Protein AF-A0A2V9YC67-F1 (afdb_monomer)

Secondary structure (DSSP, 8-state):
-EE--TTHHHHHHHHHHTTSS--HHHHHHHHHHHHHHHHHHHH--S-SEEEEEEEE-TTT-TTSSSPEEEEEEEEPPPP-EEEEEES-SEEETT-EEEEEEEESS--SS-EEEEEEEESBTTBB--SEEEEPTT-SEEEEEEE-----S-S-PPPEEEEEEEEESEEEEEEEEEEPP--HHHHHHHHHHHHHHHHHHHTT---EEEEEEEEEEE-TT--EEEEEEEEEEEE---SSSS------------------TTHHHHHSSSPPP-HHHHHHTT-S-TT--GGGEEEEEEEEEEETTEEEEEEEEEE-TTSPTT-EEEEEEEETTT--EEEEEEEEPPSSTT-PPPPEEEEEEEEETTEEEEEEEEEEE---S---TT-PPPPEEEEEEEE-TTHHHHHHHHHHHHH-SGGG--GGGS--PPPPHHHHHHHHHHHHHHHHHHHHHHTTSBPPS-HHHHHHHHHHHHHHHHTT---SSPPEEEEE-SSS--EEEETTEEEEEHHHHHH--SHHHHHHHHHHHHHHHHTT----GGGG-GGGG-S-GGGHHHH------HHHHHHHHHHHHHHHHTSTTGGGHHHHHHHHHHHHHHTTT-HHHHS-SSS--SEETTEETTHHHHHHSPP--TT-TT----PPTTSSEEE-TTT--EEE---PPPPP-SGGGG-TT-------------HHHHHHHH--

Structure (mmCIF, N/CA/C/O backbone):
data_AF-A0A2V9YC67-F1
#
_entry.id   AF-A0A2V9YC67-F1
#
loop_
_atom_site.group_PDB
_atom_site.id
_atom_site.type_symbol
_atom_site.label_atom_id
_atom_site.label_alt_id
_atom_site.label_comp_id
_atom_site.label_asym_id
_atom_site.label_entity_id
_atom_site.label_seq_id
_atom_site.pdbx_PDB_ins_code
_atom_site.Cartn_x
_atom_site.Cartn_y
_atom_site.Cartn_z
_atom_site.occupancy
_atom_site.B_iso_or_equiv
_atom_site.auth_seq_id
_atom_site.auth_comp_id
_atom_site.auth_asym_id
_atom_site.auth_atom_id
_atom_site.pdbx_PDB_model_num
ATOM 1 N N . MET A 1 1 ? 6.277 -53.968 -22.073 1.00 39.47 1 MET A N 1
ATOM 2 C CA . MET A 1 1 ? 6.517 -55.389 -22.398 1.00 39.47 1 MET A CA 1
ATOM 3 C C . MET A 1 1 ? 5.165 -56.081 -22.520 1.00 39.47 1 MET A C 1
ATOM 5 O O . MET A 1 1 ? 4.432 -56.123 -21.539 1.00 39.47 1 MET A O 1
ATOM 9 N N . ARG A 1 2 ? 4.760 -56.516 -23.719 1.00 31.09 2 ARG A N 1
ATOM 10 C CA . ARG A 1 2 ? 3.544 -57.332 -23.896 1.00 31.09 2 ARG A CA 1
ATOM 11 C C . ARG A 1 2 ? 3.997 -58.768 -24.128 1.00 31.09 2 ARG A C 1
ATOM 13 O O . ARG A 1 2 ? 4.699 -59.025 -25.095 1.00 31.09 2 ARG A O 1
ATOM 20 N N . VAL A 1 3 ? 3.613 -59.684 -23.243 1.00 35.19 3 VAL A N 1
ATOM 21 C CA . VAL A 1 3 ? 3.849 -61.118 -23.443 1.00 35.19 3 VAL A CA 1
ATOM 22 C C . VAL A 1 3 ? 2.609 -61.691 -24.128 1.00 35.19 3 VAL A C 1
ATOM 24 O O . VAL A 1 3 ? 1.551 -61.815 -23.511 1.00 35.19 3 VAL A O 1
ATOM 27 N N . SER A 1 4 ? 2.710 -61.989 -25.422 1.00 30.75 4 SER A N 1
ATOM 28 C CA . SER A 1 4 ? 1.653 -62.677 -26.168 1.00 30.75 4 SER A CA 1
ATOM 29 C C . SER A 1 4 ? 1.760 -64.181 -25.912 1.00 30.75 4 SER A C 1
ATOM 31 O O . SER A 1 4 ? 2.496 -64.887 -26.595 1.00 30.75 4 SER A O 1
ATOM 33 N N . LEU A 1 5 ? 1.043 -64.681 -24.904 1.00 37.00 5 LEU A N 1
ATOM 34 C CA . LEU A 1 5 ? 0.922 -66.115 -24.638 1.00 37.00 5 LEU A CA 1
ATOM 35 C C . LEU A 1 5 ? -0.194 -66.697 -25.530 1.00 37.00 5 LEU A C 1
ATOM 37 O O . LEU A 1 5 ? -1.380 -66.468 -25.268 1.00 37.00 5 LEU A O 1
ATOM 41 N N . SER A 1 6 ? 0.155 -67.520 -26.525 1.00 32.88 6 SER A N 1
ATOM 42 C CA . SER A 1 6 ? -0.753 -68.441 -27.249 1.00 32.88 6 SER A CA 1
ATOM 43 C C . SER A 1 6 ? -1.279 -69.565 -26.336 1.00 32.88 6 SER A C 1
ATOM 45 O O . SER A 1 6 ? -1.307 -70.741 -26.682 1.00 32.88 6 SER A O 1
ATOM 47 N N . THR A 1 7 ? -1.651 -69.208 -25.111 1.00 40.44 7 THR A N 1
ATOM 48 C CA . THR A 1 7 ? -1.784 -70.106 -23.960 1.00 40.44 7 THR A CA 1
ATOM 49 C C . THR A 1 7 ? -3.099 -69.860 -23.225 1.00 40.44 7 THR A C 1
ATOM 51 O O . THR A 1 7 ? -3.360 -70.507 -22.219 1.00 40.44 7 THR A O 1
ATOM 54 N N . ARG A 1 8 ? -3.980 -68.981 -23.731 1.00 32.59 8 ARG A N 1
ATOM 55 C CA . ARG A 1 8 ? -5.348 -68.837 -23.195 1.00 32.59 8 ARG A CA 1
ATOM 56 C C . ARG A 1 8 ? -6.201 -70.098 -23.392 1.00 32.59 8 ARG A C 1
ATOM 58 O O . ARG A 1 8 ? -7.071 -70.354 -22.563 1.00 32.59 8 ARG A O 1
ATOM 65 N N . LEU A 1 9 ? -5.916 -70.919 -24.411 1.00 34.03 9 LEU A N 1
ATOM 66 C CA . LEU A 1 9 ? -6.615 -72.198 -24.608 1.00 34.03 9 LEU A CA 1
ATOM 67 C C . LEU A 1 9 ? -6.067 -73.350 -23.749 1.00 34.03 9 LEU A C 1
ATOM 69 O O . LEU A 1 9 ? -6.818 -74.266 -23.453 1.00 34.03 9 LEU A O 1
ATOM 73 N N . LEU A 1 10 ? -4.798 -73.302 -23.322 1.00 36.50 10 LEU A N 1
ATOM 74 C CA . LEU A 1 10 ? -4.168 -74.373 -22.531 1.00 36.50 10 LEU A CA 1
ATOM 75 C C . LEU A 1 10 ? -4.215 -74.103 -21.019 1.00 36.50 10 LEU A C 1
ATOM 77 O O . LEU A 1 10 ? -4.444 -75.029 -20.242 1.00 36.50 10 LEU A O 1
ATOM 81 N N . LEU A 1 11 ? -4.064 -72.843 -20.587 1.00 36.69 11 LEU A N 1
ATOM 82 C CA . LEU A 1 11 ? -4.119 -72.476 -19.166 1.00 36.69 11 LEU A CA 1
ATOM 83 C C . LEU A 1 11 ? -5.523 -72.600 -18.577 1.00 36.69 11 LEU A C 1
ATOM 85 O O . LEU A 1 11 ? -5.627 -72.985 -17.423 1.00 36.69 11 LEU A O 1
ATOM 89 N N . SER A 1 12 ? -6.591 -72.345 -19.341 1.00 35.72 12 SER A N 1
ATOM 90 C CA . SER A 1 12 ? -7.970 -72.523 -18.857 1.00 35.72 12 SER A CA 1
ATOM 91 C C . SER A 1 12 ? -8.320 -74.003 -18.657 1.00 35.72 12 SER A C 1
ATOM 93 O O . SER A 1 12 ? -8.893 -74.363 -17.631 1.00 35.72 12 SER A O 1
ATOM 95 N N . THR A 1 13 ? -7.885 -74.884 -19.563 1.00 37.47 13 THR A N 1
ATOM 96 C CA . THR A 1 13 ? -8.047 -76.341 -19.417 1.00 37.47 13 THR A CA 1
ATOM 97 C C . THR A 1 13 ? -7.173 -76.928 -18.309 1.00 37.47 13 THR A C 1
ATOM 99 O O . THR A 1 13 ? -7.620 -77.820 -17.588 1.00 37.47 13 THR A O 1
ATOM 102 N N . LEU A 1 14 ? -5.958 -76.404 -18.108 1.00 40.34 14 LEU A N 1
ATOM 103 C CA . LEU A 1 14 ? -5.079 -76.851 -17.025 1.00 40.34 14 LEU A CA 1
ATOM 104 C C . LEU A 1 14 ? -5.562 -76.344 -15.658 1.00 40.34 14 LEU A C 1
ATOM 106 O O . LEU A 1 14 ? -5.622 -77.159 -14.743 1.00 40.34 14 LEU A O 1
ATOM 110 N N . PHE A 1 15 ? -6.011 -75.085 -15.528 1.00 39.22 15 PHE A N 1
ATOM 111 C CA . PHE A 1 15 ? -6.568 -74.543 -14.274 1.00 39.22 15 PHE A CA 1
ATOM 112 C C . PHE A 1 15 ? -7.890 -75.205 -13.862 1.00 39.22 15 PHE A C 1
ATOM 114 O O . PHE A 1 15 ? -8.090 -75.443 -12.674 1.00 39.22 15 PHE A O 1
ATOM 121 N N . LEU A 1 16 ? -8.782 -75.555 -14.802 1.00 38.53 16 LEU A N 1
ATOM 122 C CA . LEU A 1 16 ? -10.010 -76.286 -14.448 1.00 38.53 16 LEU A CA 1
ATOM 123 C C . LEU A 1 16 ? -9.746 -77.754 -14.070 1.00 38.53 16 LEU A C 1
ATOM 125 O O . LEU A 1 16 ? -10.493 -78.309 -13.266 1.00 38.53 16 LEU A O 1
ATOM 129 N N . SER A 1 17 ? -8.667 -78.375 -14.566 1.00 41.22 17 SER A N 1
ATOM 130 C CA . SER A 1 17 ? -8.239 -79.709 -14.101 1.00 41.22 17 SER A CA 1
ATOM 131 C C . SER A 1 17 ? -7.440 -79.676 -12.785 1.00 41.22 17 SER A C 1
ATOM 133 O O . SER A 1 17 ? -7.289 -80.697 -12.119 1.00 41.22 17 SER A O 1
ATOM 135 N N . TRP A 1 18 ? -6.964 -78.494 -12.377 1.00 45.19 18 TRP A N 1
ATOM 136 C CA . TRP A 1 18 ? -6.034 -78.291 -11.260 1.00 45.19 18 TRP A CA 1
ATOM 137 C C . TRP A 1 18 ? -6.679 -78.427 -9.873 1.00 45.19 18 TRP A C 1
ATOM 139 O O . TRP A 1 18 ? -5.980 -78.659 -8.889 1.00 45.19 18 TRP A O 1
ATOM 149 N N . HIS A 1 19 ? -8.011 -78.357 -9.767 1.00 42.09 19 HIS A N 1
ATOM 150 C CA . HIS A 1 19 ? -8.690 -78.419 -8.467 1.00 42.09 19 HIS A CA 1
ATOM 151 C C . HIS A 1 19 ? -9.041 -79.834 -7.965 1.00 42.09 19 HIS A C 1
ATOM 153 O O . HIS A 1 19 ? -9.712 -79.971 -6.940 1.00 42.09 19 HIS A O 1
ATOM 159 N N . ARG A 1 20 ? -8.560 -80.902 -8.619 1.00 42.09 20 ARG A N 1
ATOM 160 C CA . ARG A 1 20 ? -8.697 -82.286 -8.125 1.00 42.09 20 ARG A CA 1
ATOM 161 C C . ARG A 1 20 ? -7.351 -83.019 -8.085 1.00 42.09 20 ARG A C 1
ATOM 163 O O . ARG A 1 20 ? -6.985 -83.706 -9.026 1.00 42.09 20 ARG A O 1
ATOM 170 N N . GLY A 1 21 ? -6.685 -82.951 -6.929 1.00 42.69 21 GLY A N 1
ATOM 171 C CA . GLY A 1 21 ? -5.733 -83.978 -6.473 1.00 42.69 21 GLY A CA 1
ATOM 172 C C . GLY A 1 21 ? -4.232 -83.664 -6.601 1.00 42.69 21 GLY A C 1
ATOM 173 O O . GLY A 1 21 ? -3.633 -83.958 -7.620 1.00 42.69 21 GLY A O 1
ATOM 174 N N . ARG A 1 22 ? -3.654 -83.142 -5.502 1.00 46.12 22 ARG A N 1
ATOM 175 C CA . ARG A 1 22 ? -2.249 -83.189 -4.992 1.00 46.12 22 ARG A CA 1
ATOM 176 C C . ARG A 1 22 ? -1.048 -83.280 -5.970 1.00 46.12 22 ARG A C 1
ATOM 178 O O . ARG A 1 22 ? -0.872 -84.304 -6.610 1.00 46.12 22 ARG A O 1
ATOM 185 N N . ASP A 1 23 ? -0.100 -82.331 -5.856 1.00 48.09 23 ASP A N 1
ATOM 186 C CA . ASP A 1 23 ? 1.271 -82.509 -5.290 1.00 48.09 23 ASP A CA 1
ATOM 187 C C . ASP A 1 23 ? 1.998 -81.134 -5.172 1.00 48.09 23 ASP A C 1
ATOM 189 O O . ASP A 1 23 ? 1.987 -80.323 -6.098 1.00 48.09 23 ASP A O 1
ATOM 193 N N . MET A 1 24 ? 2.624 -80.838 -4.024 1.00 44.59 24 MET A N 1
ATOM 194 C CA . MET A 1 24 ? 3.243 -79.535 -3.699 1.00 44.59 24 MET A CA 1
ATOM 195 C C . MET A 1 24 ? 4.554 -79.292 -4.470 1.00 44.59 24 MET A C 1
ATOM 197 O O . MET A 1 24 ? 4.921 -78.147 -4.744 1.00 44.59 24 MET A O 1
ATOM 201 N N . LYS A 1 25 ? 5.241 -80.367 -4.884 1.00 47.56 25 LYS A N 1
ATOM 202 C CA . LYS A 1 25 ? 6.475 -80.287 -5.686 1.00 47.56 25 LYS A CA 1
ATOM 203 C C . LYS A 1 25 ? 6.223 -79.758 -7.101 1.00 47.56 25 LYS A C 1
ATOM 205 O O . LYS A 1 25 ? 7.041 -78.998 -7.618 1.00 47.56 25 LYS A O 1
ATOM 210 N N . THR A 1 26 ? 5.087 -80.097 -7.702 1.00 48.19 26 THR A N 1
ATOM 211 C CA . THR A 1 26 ? 4.719 -79.684 -9.065 1.00 48.19 26 THR A CA 1
ATOM 212 C C . THR A 1 26 ? 4.341 -78.200 -9.113 1.00 48.19 26 THR A C 1
ATOM 214 O O . THR A 1 26 ? 4.766 -77.483 -10.017 1.00 48.19 26 THR A O 1
ATOM 217 N N . SER A 1 27 ? 3.649 -77.700 -8.080 1.00 47.09 27 SER A N 1
ATOM 218 C CA . SER A 1 27 ? 3.331 -76.271 -7.922 1.00 47.09 27 SER A CA 1
ATOM 219 C C . SER A 1 27 ? 4.580 -75.411 -7.715 1.00 47.09 27 SER A C 1
ATOM 221 O O . SER A 1 27 ? 4.689 -74.336 -8.300 1.00 47.09 27 SER A O 1
ATOM 223 N N . MET A 1 28 ? 5.559 -75.899 -6.943 1.00 45.34 28 MET A N 1
ATOM 224 C CA . MET A 1 28 ? 6.819 -75.182 -6.720 1.00 45.34 28 MET A CA 1
ATOM 225 C C . MET A 1 28 ? 7.687 -75.131 -7.987 1.00 45.34 28 MET A C 1
ATOM 227 O O . MET A 1 28 ? 8.319 -74.111 -8.242 1.00 45.34 28 MET A O 1
ATOM 231 N N . ARG A 1 29 ? 7.662 -76.173 -8.833 1.00 52.41 29 ARG A N 1
ATOM 232 C CA . ARG A 1 29 ? 8.339 -76.181 -10.146 1.00 52.41 29 ARG A CA 1
ATOM 233 C C . ARG A 1 29 ? 7.680 -75.247 -11.164 1.00 52.41 29 ARG A C 1
ATOM 235 O O . ARG A 1 29 ? 8.400 -74.571 -11.893 1.00 52.41 29 ARG A O 1
ATOM 242 N N . LEU A 1 30 ? 6.347 -75.149 -11.178 1.00 51.25 30 LEU A N 1
ATOM 243 C CA . LEU A 1 30 ? 5.625 -74.193 -12.029 1.00 51.25 30 LEU A CA 1
ATOM 244 C C . LEU A 1 30 ? 5.943 -72.741 -11.628 1.00 51.25 30 LEU A C 1
ATOM 246 O O . LEU A 1 30 ? 6.208 -71.904 -12.489 1.00 51.25 30 LEU A O 1
ATOM 250 N N . LEU A 1 31 ? 5.993 -72.469 -10.317 1.00 49.81 31 LEU A N 1
ATOM 251 C CA . LEU A 1 31 ? 6.388 -71.170 -9.768 1.00 49.81 31 LEU A CA 1
ATOM 252 C C . LEU A 1 31 ? 7.853 -70.843 -10.105 1.00 49.81 31 LEU A C 1
ATOM 254 O O . LEU A 1 31 ? 8.150 -69.731 -10.528 1.00 49.81 31 LEU A O 1
ATOM 258 N N . CYS A 1 32 ? 8.758 -71.822 -9.992 1.00 50.62 32 CYS A N 1
ATOM 259 C CA . CYS A 1 32 ? 10.169 -71.674 -10.360 1.00 50.62 32 CYS A CA 1
ATOM 260 C C . CYS A 1 32 ? 10.339 -71.405 -11.866 1.00 50.62 32 CYS A C 1
ATOM 262 O O . CYS A 1 32 ? 11.101 -70.523 -12.246 1.00 50.62 32 CYS A O 1
ATOM 264 N N . GLY A 1 33 ? 9.568 -72.086 -12.722 1.00 53.91 33 GLY A N 1
ATOM 265 C CA . GLY A 1 33 ? 9.521 -71.819 -14.162 1.00 53.91 33 GLY A CA 1
ATOM 266 C C . GLY A 1 33 ? 9.027 -70.407 -14.488 1.00 53.91 33 GLY A C 1
ATOM 267 O O . GLY A 1 33 ? 9.593 -69.747 -15.354 1.00 53.91 33 GLY A O 1
ATOM 268 N N . MET A 1 34 ? 8.034 -69.903 -13.746 1.00 53.16 34 MET A N 1
ATOM 269 C CA . MET A 1 34 ? 7.563 -68.518 -13.858 1.00 53.16 34 MET A CA 1
ATOM 270 C C . MET A 1 34 ? 8.631 -67.505 -13.412 1.00 53.16 34 MET A C 1
ATOM 272 O O . MET A 1 34 ? 8.832 -66.501 -14.090 1.00 53.16 34 MET A O 1
ATOM 276 N N . VAL A 1 35 ? 9.356 -67.783 -12.322 1.00 51.16 35 VAL A N 1
ATOM 277 C CA . VAL A 1 35 ? 10.461 -66.939 -11.826 1.00 51.16 35 VAL A CA 1
ATOM 278 C C . VAL A 1 35 ? 11.635 -66.910 -12.808 1.00 51.16 35 VAL A C 1
ATOM 280 O O . VAL A 1 35 ? 12.192 -65.843 -13.050 1.00 51.16 35 VAL A O 1
ATOM 283 N N . VAL A 1 36 ? 11.977 -68.039 -13.436 1.00 55.09 36 VAL A N 1
ATOM 284 C CA . VAL A 1 36 ? 12.998 -68.104 -14.497 1.00 55.09 36 VAL A CA 1
ATOM 285 C C . VAL A 1 36 ? 12.555 -67.322 -15.739 1.00 55.09 36 VAL A C 1
ATOM 287 O O . VAL A 1 36 ? 13.366 -66.610 -16.326 1.00 55.09 36 VAL A O 1
ATOM 290 N N . LEU A 1 37 ? 11.267 -67.371 -16.099 1.00 52.69 37 LEU A N 1
ATOM 291 C CA . LEU A 1 37 ? 10.705 -66.572 -17.195 1.00 52.69 37 LEU A CA 1
ATOM 292 C C . LEU A 1 37 ? 10.809 -65.061 -16.922 1.00 52.69 37 LEU A C 1
ATOM 294 O O . LEU A 1 37 ? 11.130 -64.289 -17.822 1.00 52.69 37 LEU A O 1
ATOM 298 N N . VAL A 1 38 ? 10.556 -64.648 -15.676 1.00 51.97 38 VAL A N 1
ATOM 299 C CA . VAL A 1 38 ? 10.673 -63.252 -15.226 1.00 51.97 38 VAL A CA 1
ATOM 300 C C . VAL A 1 38 ? 12.141 -62.810 -15.184 1.00 51.97 38 VAL A C 1
ATOM 302 O O . VAL A 1 38 ? 12.457 -61.730 -15.672 1.00 51.97 38 VAL A O 1
ATOM 305 N N . MET A 1 39 ? 13.054 -63.652 -14.688 1.00 51.00 39 MET A N 1
ATOM 306 C CA . MET A 1 39 ? 14.503 -63.388 -14.681 1.00 51.00 39 MET A CA 1
ATOM 307 C C . MET A 1 39 ? 15.092 -63.270 -16.098 1.00 51.00 39 MET A C 1
ATOM 309 O O . MET A 1 39 ? 15.911 -62.389 -16.344 1.00 51.00 39 MET A O 1
ATOM 313 N N . LEU A 1 40 ? 14.651 -64.099 -17.052 1.00 50.91 40 LEU A N 1
ATOM 314 C CA . LEU A 1 40 ? 15.093 -64.025 -18.454 1.00 50.91 40 LEU A CA 1
ATOM 315 C C . LEU A 1 40 ? 14.521 -62.803 -19.187 1.00 50.91 40 LEU A C 1
ATOM 317 O O . LEU A 1 40 ? 15.209 -62.195 -20.006 1.00 50.91 40 LEU A O 1
ATOM 321 N N . ALA A 1 41 ? 13.296 -62.394 -18.845 1.00 49.75 41 ALA A N 1
ATOM 322 C CA . ALA A 1 41 ? 12.712 -61.134 -19.295 1.00 49.75 41 ALA A CA 1
ATOM 323 C C . ALA A 1 41 ? 13.507 -59.914 -18.778 1.00 49.75 41 ALA A C 1
ATOM 325 O O . ALA A 1 41 ? 13.678 -58.945 -19.511 1.00 49.75 41 ALA A O 1
ATOM 326 N N . LEU A 1 42 ? 14.050 -59.980 -17.556 1.00 47.50 42 LEU A N 1
ATOM 327 C CA . LEU A 1 42 ? 14.952 -58.962 -16.998 1.00 47.50 42 LEU A CA 1
ATOM 328 C C . LEU A 1 42 ? 16.346 -58.958 -17.664 1.00 47.50 42 LEU A C 1
ATOM 330 O O . LEU A 1 42 ? 16.961 -57.896 -17.766 1.00 47.50 42 LEU A O 1
ATOM 334 N N . SER A 1 43 ? 16.839 -60.102 -18.162 1.00 46.88 43 SER A N 1
ATOM 335 C CA . SER A 1 43 ? 18.150 -60.196 -18.835 1.00 46.88 43 SER A CA 1
ATOM 336 C C . SER A 1 43 ? 18.145 -59.793 -20.315 1.00 46.88 43 SER A C 1
ATOM 338 O O . SER A 1 43 ? 19.210 -59.624 -20.900 1.00 46.88 43 SER A O 1
ATOM 340 N N . ALA A 1 44 ? 16.972 -59.635 -20.935 1.00 50.50 44 ALA A N 1
ATOM 341 C CA . ALA A 1 44 ? 16.825 -59.203 -22.326 1.00 50.50 44 ALA A CA 1
ATOM 342 C C . ALA A 1 44 ? 16.990 -57.675 -22.464 1.00 50.50 44 ALA A C 1
ATOM 344 O O . ALA A 1 44 ? 16.066 -56.966 -22.857 1.00 50.50 44 ALA A O 1
ATOM 345 N N . HIS A 1 45 ? 18.161 -57.149 -22.108 1.00 46.44 45 HIS A N 1
ATOM 346 C CA . HIS A 1 45 ? 18.560 -55.799 -22.502 1.00 46.44 45 HIS A CA 1
ATOM 347 C C . HIS A 1 45 ? 19.104 -55.852 -23.941 1.00 46.44 45 HIS A C 1
ATOM 349 O O . HIS A 1 45 ? 20.037 -56.600 -24.216 1.00 46.44 45 HIS A O 1
ATOM 355 N N . GLY A 1 46 ? 18.497 -55.094 -24.863 1.00 51.50 46 GLY A N 1
ATOM 356 C CA . GLY A 1 46 ? 19.110 -54.754 -26.158 1.00 51.50 46 GLY A CA 1
ATOM 357 C C . GLY A 1 46 ? 18.631 -55.482 -27.427 1.00 51.50 46 GLY A C 1
ATOM 358 O O . GLY A 1 46 ? 19.009 -55.060 -28.513 1.00 51.50 46 GLY A O 1
ATOM 359 N N . GLN A 1 47 ? 17.773 -56.514 -27.375 1.00 51.31 47 GLN A N 1
ATOM 360 C CA . GLN A 1 47 ? 17.291 -57.193 -28.600 1.00 51.31 47 GLN A CA 1
ATOM 361 C C . GLN A 1 47 ? 15.787 -57.009 -28.864 1.00 51.31 47 GLN A C 1
ATOM 363 O O . GLN A 1 47 ? 14.946 -57.190 -27.988 1.00 51.31 47 GLN A O 1
ATOM 368 N N . GLN A 1 48 ? 15.460 -56.655 -30.113 1.00 52.09 48 GLN A N 1
ATOM 369 C CA . GLN A 1 48 ? 14.140 -56.200 -30.582 1.00 52.09 48 GLN A CA 1
ATOM 370 C C . GLN A 1 48 ? 13.048 -57.295 -30.549 1.00 52.09 48 GLN A C 1
ATOM 372 O O . GLN A 1 48 ? 11.857 -56.987 -30.538 1.00 52.09 48 GLN A O 1
ATOM 377 N N . SER A 1 49 ? 13.443 -58.571 -30.494 1.00 54.66 49 SER A N 1
ATOM 378 C CA . SER A 1 49 ? 12.580 -59.724 -30.215 1.00 54.66 49 SER A CA 1
ATOM 379 C C . SER A 1 49 ? 13.459 -60.938 -29.919 1.00 54.66 49 SER A C 1
ATOM 381 O O . SER A 1 49 ? 14.251 -61.334 -30.774 1.00 54.66 49 SER A O 1
ATOM 383 N N . THR A 1 50 ? 13.310 -61.554 -28.747 1.00 56.53 50 THR A N 1
ATOM 384 C CA . THR A 1 50 ? 14.054 -62.773 -28.391 1.00 56.53 50 THR A CA 1
ATOM 385 C C . THR A 1 50 ? 13.071 -63.914 -28.159 1.00 56.53 50 THR A C 1
ATOM 387 O O . THR A 1 50 ? 12.204 -63.834 -27.286 1.00 56.53 50 THR A O 1
ATOM 390 N N . ASP A 1 51 ? 13.195 -64.974 -28.960 1.00 56.75 51 ASP A N 1
ATOM 391 C CA . ASP A 1 51 ? 12.420 -66.200 -28.791 1.00 56.75 51 ASP A CA 1
ATOM 392 C C . ASP A 1 51 ? 13.151 -67.128 -27.825 1.00 56.75 51 ASP A C 1
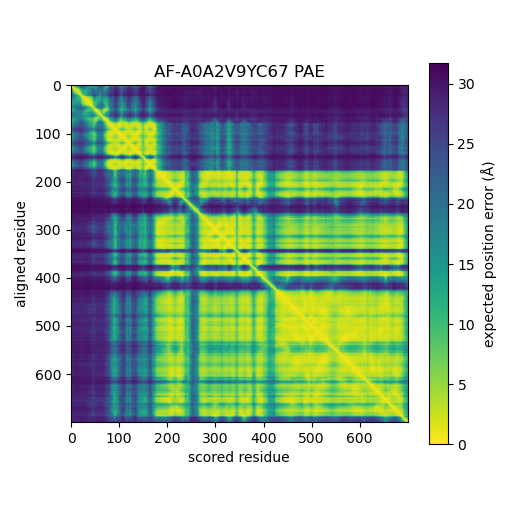ATOM 394 O O . ASP A 1 51 ? 14.211 -67.675 -28.134 1.00 56.75 51 ASP A O 1
ATOM 398 N N . TYR A 1 52 ? 12.559 -67.348 -26.655 1.00 56.31 52 TYR A N 1
ATOM 399 C CA . TYR A 1 52 ? 13.052 -68.357 -25.730 1.00 56.31 52 TYR A CA 1
ATOM 400 C C . TYR A 1 52 ? 12.316 -69.673 -25.980 1.00 56.31 52 TYR A C 1
ATOM 402 O O . TYR A 1 52 ? 11.089 -69.756 -25.850 1.00 56.31 52 TYR A O 1
ATOM 410 N N . SER A 1 53 ? 13.068 -70.713 -26.348 1.00 51.06 53 SER A N 1
ATOM 411 C CA . SER A 1 53 ? 12.549 -72.073 -26.485 1.00 51.06 53 SER A CA 1
ATOM 412 C C . SER A 1 53 ? 12.873 -72.890 -25.240 1.00 51.06 53 SER A C 1
ATOM 414 O O . SER A 1 53 ? 14.040 -73.178 -24.970 1.00 51.06 53 SER A O 1
ATOM 416 N N . PHE A 1 54 ? 11.842 -73.322 -24.524 1.00 56.53 54 PHE A N 1
ATOM 417 C CA . PHE A 1 54 ? 11.977 -74.234 -23.394 1.00 56.53 54 PHE A CA 1
ATOM 418 C C . PHE A 1 54 ? 11.411 -75.599 -23.776 1.00 56.53 54 PHE A C 1
ATOM 420 O O . PHE A 1 54 ? 10.371 -75.690 -24.431 1.00 56.53 54 PHE A O 1
ATOM 427 N N . LYS A 1 55 ? 12.076 -76.674 -23.350 1.00 55.22 55 LYS A N 1
ATOM 428 C CA . LYS A 1 55 ? 11.500 -78.020 -23.375 1.00 55.22 55 LYS A CA 1
ATOM 429 C C . LYS A 1 55 ? 11.056 -78.366 -21.964 1.00 55.22 55 LYS A C 1
ATOM 431 O O . LYS A 1 55 ? 11.882 -78.378 -21.054 1.00 55.22 55 LYS A O 1
ATOM 436 N N . LEU A 1 56 ? 9.769 -78.643 -21.780 1.00 55.91 56 LEU A N 1
ATOM 437 C CA . LEU A 1 56 ? 9.313 -79.284 -20.552 1.00 55.91 56 LEU A CA 1
ATOM 438 C C . LEU A 1 56 ? 9.664 -80.769 -20.641 1.00 55.91 56 LEU A C 1
ATOM 440 O O . LEU A 1 56 ? 9.134 -81.471 -21.502 1.00 55.91 56 LEU A O 1
ATOM 444 N N . SER A 1 57 ? 10.581 -81.215 -19.781 1.00 53.16 57 SER A N 1
ATOM 445 C CA . SER A 1 57 ? 10.990 -82.617 -19.703 1.00 53.16 57 SER A CA 1
ATOM 446 C C . SER A 1 57 ? 9.827 -83.485 -19.232 1.00 53.16 57 SER A C 1
ATOM 448 O O . SER A 1 57 ? 9.159 -83.170 -18.241 1.00 53.16 57 SER A O 1
ATOM 450 N N . LYS A 1 58 ? 9.641 -84.635 -19.885 1.00 52.44 58 LYS A N 1
ATOM 451 C CA . LYS A 1 58 ? 8.682 -85.677 -19.483 1.00 52.44 58 LYS A CA 1
ATOM 452 C C . LYS A 1 58 ? 8.768 -86.069 -17.999 1.00 52.44 58 LYS A C 1
ATOM 454 O O . LYS A 1 58 ? 7.765 -86.466 -17.411 1.00 52.44 58 LYS A O 1
ATOM 459 N N . THR A 1 59 ? 9.942 -85.956 -17.374 1.00 53.78 59 THR A N 1
ATOM 460 C CA . THR A 1 59 ? 10.138 -86.286 -15.950 1.00 53.78 59 THR A CA 1
ATOM 461 C C . THR A 1 59 ? 9.436 -85.325 -14.991 1.00 53.78 59 THR A C 1
ATOM 463 O O . THR A 1 59 ? 9.206 -85.685 -13.839 1.00 53.78 59 THR A O 1
ATOM 466 N N . ASP A 1 60 ? 9.095 -84.117 -15.448 1.00 51.97 60 ASP A N 1
ATOM 467 C CA . ASP A 1 60 ? 8.512 -83.065 -14.614 1.00 51.97 60 ASP A CA 1
ATOM 468 C C . ASP A 1 60 ? 6.987 -82.933 -14.777 1.00 51.97 60 ASP A C 1
ATOM 470 O O . ASP A 1 60 ? 6.330 -82.429 -13.867 1.00 51.97 60 ASP A O 1
ATOM 474 N N . PHE A 1 61 ? 6.415 -83.436 -15.883 1.00 53.78 61 PHE A N 1
ATOM 475 C CA . PHE A 1 61 ? 4.973 -83.422 -16.177 1.00 53.78 61 PHE A CA 1
ATOM 476 C C . PHE A 1 61 ? 4.532 -84.733 -16.872 1.00 53.78 61 PHE A C 1
ATOM 478 O O . PHE A 1 61 ? 4.601 -84.842 -18.096 1.00 53.78 61 PHE A O 1
ATOM 485 N N . PRO A 1 62 ? 4.063 -85.752 -16.124 1.00 50.78 62 PRO A N 1
ATOM 486 C CA . PRO A 1 62 ? 3.865 -87.111 -16.647 1.00 50.78 62 PRO A CA 1
ATOM 487 C C . PRO A 1 62 ? 2.613 -87.316 -17.525 1.00 50.78 62 PRO A C 1
ATOM 489 O O . PRO A 1 62 ? 2.361 -88.438 -17.959 1.00 50.78 62 PRO A O 1
ATOM 492 N N . SER A 1 63 ? 1.819 -86.276 -17.804 1.00 52.66 63 SER A N 1
ATOM 493 C CA . SER A 1 63 ? 0.570 -86.388 -18.578 1.00 52.66 63 SER A CA 1
ATOM 494 C C . SER A 1 63 ? 0.727 -86.220 -20.098 1.00 52.66 63 SER A C 1
ATOM 496 O O . SER A 1 63 ? -0.270 -86.283 -20.815 1.00 52.66 63 SER A O 1
ATOM 498 N N . THR A 1 64 ? 1.946 -86.051 -20.622 1.00 50.91 64 THR A N 1
ATOM 499 C CA . THR A 1 64 ? 2.207 -85.929 -22.070 1.00 50.91 64 THR A CA 1
ATOM 500 C C . THR A 1 64 ? 3.184 -86.996 -22.576 1.00 50.91 64 THR A C 1
ATOM 502 O O . THR A 1 64 ? 4.222 -87.254 -21.969 1.00 50.91 64 THR A O 1
ATOM 505 N N . ASN A 1 65 ? 2.875 -87.617 -23.722 1.00 52.41 65 ASN A N 1
ATOM 506 C CA . ASN A 1 65 ? 3.659 -88.724 -24.300 1.00 52.41 65 ASN A CA 1
ATOM 507 C C . ASN A 1 65 ? 4.982 -88.297 -24.980 1.00 52.41 65 ASN A C 1
ATOM 509 O O . ASN A 1 65 ? 5.719 -89.161 -25.454 1.00 52.41 65 ASN A O 1
ATOM 513 N N . SER A 1 66 ? 5.321 -87.005 -24.985 1.00 57.28 66 SER A N 1
ATOM 514 C CA . SER A 1 66 ? 6.586 -86.450 -25.494 1.00 57.28 66 SER A CA 1
ATOM 515 C C . SER A 1 66 ? 6.900 -85.095 -24.845 1.00 57.28 66 SER A C 1
ATOM 517 O O . SER A 1 66 ? 5.984 -84.438 -24.345 1.00 57.28 66 SER A O 1
ATOM 519 N N . ASP A 1 67 ? 8.165 -84.659 -24.887 1.00 57.72 67 ASP A N 1
ATOM 520 C CA . ASP A 1 67 ? 8.564 -83.307 -24.465 1.00 57.72 67 ASP A CA 1
ATOM 521 C C . ASP A 1 67 ? 7.778 -82.253 -25.263 1.00 57.72 67 ASP A C 1
ATOM 523 O O . ASP A 1 67 ? 7.742 -82.296 -26.497 1.00 57.72 67 ASP A O 1
ATOM 527 N N . VAL A 1 68 ? 7.148 -81.300 -24.571 1.00 58.88 68 VAL A N 1
ATOM 528 C CA . VAL A 1 68 ? 6.374 -80.225 -25.211 1.00 58.88 68 VAL A CA 1
ATOM 529 C C . VAL A 1 68 ? 7.258 -78.978 -25.332 1.00 58.88 68 VAL A C 1
ATOM 531 O O . VAL A 1 68 ? 7.705 -78.455 -24.305 1.00 58.88 68 VAL A O 1
ATOM 534 N N . PRO A 1 69 ? 7.534 -78.473 -26.549 1.00 60.09 69 PRO A N 1
ATOM 535 C CA . PRO A 1 69 ? 8.253 -77.217 -26.713 1.00 60.09 69 PRO A CA 1
ATOM 536 C C . PRO A 1 69 ? 7.333 -76.031 -26.381 1.00 60.09 69 PRO A C 1
ATOM 538 O O . PRO A 1 69 ? 6.303 -75.840 -27.026 1.00 60.09 69 PRO A O 1
ATOM 541 N N . ILE A 1 70 ? 7.721 -75.205 -25.407 1.00 55.12 70 ILE A N 1
ATOM 542 C CA . ILE A 1 70 ? 7.082 -73.914 -25.121 1.00 55.12 70 ILE A CA 1
ATOM 543 C C . ILE A 1 70 ? 7.943 -72.814 -25.733 1.00 55.12 70 ILE A C 1
ATOM 545 O O . ILE A 1 70 ? 9.130 -72.700 -25.425 1.00 55.12 70 ILE A O 1
ATOM 549 N N . ARG A 1 71 ? 7.331 -71.994 -26.588 1.00 57.25 71 ARG A N 1
ATOM 550 C CA . ARG A 1 71 ? 7.943 -70.771 -27.115 1.00 57.25 71 ARG A CA 1
ATOM 551 C C . ARG A 1 71 ? 7.345 -69.571 -26.397 1.00 57.25 71 ARG A C 1
ATOM 553 O O . ARG A 1 71 ? 6.124 -69.427 -26.369 1.00 57.25 71 ARG A O 1
ATOM 560 N N . VAL A 1 72 ? 8.200 -68.734 -25.817 1.00 52.06 72 VAL A N 1
ATOM 561 C CA . VAL A 1 72 ? 7.803 -67.445 -25.245 1.00 52.06 72 VAL A CA 1
ATOM 562 C C . VAL A 1 72 ? 8.485 -66.347 -26.039 1.00 52.06 72 VAL A C 1
ATOM 564 O O . VAL A 1 72 ? 9.708 -66.224 -26.006 1.00 52.06 72 VAL A O 1
ATOM 567 N N . THR A 1 73 ? 7.671 -65.560 -26.737 1.00 53.69 73 THR A N 1
ATOM 568 C CA . THR A 1 73 ? 8.124 -64.385 -27.478 1.00 53.69 73 THR A CA 1
ATOM 569 C C . THR A 1 73 ? 7.923 -63.154 -26.606 1.00 53.69 73 THR A C 1
ATOM 571 O O . THR A 1 73 ? 6.806 -62.840 -26.178 1.00 53.69 73 THR A O 1
ATOM 574 N N . VAL A 1 74 ? 9.023 -62.465 -26.320 1.00 56.16 74 VAL A N 1
ATOM 575 C CA . VAL A 1 74 ? 9.030 -61.198 -25.594 1.00 56.16 74 VAL A CA 1
ATOM 576 C C . VAL A 1 74 ? 9.177 -60.070 -26.604 1.00 56.16 74 VAL A C 1
ATOM 578 O O . VAL A 1 74 ? 10.217 -59.939 -27.243 1.00 56.16 74 VAL A O 1
ATOM 581 N N . THR A 1 75 ? 8.144 -59.235 -26.731 1.00 58.00 75 THR A N 1
ATOM 582 C CA . THR A 1 75 ? 8.183 -58.063 -27.612 1.00 58.00 75 THR A CA 1
ATOM 583 C C . THR A 1 75 ? 8.383 -56.794 -26.783 1.00 58.00 75 THR A C 1
ATOM 585 O O . THR A 1 75 ? 7.520 -56.400 -25.979 1.00 58.00 75 THR A O 1
ATOM 588 N N . VAL A 1 76 ? 9.536 -56.154 -26.974 1.00 64.50 76 VAL A N 1
ATOM 589 C CA . VAL A 1 76 ? 9.818 -54.799 -26.488 1.00 64.50 76 VAL A CA 1
ATOM 590 C C . VAL A 1 76 ? 9.305 -53.829 -27.558 1.00 64.50 76 VAL A C 1
ATOM 592 O O . VAL A 1 76 ? 9.590 -54.041 -28.736 1.00 64.50 76 VAL A O 1
ATOM 595 N N . PRO A 1 77 ? 8.480 -52.822 -27.208 1.00 71.56 77 PRO A N 1
ATOM 596 C CA . PRO A 1 77 ? 8.050 -51.839 -28.195 1.00 71.56 77 PRO A CA 1
ATOM 597 C C . PRO A 1 77 ? 9.285 -51.140 -28.784 1.00 71.56 77 PRO A C 1
ATOM 599 O O . PRO A 1 77 ? 10.242 -50.913 -28.042 1.00 71.56 77 PRO A O 1
ATOM 602 N N . PRO A 1 78 ? 9.286 -50.812 -30.086 1.00 81.19 78 PRO A N 1
ATOM 603 C CA . PRO A 1 78 ? 10.415 -50.120 -30.683 1.00 81.19 78 PRO A CA 1
ATOM 604 C C . PRO A 1 78 ? 10.645 -48.773 -29.974 1.00 81.19 78 PRO A C 1
ATOM 606 O O . PRO A 1 78 ? 9.668 -48.138 -29.542 1.00 81.19 78 PRO A O 1
ATOM 609 N N . PRO A 1 79 ? 11.914 -48.345 -29.834 1.00 87.75 79 PRO A N 1
ATOM 610 C CA . PRO A 1 79 ? 12.227 -47.037 -29.281 1.00 87.75 79 PRO A CA 1
ATOM 611 C C . PRO A 1 79 ? 11.598 -45.960 -30.167 1.00 87.75 79 PRO A C 1
ATOM 613 O O . PRO A 1 79 ? 11.677 -46.026 -31.389 1.00 87.75 79 PRO A O 1
ATOM 616 N N . MET A 1 80 ? 10.959 -44.974 -29.553 1.00 92.06 80 MET A N 1
ATOM 617 C CA . MET A 1 80 ? 10.401 -43.802 -30.225 1.00 92.06 80 MET A CA 1
ATOM 618 C C . MET A 1 80 ? 10.557 -42.576 -29.334 1.00 92.06 80 MET A C 1
ATOM 620 O O . MET A 1 80 ? 10.556 -42.680 -28.103 1.00 92.06 80 MET A O 1
ATOM 624 N N . LEU A 1 81 ? 10.663 -41.407 -29.960 1.00 94.19 81 LEU A N 1
ATOM 625 C CA . LEU A 1 81 ? 10.818 -40.143 -29.253 1.00 94.19 81 LEU A CA 1
ATOM 626 C C . LEU A 1 81 ? 9.536 -39.756 -28.496 1.00 94.19 81 LEU A C 1
ATOM 628 O O . LEU A 1 81 ? 8.469 -39.565 -29.088 1.00 94.19 81 LEU A O 1
ATOM 632 N N . THR A 1 82 ? 9.640 -39.584 -27.179 1.00 95.44 82 THR A N 1
ATOM 633 C CA . THR A 1 82 ? 8.529 -39.152 -26.317 1.00 95.44 82 THR A CA 1
ATOM 634 C C . THR A 1 82 ? 8.525 -37.645 -26.117 1.00 95.44 82 THR A C 1
ATOM 636 O O . THR A 1 82 ? 7.463 -37.028 -26.209 1.00 95.44 82 THR A O 1
ATOM 639 N N . SER A 1 83 ? 9.692 -37.042 -25.871 1.00 94.69 83 SER A N 1
ATOM 640 C CA . SER A 1 83 ? 9.799 -35.610 -25.573 1.00 94.69 83 SER A CA 1
ATOM 641 C C . SER A 1 83 ? 11.138 -35.000 -25.975 1.00 94.69 83 SER A C 1
ATOM 643 O O . SER A 1 83 ? 12.174 -35.664 -25.974 1.00 94.69 83 SER A O 1
ATOM 645 N N . ILE A 1 84 ? 11.097 -33.691 -26.205 1.00 96.81 84 ILE A N 1
ATOM 646 C CA . ILE A 1 84 ? 12.240 -32.784 -26.246 1.00 96.81 84 ILE A CA 1
ATOM 647 C C . ILE A 1 84 ? 11.970 -31.653 -25.243 1.00 96.81 84 ILE A C 1
ATOM 649 O O . ILE A 1 84 ? 10.831 -31.212 -25.102 1.00 96.81 84 ILE A O 1
ATOM 653 N N . SER A 1 85 ? 12.989 -31.221 -24.502 1.00 94.81 85 SER A N 1
ATOM 654 C CA . SER A 1 85 ? 12.865 -30.171 -23.479 1.00 94.81 85 SER A CA 1
ATOM 655 C C . SER A 1 85 ? 14.086 -29.260 -23.460 1.00 94.81 85 SER A C 1
ATOM 657 O O . SER A 1 85 ? 15.184 -29.720 -23.774 1.00 94.81 85 SER A O 1
ATOM 659 N N . LEU A 1 86 ? 13.900 -28.010 -23.032 1.00 94.75 86 LEU A N 1
ATOM 660 C CA . LEU A 1 86 ? 14.957 -27.017 -22.825 1.00 94.75 86 LEU A CA 1
ATOM 661 C C . LEU A 1 86 ? 15.044 -26.618 -21.350 1.00 94.75 86 LEU A C 1
ATOM 663 O O . LEU A 1 86 ? 14.045 -26.641 -20.634 1.00 94.75 86 LEU A O 1
ATOM 667 N N . SER A 1 87 ? 16.225 -26.191 -20.908 1.00 90.31 87 SER A N 1
ATOM 668 C CA . SER A 1 87 ? 16.452 -25.662 -19.560 1.00 90.31 87 SER A CA 1
ATOM 669 C C . SER A 1 87 ? 15.817 -24.285 -19.343 1.00 90.31 87 SER A C 1
ATOM 671 O O . SER A 1 87 ? 15.570 -23.902 -18.204 1.00 90.31 87 SER A O 1
ATOM 673 N N . ALA A 1 88 ? 15.582 -23.531 -20.423 1.00 86.25 88 ALA A N 1
ATOM 674 C CA . ALA A 1 88 ? 14.909 -22.236 -20.413 1.00 86.25 88 ALA A CA 1
ATOM 675 C C . ALA A 1 88 ? 14.131 -22.024 -21.730 1.00 86.25 88 ALA A C 1
ATOM 677 O O . ALA A 1 88 ? 14.652 -22.376 -22.789 1.00 86.25 88 ALA A O 1
ATOM 678 N N . PRO A 1 89 ? 12.925 -21.423 -21.695 1.00 85.06 89 PRO A N 1
ATOM 679 C CA . PRO A 1 89 ? 12.117 -21.157 -22.892 1.00 85.06 89 PRO A CA 1
ATOM 680 C C . PRO A 1 89 ? 12.579 -19.923 -23.694 1.00 85.06 89 PRO A C 1
ATOM 682 O O . PRO A 1 89 ? 12.042 -19.641 -24.763 1.00 85.06 89 PRO A O 1
ATOM 685 N N . SER A 1 90 ? 13.563 -19.166 -23.198 1.00 83.50 90 SER A N 1
ATOM 686 C CA . SER A 1 90 ? 14.098 -17.968 -23.860 1.00 83.50 90 SER A CA 1
ATOM 687 C C . SER A 1 90 ? 15.565 -17.721 -23.507 1.00 83.50 90 SER A C 1
ATOM 689 O O . SER A 1 90 ? 15.971 -17.998 -22.375 1.00 83.50 90 SER A O 1
ATOM 691 N N . ALA A 1 91 ? 16.337 -17.128 -24.421 1.00 82.06 91 ALA A N 1
ATOM 692 C CA . ALA A 1 91 ? 17.723 -16.718 -24.184 1.00 82.06 91 AL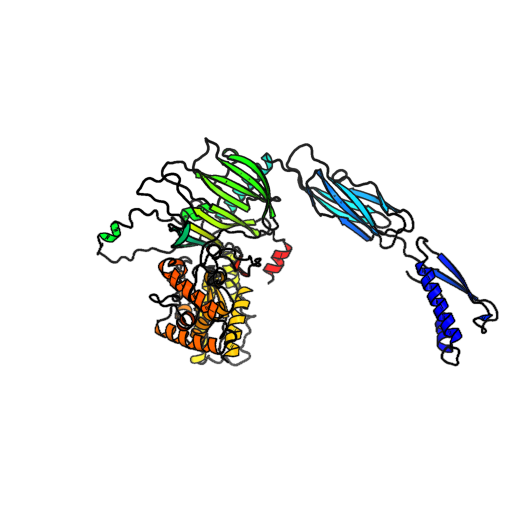A A CA 1
ATOM 693 C C . ALA A 1 91 ? 18.097 -15.448 -24.965 1.00 82.06 91 ALA A C 1
ATOM 695 O O . ALA A 1 91 ? 17.657 -15.252 -26.093 1.00 82.06 91 ALA A O 1
ATOM 696 N N . VAL A 1 92 ? 18.946 -14.590 -24.385 1.00 76.44 92 VAL A N 1
ATOM 697 C CA . VAL A 1 92 ? 19.524 -13.442 -25.111 1.00 76.44 92 VAL A CA 1
ATOM 698 C C . VAL A 1 92 ? 20.509 -13.947 -26.163 1.00 76.44 92 VAL A C 1
ATOM 700 O O . VAL A 1 92 ? 21.348 -14.792 -25.839 1.00 76.44 92 VAL A O 1
ATOM 703 N N . GLY A 1 93 ? 20.425 -13.410 -27.385 1.00 76.56 93 GLY A N 1
ATOM 704 C CA . GLY A 1 93 ? 21.307 -13.767 -28.497 1.00 76.56 93 GLY A CA 1
ATOM 705 C C . GLY A 1 93 ? 22.792 -13.724 -28.116 1.00 76.56 93 GLY A C 1
ATOM 706 O O . GLY A 1 93 ? 23.271 -12.740 -27.553 1.00 76.56 93 GLY A O 1
ATOM 707 N N . GLY A 1 94 ? 23.513 -14.807 -28.407 1.00 73.94 94 GLY A N 1
ATOM 708 C CA . GLY A 1 94 ? 24.904 -15.037 -28.006 1.00 73.94 94 GLY A CA 1
ATOM 709 C C . GLY A 1 94 ? 25.074 -15.986 -26.812 1.00 73.94 94 GLY A C 1
ATOM 710 O O . GLY A 1 94 ? 26.192 -16.430 -26.561 1.00 73.94 94 GLY A O 1
ATOM 711 N N . ASN A 1 95 ? 23.996 -16.337 -26.099 1.00 81.50 95 ASN A N 1
ATOM 712 C CA . ASN A 1 95 ? 24.021 -17.341 -25.028 1.00 81.50 95 ASN A CA 1
ATOM 713 C C . ASN A 1 95 ? 23.644 -18.746 -25.529 1.00 81.50 95 ASN A C 1
ATOM 715 O O . ASN A 1 95 ? 23.096 -18.922 -26.622 1.00 81.50 95 ASN A O 1
ATOM 719 N N . THR A 1 96 ? 23.914 -19.756 -24.698 1.00 89.81 96 THR A N 1
ATOM 720 C CA . THR A 1 96 ? 23.555 -21.159 -24.957 1.00 89.81 96 THR A CA 1
ATOM 721 C C . THR A 1 96 ? 22.415 -21.626 -24.050 1.00 89.81 96 THR A C 1
ATOM 723 O O . THR A 1 96 ? 22.250 -21.127 -22.937 1.00 89.81 96 THR A O 1
ATOM 726 N N . VAL A 1 97 ? 21.626 -22.589 -24.528 1.00 92.50 97 VAL A N 1
ATOM 727 C CA . VAL A 1 97 ? 20.547 -23.248 -23.775 1.00 92.50 97 VAL A CA 1
ATOM 728 C C . VAL A 1 97 ? 20.777 -24.753 -23.810 1.00 92.50 97 VAL A C 1
ATOM 730 O O . VAL A 1 97 ? 21.073 -25.314 -24.864 1.00 92.50 97 VAL A O 1
ATOM 733 N N . GLN A 1 98 ? 20.650 -25.412 -22.659 1.00 95.81 98 GLN A N 1
ATOM 734 C CA . GLN A 1 98 ? 20.774 -26.865 -22.570 1.00 95.81 98 GLN A CA 1
ATOM 735 C C . GLN A 1 98 ? 19.432 -27.520 -22.883 1.00 95.81 98 GLN A C 1
ATOM 737 O O . GLN A 1 98 ? 18.391 -27.081 -22.399 1.00 95.81 98 GLN A O 1
ATOM 742 N N . GLY A 1 99 ? 19.455 -28.582 -23.676 1.00 95.25 99 GLY A N 1
ATOM 743 C CA . GLY A 1 99 ? 18.287 -29.362 -24.047 1.00 95.25 99 GLY A CA 1
ATOM 744 C C . GLY A 1 99 ? 18.478 -30.850 -23.790 1.00 95.25 99 GLY A C 1
ATOM 745 O O . GLY A 1 99 ? 19.592 -31.330 -23.575 1.00 95.25 99 GLY A O 1
ATOM 746 N N . ARG A 1 100 ? 17.373 -31.596 -23.785 1.00 96.12 100 ARG A N 1
ATOM 747 C CA . ARG A 1 100 ? 17.373 -33.056 -23.631 1.00 96.12 100 ARG A CA 1
ATOM 748 C C . ARG A 1 100 ? 16.293 -33.696 -24.494 1.00 96.12 100 ARG A C 1
ATOM 750 O O . ARG A 1 100 ? 15.163 -33.207 -24.522 1.00 96.12 100 ARG A O 1
ATOM 757 N N . VAL A 1 101 ? 16.653 -34.785 -25.166 1.00 96.81 101 VAL A N 1
ATOM 758 C CA . VAL A 1 101 ? 15.735 -35.681 -25.888 1.00 96.81 101 VAL A CA 1
ATOM 759 C C . VAL A 1 101 ? 15.506 -36.952 -25.073 1.00 96.81 101 VAL A C 1
ATOM 761 O O . VAL A 1 101 ? 16.437 -37.429 -24.423 1.00 96.81 101 VAL A O 1
ATOM 764 N N . THR A 1 102 ? 14.288 -37.497 -25.104 1.00 95.69 102 THR A N 1
ATOM 765 C CA . THR A 1 102 ? 13.898 -38.668 -24.299 1.00 95.69 102 THR A CA 1
ATOM 766 C C . THR A 1 102 ? 13.097 -39.671 -25.128 1.00 95.69 102 THR A C 1
ATOM 768 O O . THR A 1 102 ? 12.187 -39.280 -25.864 1.00 95.69 102 THR A O 1
ATOM 771 N N . LEU A 1 103 ? 13.415 -40.958 -24.972 1.00 94.44 103 LEU A N 1
ATOM 772 C CA . LEU A 1 103 ? 12.727 -42.102 -25.576 1.00 94.44 103 LEU A CA 1
ATOM 773 C C . LEU A 1 103 ? 11.731 -42.751 -24.604 1.00 94.44 103 LEU A C 1
ATOM 775 O O . LEU A 1 103 ? 11.815 -42.599 -23.384 1.00 94.44 103 LEU A O 1
ATOM 779 N N . ASN A 1 104 ? 10.787 -43.515 -25.148 1.00 91.12 104 ASN A N 1
ATOM 780 C CA . ASN A 1 104 ? 9.837 -44.320 -24.373 1.00 91.12 104 ASN A CA 1
ATOM 781 C C . ASN A 1 104 ? 10.473 -45.567 -23.722 1.00 91.12 104 ASN A C 1
ATOM 783 O O . ASN A 1 104 ? 9.924 -46.098 -22.757 1.00 91.12 104 ASN A O 1
ATOM 787 N N . THR A 1 105 ? 11.599 -46.047 -24.254 1.00 87.69 105 THR A N 1
ATOM 788 C CA . THR A 1 105 ? 12.364 -47.207 -23.772 1.00 87.69 105 THR A CA 1
ATOM 789 C C . THR A 1 105 ? 13.864 -46.980 -23.965 1.00 87.69 105 THR A C 1
ATOM 791 O O . THR A 1 105 ? 14.258 -46.110 -24.738 1.00 87.69 105 THR A O 1
ATOM 794 N N . ALA A 1 106 ? 14.700 -47.769 -23.283 1.00 87.00 106 ALA A N 1
ATOM 795 C CA . ALA A 1 106 ? 16.151 -47.737 -23.470 1.00 87.00 106 ALA A CA 1
ATOM 796 C C . ALA A 1 106 ? 16.534 -48.070 -24.922 1.00 87.00 106 ALA A C 1
ATOM 798 O O . ALA A 1 106 ? 15.898 -48.918 -25.558 1.00 87.00 106 ALA A O 1
ATOM 799 N N . ALA A 1 107 ? 17.560 -47.396 -25.436 1.00 86.62 107 ALA A N 1
ATOM 800 C CA . ALA A 1 107 ? 18.053 -47.594 -26.789 1.00 86.62 107 ALA A CA 1
ATOM 801 C C . ALA A 1 107 ? 18.685 -49.000 -26.936 1.00 86.62 107 ALA A C 1
ATOM 803 O O . ALA A 1 107 ? 19.544 -49.361 -26.130 1.00 86.62 107 ALA A O 1
ATOM 804 N N . PRO A 1 108 ? 18.274 -49.817 -27.926 1.00 83.31 108 PRO A N 1
ATOM 805 C CA . PRO A 1 108 ? 18.804 -51.171 -28.124 1.00 83.31 108 PRO A CA 1
ATOM 806 C C . PRO A 1 108 ? 20.213 -51.194 -28.740 1.00 83.31 108 PRO A C 1
ATOM 808 O O . PRO A 1 108 ? 20.901 -52.201 -28.659 1.00 83.31 108 PRO A O 1
ATOM 811 N N . SER A 1 109 ? 20.623 -50.093 -29.361 1.00 89.12 109 SER A N 1
ATOM 812 C CA . SER A 1 109 ? 21.962 -49.801 -29.873 1.00 89.12 109 SER A CA 1
ATOM 813 C C . SER A 1 109 ? 22.147 -48.282 -29.839 1.00 89.12 109 SER A C 1
ATOM 815 O O . SER A 1 109 ? 21.202 -47.570 -29.499 1.00 89.12 109 SER A O 1
ATOM 817 N N . ASP A 1 110 ? 23.308 -47.759 -30.229 1.00 91.19 110 ASP A N 1
ATOM 818 C CA . ASP A 1 110 ? 23.454 -46.314 -30.442 1.00 91.19 110 ASP A CA 1
ATOM 819 C C . ASP A 1 110 ? 22.415 -45.828 -31.472 1.00 91.19 110 ASP A C 1
ATOM 821 O O . ASP A 1 110 ? 22.367 -46.321 -32.601 1.00 91.19 110 ASP A O 1
ATOM 825 N N . LEU A 1 111 ? 21.562 -44.886 -31.062 1.00 93.19 111 LEU A N 1
ATOM 826 C CA . LEU A 1 111 ? 20.510 -44.303 -31.893 1.00 93.19 111 LEU A CA 1
ATOM 827 C C . LEU A 1 111 ? 20.829 -42.850 -32.209 1.00 93.19 111 LEU A C 1
ATOM 829 O O . LEU A 1 111 ? 21.119 -42.056 -31.313 1.00 93.19 111 LEU A O 1
ATOM 833 N N . GLU A 1 112 ? 20.731 -42.496 -33.484 1.00 95.44 112 GLU A N 1
ATOM 834 C CA . GLU A 1 112 ? 20.961 -41.140 -33.962 1.00 95.44 112 GLU A CA 1
ATOM 835 C C . GLU A 1 112 ? 19.627 -40.396 -34.109 1.00 95.44 112 GLU A C 1
ATOM 837 O O . GLU A 1 112 ? 18.806 -40.722 -34.964 1.00 95.44 112 GLU A O 1
ATOM 842 N N . VAL A 1 113 ? 19.401 -39.392 -33.260 1.00 95.62 113 VAL A N 1
ATOM 843 C CA . VAL A 1 113 ? 18.235 -38.504 -33.343 1.00 95.62 113 VAL A CA 1
ATOM 844 C C . VAL A 1 113 ? 18.607 -37.312 -34.209 1.00 95.62 113 VAL A C 1
ATOM 846 O O . VAL A 1 113 ? 19.503 -36.551 -33.844 1.00 95.62 113 VAL A O 1
ATOM 849 N N . THR A 1 114 ? 17.931 -37.129 -35.342 1.00 96.69 114 THR A N 1
ATOM 850 C CA . THR A 1 114 ? 18.164 -35.976 -36.221 1.00 96.69 114 THR A CA 1
ATOM 851 C C . THR A 1 114 ? 17.543 -34.726 -35.616 1.00 96.69 114 THR A C 1
ATOM 853 O O . THR A 1 114 ? 16.433 -34.767 -35.086 1.00 96.69 114 THR A O 1
ATOM 856 N N . MET A 1 115 ? 18.248 -33.606 -35.706 1.00 95.81 115 MET A N 1
ATOM 857 C CA . MET A 1 115 ? 17.866 -32.346 -35.076 1.00 95.81 115 MET A CA 1
ATOM 858 C C . MET A 1 115 ? 17.821 -31.228 -36.119 1.00 95.81 115 MET A C 1
ATOM 860 O O . MET A 1 115 ? 18.649 -31.179 -37.029 1.00 95.81 115 MET A O 1
ATOM 864 N N . ALA A 1 116 ? 16.868 -30.311 -35.978 1.00 94.94 116 ALA A N 1
ATOM 865 C CA . ALA A 1 116 ? 16.746 -29.135 -36.833 1.00 94.94 116 ALA A CA 1
ATOM 866 C C . ALA A 1 116 ? 16.196 -27.939 -36.048 1.00 94.94 116 ALA A C 1
ATOM 868 O O . ALA A 1 116 ? 15.556 -28.106 -35.011 1.00 94.94 116 ALA A O 1
ATOM 869 N N . ALA A 1 117 ? 16.435 -26.732 -36.555 1.00 93.31 117 ALA A N 1
ATOM 870 C CA . ALA A 1 117 ? 15.867 -25.497 -36.028 1.00 93.31 117 ALA A CA 1
ATOM 871 C C . ALA A 1 117 ? 15.183 -24.718 -37.159 1.00 93.31 117 ALA A C 1
ATOM 873 O O . ALA A 1 117 ? 15.702 -24.677 -38.277 1.00 93.31 117 ALA A O 1
ATOM 874 N N . ASP A 1 118 ? 14.047 -24.099 -36.854 1.00 89.88 118 ASP A N 1
ATOM 875 C CA . ASP A 1 118 ? 13.264 -23.275 -37.776 1.00 89.88 118 ASP A CA 1
ATOM 876 C C . ASP A 1 118 ? 12.946 -21.923 -37.112 1.00 89.88 118 ASP A C 1
ATOM 878 O O . ASP A 1 118 ? 12.407 -21.934 -36.003 1.00 89.88 118 ASP A O 1
ATOM 882 N N . PRO A 1 119 ? 13.277 -20.763 -37.716 1.00 86.31 119 PRO A N 1
ATOM 883 C CA . PRO A 1 119 ? 13.918 -20.584 -39.021 1.00 86.31 119 PRO A CA 1
ATOM 884 C C . PRO A 1 119 ? 15.386 -21.025 -39.078 1.00 86.31 119 PRO A C 1
ATOM 886 O O . PRO A 1 119 ? 16.154 -20.876 -38.122 1.00 86.31 119 PRO A O 1
ATOM 889 N N . LEU A 1 120 ? 15.795 -21.541 -40.244 1.00 72.94 120 LEU A N 1
ATOM 890 C CA . LEU A 1 120 ? 17.165 -21.988 -40.501 1.00 72.94 120 LEU A CA 1
ATOM 891 C C . LEU A 1 120 ? 18.143 -20.815 -40.293 1.00 72.94 120 LEU A C 1
ATOM 893 O O . LEU A 1 120 ? 17.981 -19.756 -40.899 1.00 72.94 120 LEU A O 1
ATOM 897 N N . ASN A 1 121 ? 19.170 -21.021 -39.459 1.00 76.94 121 ASN A N 1
ATOM 898 C CA . ASN A 1 121 ? 20.160 -20.033 -38.981 1.00 76.94 121 ASN A CA 1
ATOM 899 C C . ASN A 1 121 ? 19.738 -19.136 -37.801 1.00 76.94 121 ASN A C 1
ATOM 901 O O . ASN A 1 121 ? 20.570 -18.360 -37.330 1.00 76.94 121 ASN A O 1
ATOM 905 N N . ALA A 1 122 ? 18.509 -19.237 -37.281 1.00 79.56 122 ALA A N 1
ATOM 906 C CA . ALA A 1 122 ? 18.122 -18.489 -36.080 1.00 79.56 122 ALA A CA 1
ATOM 907 C C . ALA A 1 122 ? 18.767 -19.050 -34.804 1.00 79.56 122 ALA A C 1
ATOM 909 O O . ALA A 1 122 ? 19.161 -18.288 -33.928 1.00 79.56 122 ALA A O 1
ATOM 910 N N . ALA A 1 123 ? 18.945 -20.368 -34.721 1.00 87.12 123 ALA A N 1
ATOM 911 C CA . ALA A 1 123 ? 19.729 -21.039 -33.690 1.00 87.12 123 ALA A CA 1
ATOM 912 C C . ALA A 1 123 ? 20.553 -22.170 -34.311 1.00 87.12 123 ALA A C 1
ATOM 914 O O . ALA A 1 123 ? 20.125 -22.805 -35.276 1.00 87.12 123 ALA A O 1
ATOM 915 N N . THR A 1 124 ? 21.714 -22.452 -33.727 1.00 92.00 124 THR A N 1
ATOM 916 C CA . THR A 1 124 ? 22.546 -23.596 -34.101 1.00 92.00 124 THR A CA 1
ATOM 917 C C . THR A 1 124 ? 22.305 -24.730 -33.115 1.00 92.00 124 THR A C 1
ATOM 919 O O . THR A 1 124 ? 22.565 -24.592 -31.919 1.00 92.00 124 THR A O 1
ATOM 922 N N . VAL A 1 125 ? 21.843 -25.866 -33.629 1.00 94.31 125 VAL A N 1
ATOM 923 C CA . VAL A 1 125 ? 21.756 -27.144 -32.913 1.00 94.31 125 VAL A CA 1
ATOM 924 C C . VAL A 1 125 ? 22.680 -28.162 -33.593 1.00 94.31 125 VAL A C 1
ATOM 926 O O . VAL A 1 125 ? 23.000 -27.982 -34.772 1.00 94.31 125 VAL A O 1
ATOM 929 N N . PRO A 1 126 ? 23.147 -29.215 -32.895 1.00 95.12 126 PRO A N 1
ATOM 930 C CA . PRO A 1 126 ? 23.818 -30.341 -33.545 1.00 95.12 126 PRO A CA 1
ATOM 931 C C . PRO A 1 126 ? 22.934 -30.900 -34.663 1.00 95.12 126 PRO A C 1
ATOM 933 O O . PRO A 1 126 ? 21.722 -30.885 -34.506 1.00 95.12 126 PRO A O 1
ATOM 936 N N . SER A 1 127 ? 23.496 -31.410 -35.763 1.00 91.81 127 SER A N 1
ATOM 937 C CA . SER A 1 127 ? 22.704 -32.077 -36.816 1.00 91.81 127 SER A CA 1
ATOM 938 C C . SER A 1 127 ? 22.080 -33.386 -36.331 1.00 91.81 127 SER A C 1
ATOM 940 O O . SER A 1 127 ? 21.030 -33.811 -36.818 1.00 91.81 127 SER A O 1
ATOM 942 N N . SER A 1 128 ? 22.720 -34.016 -35.347 1.00 94.00 128 SER A N 1
ATOM 943 C CA . SER A 1 128 ? 22.210 -35.191 -34.668 1.00 94.00 128 SER A CA 1
ATOM 944 C C . SER A 1 128 ? 22.713 -35.302 -33.232 1.00 94.00 128 SER A C 1
ATOM 946 O O . SER A 1 128 ? 23.721 -34.705 -32.844 1.00 94.00 128 SER A O 1
ATOM 948 N N . VAL A 1 129 ? 21.971 -36.059 -32.427 1.00 96.06 129 VAL A N 1
ATOM 949 C CA . VAL A 1 129 ? 22.292 -36.385 -31.036 1.00 96.06 129 VAL A CA 1
ATOM 950 C C . VAL A 1 129 ? 22.258 -37.900 -30.892 1.00 96.06 129 VAL A C 1
ATOM 952 O O . VAL A 1 129 ? 21.257 -38.533 -31.224 1.00 96.06 129 VAL A O 1
ATOM 955 N N . THR A 1 130 ? 23.343 -38.487 -30.390 1.00 96.31 130 THR A N 1
ATOM 956 C CA . THR A 1 130 ? 23.425 -39.935 -30.172 1.00 96.31 130 THR A CA 1
ATOM 957 C C . THR A 1 130 ? 22.922 -40.295 -28.779 1.00 96.31 130 THR A C 1
ATOM 959 O O . THR A 1 130 ? 23.506 -39.876 -27.779 1.00 96.31 130 THR A O 1
ATOM 962 N N . ILE A 1 131 ? 21.875 -41.114 -28.707 1.00 95.06 131 ILE A N 1
ATOM 963 C CA . ILE A 1 131 ? 21.472 -41.800 -27.477 1.00 95.06 131 ILE A CA 1
ATOM 964 C C . ILE A 1 131 ? 22.215 -43.132 -27.451 1.00 95.06 131 ILE A C 1
ATOM 966 O O . ILE A 1 131 ? 22.063 -43.940 -28.366 1.00 95.06 131 ILE A O 1
ATOM 970 N N . LYS A 1 132 ? 23.062 -43.327 -26.438 1.00 93.75 132 LYS A N 1
ATOM 971 C CA . LYS A 1 132 ? 23.883 -44.534 -26.307 1.00 93.75 132 LYS A CA 1
ATOM 972 C C . LYS A 1 132 ? 23.036 -45.757 -25.984 1.00 93.75 132 LYS A C 1
ATOM 974 O O . LYS A 1 132 ? 21.986 -45.631 -25.358 1.00 93.75 132 LYS A O 1
ATOM 979 N N . GLU A 1 133 ? 23.508 -46.929 -26.393 1.00 90.44 133 GLU A N 1
ATOM 980 C CA . GLU A 1 133 ? 22.895 -48.201 -26.004 1.00 90.44 133 GLU A CA 1
ATOM 981 C C . GLU A 1 133 ? 22.624 -48.253 -24.486 1.00 90.44 133 GLU A C 1
ATOM 983 O O . GLU A 1 133 ? 23.471 -47.882 -23.672 1.00 90.44 133 GLU A O 1
ATOM 988 N N . GLY A 1 134 ? 21.421 -48.685 -24.103 1.00 87.00 134 GLY A N 1
ATOM 989 C CA . GLY A 1 134 ? 20.970 -48.766 -22.712 1.00 87.00 134 GLY A CA 1
ATOM 990 C C . GLY A 1 134 ? 20.429 -47.457 -22.121 1.00 87.00 134 GLY A C 1
ATOM 991 O O . GLY A 1 134 ? 19.704 -47.506 -21.128 1.00 87.00 134 GLY A O 1
ATOM 992 N N . GLU A 1 135 ? 20.694 -46.302 -22.736 1.00 91.25 135 GLU A N 1
ATOM 993 C CA . GLU A 1 135 ? 20.202 -45.002 -22.269 1.00 91.25 135 GLU A CA 1
ATOM 994 C C . GLU A 1 135 ? 18.808 -44.680 -22.822 1.00 91.25 135 GLU A C 1
ATOM 996 O O . GLU A 1 135 ? 18.413 -45.110 -23.907 1.00 91.25 135 GLU A O 1
ATOM 1001 N N . THR A 1 136 ? 18.045 -43.874 -22.083 1.00 94.12 136 THR A N 1
ATOM 1002 C CA . THR A 1 136 ? 16.727 -43.373 -22.519 1.00 94.12 136 THR A CA 1
ATOM 1003 C C . THR A 1 136 ? 16.758 -41.908 -22.937 1.00 94.12 136 THR A C 1
ATOM 1005 O O . THR A 1 136 ? 15.745 -41.384 -23.401 1.00 94.12 136 THR A O 1
ATOM 1008 N N . SER A 1 137 ? 17.877 -41.209 -22.735 1.00 95.62 137 SER A N 1
ATOM 1009 C CA . SER A 1 137 ? 17.970 -39.778 -23.013 1.00 95.62 137 SER A CA 1
ATOM 1010 C C . SER A 1 137 ? 19.389 -39.334 -23.332 1.00 95.62 137 SER A C 1
ATOM 1012 O O . SER A 1 137 ? 20.354 -39.935 -22.869 1.00 95.62 137 SER A O 1
ATOM 1014 N N . ALA A 1 138 ? 19.509 -38.232 -24.068 1.00 96.19 138 ALA A N 1
ATOM 1015 C CA . ALA A 1 138 ? 20.784 -37.578 -24.332 1.00 96.19 138 ALA A CA 1
ATOM 1016 C C . ALA A 1 138 ? 20.638 -36.048 -24.263 1.00 96.19 138 ALA A C 1
ATOM 1018 O O . ALA A 1 138 ? 19.589 -35.513 -24.648 1.00 96.19 138 ALA A O 1
ATOM 1019 N N . PRO A 1 139 ? 21.652 -35.329 -23.746 1.00 96.44 139 PRO A N 1
ATOM 1020 C CA . PRO A 1 139 ? 21.664 -33.875 -23.753 1.00 96.44 139 PRO A CA 1
ATOM 1021 C C . PRO A 1 139 ? 22.076 -33.324 -25.124 1.00 96.44 139 PRO A C 1
ATOM 1023 O O . PRO A 1 139 ? 22.806 -33.964 -25.878 1.00 96.44 139 PRO A O 1
ATOM 1026 N N . PHE A 1 140 ? 21.663 -32.095 -25.413 1.00 95.88 140 PHE A N 1
ATOM 1027 C CA . PHE A 1 140 ? 22.150 -31.309 -26.542 1.00 95.88 140 PHE A CA 1
ATOM 1028 C C . PHE A 1 140 ? 22.270 -29.839 -26.149 1.00 95.88 140 PHE A C 1
ATOM 1030 O O . PHE A 1 140 ? 21.615 -29.383 -25.217 1.00 95.88 140 PHE A O 1
ATOM 1037 N N . THR A 1 141 ? 23.093 -29.087 -26.875 1.00 96.00 141 THR A N 1
ATOM 1038 C CA . THR A 1 141 ? 23.261 -27.648 -26.641 1.00 96.00 141 THR A CA 1
ATOM 1039 C C . THR A 1 141 ? 22.690 -26.875 -27.819 1.00 96.00 141 THR A C 1
ATOM 1041 O O . THR A 1 141 ? 23.034 -27.151 -28.965 1.00 96.00 141 THR A O 1
ATOM 1044 N N . VAL A 1 142 ? 21.852 -25.886 -27.532 1.00 94.00 142 VAL A N 1
ATOM 1045 C CA . VAL A 1 142 ? 21.406 -24.876 -28.493 1.00 94.00 142 VAL A CA 1
ATOM 1046 C C . VAL A 1 142 ? 22.310 -23.661 -28.349 1.00 94.00 142 VAL A C 1
ATOM 1048 O O . VAL A 1 142 ? 22.446 -23.120 -27.251 1.00 94.00 142 VAL A O 1
ATOM 1051 N N . THR A 1 143 ? 22.901 -23.207 -29.447 1.00 91.44 143 THR A N 1
ATOM 1052 C CA . THR A 1 143 ? 23.716 -21.990 -29.480 1.00 91.44 143 THR A CA 1
ATOM 1053 C C . THR A 1 143 ? 22.975 -20.913 -30.252 1.00 91.44 143 THR A C 1
ATOM 1055 O O . THR A 1 143 ? 22.640 -21.105 -31.420 1.00 91.44 143 THR A O 1
ATOM 1058 N N . THR A 1 144 ? 22.729 -19.769 -29.619 1.00 87.75 144 THR A N 1
ATOM 1059 C CA . THR A 1 144 ? 22.124 -18.621 -30.305 1.00 87.75 144 THR A CA 1
ATOM 1060 C C . THR A 1 144 ? 23.222 -17.749 -30.929 1.00 87.75 144 THR A C 1
ATOM 1062 O O . THR A 1 144 ? 24.254 -17.516 -30.291 1.00 87.75 144 THR A O 1
ATOM 1065 N N . PRO A 1 145 ? 23.062 -17.277 -32.177 1.00 76.94 145 PRO A N 1
ATOM 1066 C CA . PRO A 1 145 ? 24.071 -16.464 -32.839 1.00 76.94 145 PRO A CA 1
ATOM 1067 C C . PRO A 1 145 ? 24.243 -15.115 -32.131 1.00 76.94 145 PRO A C 1
ATOM 1069 O O . PRO A 1 145 ? 23.276 -14.449 -31.754 1.00 76.94 145 PRO A O 1
ATOM 1072 N N . LEU A 1 146 ? 25.498 -14.685 -31.986 1.00 63.91 146 LEU A N 1
ATOM 1073 C CA . LEU A 1 146 ? 25.828 -13.336 -31.538 1.00 63.91 146 LEU A CA 1
ATOM 1074 C C . LEU A 1 146 ? 25.573 -12.365 -32.701 1.00 63.91 146 LEU A C 1
ATOM 1076 O O . LEU A 1 146 ? 26.343 -12.336 -33.664 1.00 63.91 146 LEU A O 1
ATOM 1080 N N . SER A 1 147 ? 24.503 -11.571 -32.634 1.00 57.12 147 SER A N 1
ATOM 1081 C CA . SER A 1 147 ? 24.255 -10.527 -33.638 1.00 57.12 147 SER A CA 1
ATOM 1082 C C . SER A 1 147 ? 25.348 -9.459 -33.549 1.00 57.12 147 SER A C 1
ATOM 1084 O O . SER A 1 147 ? 25.411 -8.696 -32.590 1.00 57.12 147 SER A O 1
ATOM 1086 N N . LYS A 1 148 ? 26.243 -9.425 -34.546 1.00 47.12 148 LYS A N 1
ATOM 1087 C CA . LYS A 1 148 ? 27.385 -8.492 -34.601 1.00 47.12 148 LYS A CA 1
ATOM 1088 C C . LYS A 1 148 ? 27.018 -7.074 -35.046 1.00 47.12 148 LYS A C 1
ATOM 1090 O O . LYS A 1 148 ? 27.887 -6.208 -35.044 1.00 47.12 148 LYS A O 1
ATOM 1095 N N . VAL A 1 149 ? 25.771 -6.820 -35.434 1.00 38.94 149 VAL A N 1
ATOM 1096 C CA . VAL A 1 149 ? 25.325 -5.515 -35.923 1.00 38.94 149 VAL A CA 1
ATOM 1097 C C . VAL A 1 149 ? 23.896 -5.262 -35.456 1.00 38.94 14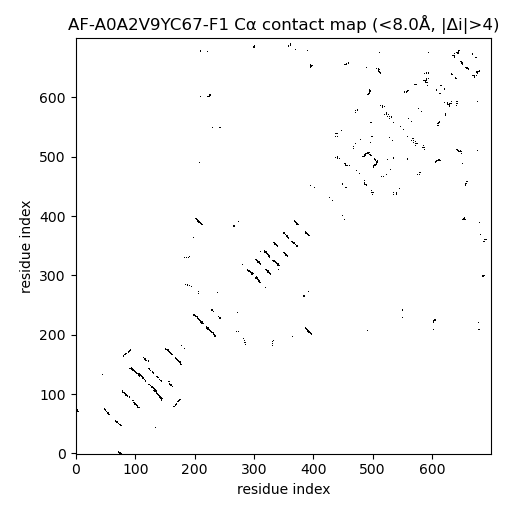9 VAL A C 1
ATOM 1099 O O . VAL A 1 149 ? 22.981 -6.003 -35.796 1.00 38.94 149 VAL A O 1
ATOM 1102 N N . THR A 1 150 ? 23.746 -4.159 -34.729 1.00 36.69 150 THR A N 1
ATOM 1103 C CA . THR A 1 150 ? 22.493 -3.448 -34.475 1.00 36.69 150 THR A CA 1
ATOM 1104 C C . THR A 1 150 ? 21.522 -4.075 -33.488 1.00 36.69 150 THR A C 1
ATOM 1106 O O . THR A 1 150 ? 21.355 -5.273 -33.307 1.00 36.69 150 THR A O 1
ATOM 1109 N N . VAL A 1 151 ? 20.878 -3.139 -32.825 1.00 41.94 151 VAL A N 1
ATOM 1110 C CA . VAL A 1 151 ? 19.962 -3.286 -31.727 1.00 41.94 151 VAL A CA 1
ATOM 1111 C C . VAL A 1 151 ? 18.629 -2.801 -32.243 1.00 41.94 151 VAL A C 1
ATOM 1113 O O . VAL A 1 151 ? 18.538 -1.676 -32.741 1.00 41.94 151 VAL A O 1
ATOM 1116 N N . GLY A 1 152 ? 17.620 -3.655 -32.131 1.00 43.47 152 GLY A N 1
ATOM 1117 C CA . GLY A 1 152 ? 16.319 -3.441 -32.760 1.00 43.47 152 GLY A CA 1
ATOM 1118 C C . GLY A 1 152 ? 15.815 -4.627 -33.578 1.00 43.47 152 GLY A C 1
ATOM 1119 O O . GLY A 1 152 ? 14.944 -4.431 -34.415 1.00 43.47 152 GLY A O 1
ATOM 1120 N N . GLY A 1 153 ? 16.330 -5.840 -33.352 1.00 52.00 153 GLY A N 1
ATOM 1121 C CA . GLY A 1 153 ? 15.652 -7.048 -33.819 1.00 52.00 153 GLY A CA 1
ATOM 1122 C C . GLY A 1 153 ? 14.356 -7.281 -33.035 1.00 52.00 153 GLY A C 1
ATOM 1123 O O . GLY A 1 153 ? 14.278 -6.947 -31.852 1.00 52.00 153 GLY A O 1
ATOM 1124 N N . HIS A 1 154 ? 13.342 -7.832 -33.696 1.00 57.16 154 HIS A N 1
ATOM 1125 C CA . HIS A 1 154 ? 12.212 -8.458 -33.013 1.00 57.16 154 HIS A CA 1
ATOM 1126 C C . HIS A 1 154 ? 12.690 -9.752 -32.341 1.00 57.16 154 HIS A C 1
ATOM 1128 O O . HIS A 1 154 ? 13.602 -10.408 -32.858 1.00 57.16 154 HIS A O 1
ATOM 1134 N N . ASP A 1 155 ? 12.084 -10.120 -31.211 1.00 73.25 155 ASP A N 1
ATOM 1135 C CA . ASP A 1 155 ? 12.292 -11.440 -30.617 1.00 73.25 155 ASP A CA 1
ATOM 1136 C C . ASP A 1 155 ? 12.054 -12.509 -31.683 1.00 73.25 155 ASP A C 1
ATOM 1138 O O . ASP A 1 155 ? 11.054 -12.483 -32.404 1.00 73.25 155 ASP A O 1
ATOM 1142 N N . THR A 1 156 ? 13.005 -13.424 -31.824 1.00 77.56 156 THR A N 1
ATOM 1143 C CA . THR A 1 156 ? 12.916 -14.472 -32.838 1.00 77.56 156 THR A CA 1
ATOM 1144 C C . THR A 1 156 ? 12.394 -15.734 -32.174 1.00 77.56 156 THR A C 1
ATOM 1146 O O . THR A 1 156 ? 13.086 -16.329 -31.347 1.00 77.56 156 THR A O 1
ATOM 1149 N N . ALA A 1 157 ? 11.167 -16.130 -32.512 1.00 85.88 157 ALA A N 1
ATOM 1150 C CA . ALA A 1 157 ? 10.645 -17.440 -32.147 1.00 85.88 157 ALA A CA 1
ATOM 1151 C C . ALA A 1 157 ? 11.338 -18.508 -33.003 1.00 85.88 157 ALA A C 1
ATOM 1153 O O . ALA A 1 157 ? 11.384 -18.391 -34.228 1.00 85.88 157 ALA A O 1
ATOM 1154 N N . VAL A 1 158 ? 11.897 -19.518 -32.344 1.00 90.75 158 VAL A N 1
ATOM 1155 C CA . VAL A 1 158 ? 12.591 -20.644 -32.965 1.00 90.75 158 VAL A CA 1
ATOM 1156 C C . VAL A 1 158 ? 11.958 -21.935 -32.481 1.00 90.75 158 VAL A C 1
ATOM 1158 O O . VAL A 1 158 ? 11.858 -22.159 -31.278 1.00 90.75 158 VAL A O 1
ATOM 1161 N N . GLU A 1 159 ? 11.579 -22.808 -33.403 1.00 94.50 159 GLU A N 1
ATOM 1162 C CA . GLU A 1 159 ? 11.145 -24.167 -33.092 1.00 94.50 159 GLU A CA 1
ATOM 1163 C C . GLU A 1 159 ? 12.310 -25.134 -33.300 1.00 94.50 159 GLU A C 1
ATOM 1165 O O . GLU A 1 159 ? 12.923 -25.178 -34.370 1.00 94.50 159 GLU A O 1
ATOM 1170 N N . ILE A 1 160 ? 12.638 -25.907 -32.264 1.00 95.44 160 ILE A N 1
ATOM 1171 C CA . ILE A 1 160 ? 13.670 -26.945 -32.325 1.00 95.44 160 ILE A CA 1
ATOM 1172 C C . ILE A 1 160 ? 12.984 -28.285 -32.501 1.00 95.44 160 ILE A C 1
ATOM 1174 O O . ILE A 1 160 ? 12.243 -28.720 -31.623 1.00 95.44 160 ILE A O 1
ATOM 1178 N N . TYR A 1 161 ? 13.288 -28.960 -33.600 1.00 95.81 161 TYR A N 1
ATOM 1179 C CA . TYR A 1 161 ? 12.746 -30.261 -33.949 1.00 95.81 161 TYR A CA 1
ATOM 1180 C C . TYR A 1 161 ? 13.761 -31.361 -33.653 1.00 95.81 161 TYR A C 1
ATOM 1182 O O . TYR A 1 161 ? 14.940 -31.238 -33.979 1.00 95.81 161 TYR A O 1
ATOM 1190 N N . ALA A 1 162 ? 13.275 -32.460 -33.086 1.00 95.56 162 ALA A N 1
ATOM 1191 C CA . ALA A 1 162 ? 13.983 -33.727 -32.981 1.00 95.56 162 ALA A CA 1
ATOM 1192 C C . ALA A 1 162 ? 13.164 -34.809 -33.683 1.00 95.56 162 ALA A C 1
ATOM 1194 O O . ALA A 1 162 ? 11.952 -34.908 -33.472 1.00 95.56 162 ALA A O 1
ATOM 1195 N N . HIS A 1 163 ? 13.819 -35.629 -34.498 1.00 94.88 163 HIS A N 1
ATOM 1196 C CA . HIS A 1 163 ? 13.187 -36.704 -35.245 1.00 94.88 163 HIS A CA 1
ATOM 1197 C C . HIS A 1 163 ? 13.905 -38.033 -35.013 1.00 94.88 163 HIS A C 1
ATOM 1199 O O . HIS A 1 163 ? 15.096 -38.173 -35.288 1.00 94.88 163 HIS A O 1
ATOM 1205 N N . TYR A 1 164 ? 13.144 -39.006 -34.516 1.00 93.44 164 TYR A N 1
ATOM 1206 C CA . TYR A 1 164 ? 13.499 -40.422 -34.498 1.00 93.44 164 TYR A CA 1
ATOM 1207 C C . TYR A 1 164 ? 12.202 -41.231 -34.397 1.00 93.44 164 TYR A C 1
ATOM 1209 O O . TYR A 1 164 ? 11.565 -41.219 -33.338 1.00 93.44 164 TYR A O 1
ATOM 1217 N N . GLU A 1 165 ? 11.783 -41.863 -35.502 1.00 92.00 165 GLU A N 1
ATOM 1218 C CA . GLU A 1 165 ? 10.457 -42.483 -35.737 1.00 92.00 165 GLU A CA 1
ATOM 1219 C C . GLU A 1 165 ? 9.275 -41.491 -35.665 1.00 92.00 165 GLU A C 1
ATOM 1221 O O . GLU A 1 165 ? 8.400 -41.462 -36.528 1.00 92.00 165 GLU A O 1
ATOM 1226 N N . VAL A 1 166 ? 9.265 -40.627 -34.649 1.00 92.12 166 VAL A N 1
ATOM 1227 C CA . VAL A 1 166 ? 8.293 -39.569 -34.385 1.00 92.12 166 VAL A CA 1
ATOM 1228 C C . VAL A 1 166 ? 9.032 -38.237 -34.264 1.00 92.12 166 VAL A C 1
ATOM 1230 O O . VAL A 1 166 ? 10.073 -38.145 -33.611 1.00 92.12 166 VAL A O 1
ATOM 1233 N N . THR A 1 167 ? 8.471 -37.185 -34.860 1.00 95.25 167 THR A N 1
ATOM 1234 C CA . THR A 1 167 ? 8.970 -35.814 -34.692 1.00 95.25 167 THR A CA 1
ATOM 1235 C C . THR A 1 167 ? 8.380 -35.178 -33.434 1.00 95.25 167 THR A C 1
ATOM 1237 O O . THR A 1 167 ? 7.165 -35.206 -33.224 1.00 95.25 167 THR A O 1
ATOM 1240 N N . LYS A 1 168 ? 9.227 -34.560 -32.611 1.00 96.69 168 LYS A N 1
ATOM 1241 C CA . LYS A 1 168 ? 8.833 -33.689 -31.493 1.00 96.69 168 LYS A CA 1
ATOM 1242 C C . LYS A 1 168 ? 9.483 -32.321 -31.659 1.00 96.69 168 LYS A C 1
ATOM 1244 O O . LYS A 1 168 ? 10.523 -32.221 -32.302 1.00 96.69 168 LYS A O 1
ATOM 1249 N N . HIS A 1 169 ? 8.873 -31.292 -31.079 1.00 95.69 169 HIS A N 1
ATOM 1250 C CA . HIS A 1 169 ? 9.401 -29.932 -31.113 1.00 95.69 169 HIS A CA 1
ATOM 1251 C C . HIS A 1 169 ? 9.288 -29.233 -29.757 1.00 95.69 169 HIS A C 1
ATOM 1253 O O . HIS A 1 169 ? 8.516 -29.659 -28.893 1.00 95.69 169 HIS A O 1
ATOM 1259 N N . VAL A 1 170 ? 10.089 -28.185 -29.578 1.00 95.69 170 VAL A N 1
ATOM 1260 C CA . VAL A 1 170 ? 10.032 -27.259 -28.446 1.00 95.69 170 VAL A CA 1
ATOM 1261 C C . VAL A 1 170 ? 10.395 -25.852 -28.917 1.00 95.69 170 VAL A C 1
ATOM 1263 O O . VAL A 1 170 ? 11.384 -25.671 -29.630 1.00 95.69 170 VAL A O 1
ATOM 1266 N N . GLY A 1 171 ? 9.619 -24.866 -28.470 1.00 92.88 171 GLY A N 1
ATOM 1267 C CA . GLY A 1 171 ? 9.856 -23.459 -28.773 1.00 92.88 171 GLY A CA 1
ATOM 1268 C C . GLY A 1 171 ? 10.955 -22.833 -27.907 1.00 92.88 171 GLY A C 1
ATOM 1269 O O . GLY A 1 171 ? 11.070 -23.114 -26.710 1.00 92.88 171 GLY A O 1
ATOM 1270 N N . LEU A 1 172 ? 11.735 -21.941 -28.515 1.00 91.81 172 LEU A N 1
ATOM 1271 C CA . LEU A 1 172 ? 12.740 -21.082 -27.896 1.00 91.81 172 LEU A CA 1
ATOM 1272 C C . LEU A 1 172 ? 12.582 -19.649 -28.418 1.00 91.81 172 LEU A C 1
ATOM 1274 O O . LEU A 1 172 ? 12.551 -19.427 -29.624 1.00 91.81 172 LEU A O 1
ATOM 1278 N N . VAL A 1 173 ? 12.559 -18.660 -27.525 1.00 84.69 173 VAL A N 1
ATOM 1279 C CA . VAL A 1 173 ? 12.562 -17.238 -27.911 1.00 84.69 173 VAL A CA 1
ATOM 1280 C C . VAL A 1 173 ? 13.968 -16.649 -27.781 1.00 84.69 173 VAL A C 1
ATOM 1282 O O . VAL A 1 173 ? 14.534 -16.615 -26.684 1.00 84.69 173 VAL A O 1
ATOM 1285 N N . ILE A 1 174 ? 14.537 -16.166 -28.887 1.00 82.44 174 ILE A N 1
ATOM 1286 C CA . ILE A 1 174 ? 15.829 -15.469 -28.898 1.00 82.44 174 ILE A CA 1
ATOM 1287 C C . ILE A 1 174 ? 15.590 -13.971 -28.751 1.00 82.44 174 ILE A C 1
ATOM 1289 O O . ILE A 1 174 ? 15.051 -13.330 -29.653 1.00 82.44 174 ILE A O 1
ATOM 1293 N N . LEU A 1 175 ? 16.030 -13.420 -27.621 1.00 72.19 175 LEU A N 1
ATOM 1294 C CA . LEU A 1 175 ? 15.908 -11.995 -27.328 1.00 72.19 175 LEU A CA 1
ATOM 1295 C C . LEU A 1 175 ? 17.003 -11.231 -28.079 1.00 72.19 175 LEU A C 1
ATOM 1297 O O . LEU A 1 175 ? 18.194 -11.549 -27.945 1.00 72.19 175 LEU A O 1
ATOM 1301 N N . ALA A 1 176 ? 16.615 -10.223 -28.860 1.00 62.25 176 ALA A N 1
ATOM 1302 C CA . ALA A 1 176 ? 17.569 -9.381 -29.575 1.00 62.25 176 ALA A CA 1
ATOM 1303 C C . ALA A 1 176 ? 18.439 -8.582 -28.579 1.00 62.25 176 ALA A C 1
ATOM 1305 O O . ALA A 1 176 ? 17.903 -8.012 -27.625 1.00 62.25 176 ALA A O 1
ATOM 1306 N N . PRO A 1 177 ? 19.770 -8.481 -28.772 1.00 58.62 177 PRO A N 1
ATOM 1307 C CA . PRO A 1 177 ? 20.581 -7.592 -27.949 1.00 58.62 177 PRO A CA 1
ATOM 1308 C C . PRO A 1 177 ? 20.149 -6.145 -28.212 1.00 58.62 177 PRO A C 1
ATOM 1310 O O . PRO A 1 177 ? 20.028 -5.741 -29.370 1.00 58.62 177 PRO A O 1
ATOM 1313 N N . VAL A 1 178 ? 19.911 -5.368 -27.146 1.00 62.47 178 VAL A N 1
ATOM 1314 C CA . VAL A 1 178 ? 19.646 -3.926 -27.226 1.00 62.47 178 VAL A CA 1
ATOM 1315 C C . VAL A 1 178 ? 20.851 -3.135 -26.691 1.00 62.47 178 VAL A C 1
ATOM 1317 O O . VAL A 1 178 ? 21.251 -3.321 -25.549 1.00 62.47 178 VAL A O 1
ATOM 1320 N N . SER A 1 179 ? 21.484 -2.287 -27.514 1.00 71.88 179 SER A N 1
ATOM 1321 C CA . SER A 1 179 ? 22.572 -1.387 -27.159 1.00 71.88 179 SER A CA 1
ATOM 1322 C C . SER A 1 179 ? 22.011 -0.440 -26.147 1.00 71.88 179 SER A C 1
ATOM 1324 O O . SER A 1 179 ? 20.863 -0.007 -26.242 1.00 71.88 179 SER A O 1
ATOM 1326 N N . PHE A 1 180 ? 22.868 -0.088 -25.206 1.00 79.12 180 PHE A N 1
ATOM 1327 C CA . PHE A 1 180 ? 22.513 0.842 -24.164 1.00 79.12 180 PHE A CA 1
ATOM 1328 C C . PHE A 1 180 ? 21.875 2.116 -24.738 1.00 79.12 180 PHE A C 1
ATOM 1330 O O . PHE A 1 180 ? 20.787 2.490 -24.326 1.00 79.12 180 PHE A O 1
ATOM 1337 N N . ASP A 1 181 ? 22.463 2.691 -25.789 1.00 80.06 181 ASP A N 1
ATOM 1338 C CA . ASP A 1 181 ? 21.957 3.908 -26.430 1.00 80.06 181 ASP A CA 1
ATOM 1339 C C . ASP A 1 181 ? 20.515 3.784 -26.968 1.00 80.06 181 ASP A C 1
ATOM 1341 O O . ASP A 1 181 ? 19.680 4.654 -26.715 1.00 80.06 181 ASP A O 1
ATOM 1345 N N . ARG A 1 182 ? 20.194 2.678 -27.647 1.00 80.69 182 ARG A N 1
ATOM 1346 C CA . ARG A 1 182 ? 18.847 2.393 -28.169 1.00 80.69 182 ARG A CA 1
ATOM 1347 C C . ARG A 1 182 ? 17.867 1.961 -27.083 1.00 80.69 182 ARG A C 1
ATOM 1349 O O . ARG A 1 182 ? 16.670 2.187 -27.220 1.00 80.69 182 ARG A O 1
ATOM 1356 N N . MET A 1 183 ? 18.354 1.319 -26.023 1.00 87.31 183 MET A N 1
ATOM 1357 C CA . MET A 1 183 ? 17.547 1.028 -24.842 1.00 87.31 183 MET A CA 1
ATOM 1358 C C . MET A 1 183 ? 17.074 2.338 -24.215 1.00 87.31 183 MET A C 1
ATOM 1360 O O . MET A 1 183 ? 15.885 2.477 -23.963 1.00 87.31 183 MET A O 1
ATOM 1364 N N . ILE A 1 184 ? 17.965 3.326 -24.074 1.00 92.44 184 ILE A N 1
ATOM 1365 C CA . ILE A 1 184 ? 17.592 4.657 -23.585 1.00 92.44 184 ILE A CA 1
ATOM 1366 C C . ILE A 1 184 ? 16.575 5.342 -24.510 1.00 92.44 184 ILE A C 1
ATOM 1368 O O . ILE A 1 184 ? 15.642 5.951 -23.994 1.00 92.44 184 ILE A O 1
ATOM 1372 N N . ASP A 1 185 ? 16.687 5.206 -25.840 1.00 90.62 185 ASP A N 1
ATOM 1373 C CA . ASP A 1 185 ? 15.647 5.710 -26.760 1.00 90.62 185 ASP A CA 1
ATOM 1374 C C . ASP A 1 185 ? 14.271 5.107 -26.409 1.00 90.62 185 ASP A C 1
ATOM 1376 O O . ASP A 1 185 ? 13.302 5.836 -26.216 1.00 90.62 185 ASP A O 1
ATOM 1380 N N . ARG A 1 186 ? 14.201 3.779 -26.217 1.00 90.19 186 ARG A N 1
ATOM 1381 C CA . ARG A 1 186 ? 12.954 3.094 -25.832 1.00 90.19 186 ARG A CA 1
ATOM 1382 C C . ARG A 1 186 ? 12.443 3.529 -24.461 1.00 90.19 186 ARG A C 1
ATOM 1384 O O . ARG A 1 186 ? 11.241 3.704 -24.307 1.00 90.19 186 ARG A O 1
ATOM 1391 N N . VAL A 1 187 ? 13.328 3.710 -23.479 1.00 95.12 187 VAL A N 1
ATOM 1392 C CA . VAL A 1 187 ? 12.957 4.206 -22.142 1.00 95.12 187 VAL A CA 1
ATOM 1393 C C . VAL A 1 187 ? 12.293 5.578 -22.243 1.00 95.12 187 VAL A C 1
ATOM 1395 O O . VAL A 1 187 ? 11.270 5.809 -21.604 1.00 95.12 187 VAL A O 1
ATOM 1398 N N . VAL A 1 188 ? 12.841 6.477 -23.066 1.00 96.06 188 VAL A N 1
ATOM 1399 C CA . VAL A 1 188 ? 12.265 7.808 -23.298 1.00 96.06 188 VAL A CA 1
ATOM 1400 C C . VAL A 1 188 ? 10.886 7.707 -23.952 1.00 96.06 188 VAL A C 1
ATOM 1402 O O . VAL A 1 188 ? 9.935 8.291 -23.432 1.00 96.06 188 VAL A O 1
ATOM 1405 N N . ASP A 1 189 ? 10.747 6.905 -25.011 1.00 94.31 189 ASP A N 1
ATOM 1406 C CA . ASP A 1 189 ? 9.461 6.694 -25.692 1.00 94.31 189 ASP A CA 1
ATOM 1407 C C . ASP A 1 189 ? 8.394 6.110 -24.745 1.00 94.31 189 ASP A C 1
ATOM 1409 O O . ASP A 1 189 ? 7.217 6.494 -24.779 1.00 94.31 189 ASP A O 1
ATOM 1413 N N . ARG A 1 190 ? 8.795 5.171 -23.876 1.00 93.31 190 ARG A N 1
ATOM 1414 C CA . ARG A 1 190 ? 7.922 4.590 -22.848 1.00 93.31 190 ARG A CA 1
ATOM 1415 C C . ARG A 1 190 ? 7.506 5.622 -21.810 1.00 93.31 190 ARG A C 1
ATOM 1417 O O . ARG A 1 190 ? 6.334 5.647 -21.451 1.00 93.31 190 ARG A O 1
ATOM 1424 N N . GLU A 1 191 ? 8.416 6.476 -21.350 1.00 94.75 191 GLU A N 1
ATOM 1425 C CA . GLU A 1 191 ? 8.096 7.503 -20.355 1.00 94.75 191 GLU A CA 1
ATOM 1426 C C . GLU A 1 191 ? 7.134 8.562 -20.921 1.00 94.75 191 GLU A C 1
ATOM 1428 O O . GLU A 1 191 ? 6.211 8.980 -20.224 1.00 94.75 191 GLU A O 1
ATOM 1433 N N . HIS A 1 192 ? 7.260 8.939 -22.201 1.00 94.00 192 HIS A N 1
ATOM 1434 C CA . HIS A 1 192 ? 6.263 9.791 -22.869 1.00 94.00 192 HIS A CA 1
ATOM 1435 C C . HIS A 1 192 ? 4.896 9.110 -22.963 1.00 94.00 192 HIS A C 1
ATOM 1437 O O . HIS A 1 192 ? 3.889 9.700 -22.576 1.00 94.00 192 HIS A O 1
ATOM 1443 N N . SER A 1 193 ? 4.866 7.843 -23.386 1.00 91.50 193 SER A N 1
ATOM 1444 C CA . SER A 1 193 ? 3.623 7.056 -23.465 1.00 91.50 193 SER A CA 1
ATOM 1445 C C . SER A 1 193 ? 2.951 6.899 -22.092 1.00 91.50 193 SER A C 1
ATOM 1447 O O . SER A 1 193 ? 1.726 6.981 -21.964 1.00 91.50 193 SER A O 1
ATOM 1449 N N . PHE A 1 194 ? 3.758 6.705 -21.046 1.00 91.69 194 PHE A N 1
ATOM 1450 C CA . PHE A 1 194 ? 3.316 6.683 -19.656 1.00 91.69 194 PHE A CA 1
ATOM 1451 C C . PHE A 1 194 ? 2.686 8.023 -19.258 1.00 91.69 194 PHE A C 1
ATOM 1453 O O . PHE A 1 194 ? 1.571 8.039 -18.735 1.00 91.69 194 PHE A O 1
ATOM 1460 N N . MET A 1 195 ? 3.357 9.141 -19.550 1.00 89.69 195 MET A N 1
ATOM 1461 C CA . MET A 1 195 ? 2.846 10.476 -19.241 1.00 89.69 195 MET A CA 1
ATOM 1462 C C . MET A 1 195 ? 1.523 10.778 -19.949 1.00 89.69 195 MET A C 1
ATOM 1464 O O . MET A 1 195 ? 0.656 11.414 -19.356 1.00 89.69 195 MET A O 1
ATOM 1468 N N . ASP A 1 196 ? 1.324 10.315 -21.180 1.00 88.25 196 ASP A N 1
ATOM 1469 C CA . ASP A 1 196 ? 0.052 10.498 -21.886 1.00 88.25 196 ASP A CA 1
ATOM 1470 C C . ASP A 1 196 ? -1.078 9.649 -21.300 1.00 88.25 196 ASP A C 1
ATOM 1472 O O . ASP A 1 196 ? -2.208 10.122 -21.171 1.00 88.25 196 ASP A O 1
ATOM 1476 N N . SER A 1 197 ? -0.759 8.431 -20.864 1.00 84.88 197 SER A N 1
ATOM 1477 C CA . SER A 1 197 ? -1.726 7.530 -20.230 1.00 84.88 197 SER A CA 1
ATOM 1478 C C . SER A 1 197 ? -2.149 8.037 -18.848 1.00 84.88 197 SER A C 1
ATOM 1480 O O . SER A 1 197 ? -3.333 8.060 -18.514 1.00 84.88 197 SER A O 1
ATOM 1482 N N . VAL A 1 198 ? -1.190 8.493 -18.033 1.00 83.25 198 VAL A N 1
ATOM 1483 C CA . VAL A 1 198 ? -1.443 8.859 -16.633 1.00 83.25 198 VAL A CA 1
ATOM 1484 C C . VAL A 1 198 ? -2.266 10.145 -16.487 1.00 83.25 198 VAL A C 1
ATOM 1486 O O . VAL A 1 198 ? -2.957 10.312 -15.487 1.00 83.25 198 VAL A O 1
ATOM 1489 N N . LYS A 1 199 ? -2.261 11.033 -17.495 1.00 82.12 199 LYS A N 1
ATOM 1490 C CA . LYS A 1 199 ? -3.097 12.253 -17.535 1.00 82.12 199 LYS A CA 1
ATOM 1491 C C . LYS A 1 199 ? -4.596 11.959 -17.460 1.00 82.12 199 LYS A C 1
ATOM 1493 O O . LYS A 1 199 ? -5.358 12.819 -17.029 1.00 82.12 199 LYS A O 1
ATOM 1498 N N . GLN A 1 200 ? -5.015 10.773 -17.897 1.00 82.94 200 GLN A N 1
ATOM 1499 C CA . GLN A 1 200 ? -6.420 10.357 -17.915 1.00 82.94 200 GLN A CA 1
ATOM 1500 C C . GLN A 1 200 ? -6.852 9.698 -16.596 1.00 82.94 200 GLN A C 1
ATOM 1502 O O . GLN A 1 200 ? -8.045 9.509 -16.349 1.00 82.94 200 GLN A O 1
ATOM 1507 N N . LEU A 1 201 ? -5.890 9.351 -15.741 1.00 83.44 201 LEU A N 1
ATOM 1508 C CA . LEU A 1 201 ? -6.117 8.640 -14.492 1.00 83.44 201 LEU A CA 1
ATOM 1509 C C . LEU A 1 201 ? -6.231 9.619 -13.326 1.00 83.44 201 LEU A C 1
ATOM 1511 O O . LEU A 1 201 ? -5.580 10.663 -13.300 1.00 83.44 201 LEU A O 1
ATOM 1515 N N . HIS A 1 202 ? -7.049 9.245 -12.343 1.00 83.75 202 HIS A N 1
ATOM 1516 C CA . HIS A 1 202 ? -7.332 10.087 -11.186 1.00 83.75 202 HIS A CA 1
ATOM 1517 C C . HIS A 1 202 ? -7.223 9.317 -9.864 1.00 83.75 202 HIS A C 1
ATOM 1519 O O . HIS A 1 202 ? -8.229 9.202 -9.167 1.00 83.75 202 HIS A O 1
ATOM 1525 N N . PRO A 1 203 ? -6.066 8.733 -9.516 1.00 88.56 203 PRO A N 1
ATOM 1526 C CA . PRO A 1 203 ? -5.954 7.909 -8.317 1.00 88.56 203 PRO A CA 1
ATOM 1527 C C . PRO A 1 203 ? -6.172 8.726 -7.036 1.00 88.56 203 PRO A C 1
ATOM 1529 O O . PRO A 1 203 ? -5.928 9.935 -6.999 1.00 88.56 203 PRO A O 1
ATOM 1532 N N . LEU A 1 204 ? -6.572 8.055 -5.960 1.00 87.44 204 LEU A N 1
ATOM 1533 C CA . LEU A 1 204 ? -6.396 8.575 -4.608 1.00 87.44 204 LEU A CA 1
ATOM 1534 C C . LEU A 1 204 ? -4.909 8.569 -4.256 1.00 87.44 204 LEU A C 1
ATOM 1536 O O . LEU A 1 204 ? -4.202 7.611 -4.556 1.00 87.44 204 LEU A O 1
ATOM 1540 N N . ALA A 1 205 ? -4.449 9.637 -3.618 1.00 89.00 205 ALA A N 1
ATOM 1541 C CA . ALA A 1 205 ? -3.092 9.814 -3.136 1.00 89.00 205 ALA A CA 1
ATOM 1542 C C . ALA A 1 205 ? -3.121 10.149 -1.642 1.00 89.00 205 ALA A C 1
ATOM 1544 O O . ALA A 1 205 ? -3.664 11.177 -1.229 1.00 89.00 205 ALA A O 1
ATOM 1545 N N . GLU A 1 206 ? -2.516 9.280 -0.839 1.00 90.44 206 GLU A N 1
ATOM 1546 C CA . GLU A 1 206 ? -2.335 9.468 0.598 1.00 90.44 206 GLU A CA 1
ATOM 1547 C C . GLU A 1 206 ? -0.874 9.732 0.904 1.00 90.44 206 GLU A C 1
ATOM 1549 O O . GLU A 1 206 ? -0.037 8.903 0.560 1.00 90.44 206 GLU A O 1
ATOM 1554 N N . THR A 1 207 ? -0.575 10.824 1.600 1.00 91.94 207 THR A N 1
ATOM 1555 C CA . THR A 1 207 ? 0.765 11.139 2.092 1.00 91.94 207 THR A CA 1
ATOM 1556 C C . THR A 1 207 ? 0.742 11.255 3.611 1.00 91.94 207 THR A C 1
ATOM 1558 O O . THR A 1 207 ? 0.069 12.124 4.164 1.00 91.94 207 THR A O 1
ATOM 1561 N N . TYR A 1 208 ? 1.518 10.408 4.287 1.00 93.69 208 TYR A N 1
ATOM 1562 C CA . TYR A 1 208 ? 1.763 10.486 5.726 1.00 93.69 208 TYR A CA 1
ATOM 1563 C C . TYR A 1 208 ? 3.226 10.849 5.985 1.00 93.69 208 TYR A C 1
ATOM 1565 O O . TYR A 1 208 ? 4.128 10.228 5.421 1.00 93.69 208 TYR A O 1
ATOM 1573 N N . ILE A 1 209 ? 3.451 11.867 6.817 1.00 92.94 209 ILE A N 1
ATOM 1574 C CA . ILE A 1 209 ? 4.764 12.459 7.093 1.00 92.94 209 ILE A CA 1
ATOM 1575 C C . ILE A 1 209 ? 5.022 12.418 8.593 1.00 92.94 209 ILE A C 1
ATOM 1577 O O . ILE A 1 209 ? 4.175 12.849 9.370 1.00 92.94 209 ILE A O 1
ATOM 1581 N N . GLN A 1 210 ? 6.216 11.991 8.989 1.00 94.44 210 GLN A N 1
ATOM 1582 C CA . GLN A 1 210 ? 6.731 12.088 10.351 1.00 94.44 210 GLN A CA 1
ATOM 1583 C C . GLN A 1 210 ? 7.946 13.006 10.363 1.00 94.44 210 GLN A C 1
ATOM 1585 O O . GLN A 1 210 ? 8.964 12.709 9.741 1.00 94.44 210 GLN A O 1
ATOM 1590 N N . ASN A 1 211 ? 7.848 14.123 11.078 1.00 92.44 211 ASN A N 1
ATOM 1591 C CA . ASN A 1 211 ? 9.009 14.949 11.375 1.00 92.44 211 ASN A CA 1
ATOM 1592 C C . ASN A 1 211 ? 9.819 14.262 12.468 1.00 92.44 211 ASN A C 1
ATOM 1594 O O . ASN A 1 211 ? 9.280 13.899 13.516 1.00 92.44 211 ASN A O 1
ATOM 1598 N N . MET A 1 212 ? 11.113 14.123 12.222 1.00 91.12 212 MET A N 1
ATOM 1599 C CA . MET A 1 212 ? 12.035 13.397 13.077 1.00 91.12 212 MET A CA 1
ATOM 1600 C C . MET A 1 212 ? 12.935 14.376 13.827 1.00 91.12 212 MET A C 1
ATOM 1602 O O . MET A 1 212 ? 13.298 15.438 13.316 1.00 91.12 212 MET A O 1
ATOM 1606 N N . HIS A 1 213 ? 13.330 14.001 15.034 1.00 88.75 213 HIS A N 1
ATOM 1607 C CA . HIS A 1 213 ? 14.340 14.701 15.812 1.00 88.75 213 HIS A CA 1
ATOM 1608 C C . HIS A 1 213 ? 15.372 13.694 16.304 1.00 88.75 213 HIS A C 1
ATOM 1610 O O . HIS A 1 213 ? 15.010 12.621 16.780 1.00 88.75 213 HIS A O 1
ATOM 1616 N N . GLU A 1 214 ? 16.645 14.055 16.194 1.00 87.06 214 GLU A N 1
ATOM 1617 C CA . GLU A 1 214 ? 17.742 13.292 16.778 1.00 87.06 214 GLU A CA 1
ATOM 1618 C C . GLU A 1 214 ? 18.086 13.876 18.143 1.00 87.06 214 GLU A C 1
ATOM 1620 O O . GLU A 1 214 ? 18.351 15.074 18.261 1.00 87.06 214 GLU A O 1
ATOM 1625 N N . ASP A 1 215 ? 18.017 13.053 19.183 1.00 83.69 215 ASP A N 1
ATOM 1626 C CA . ASP A 1 215 ? 18.451 13.455 20.516 1.00 83.69 215 ASP A CA 1
ATOM 1627 C C . ASP A 1 215 ? 19.988 13.451 20.654 1.00 83.69 215 ASP A C 1
ATOM 1629 O O . ASP A 1 215 ? 20.735 13.223 19.703 1.00 83.69 215 ASP A O 1
ATOM 1633 N N . LYS A 1 216 ? 20.484 13.756 21.858 1.00 85.88 216 LYS A N 1
ATOM 1634 C CA . LYS A 1 216 ? 21.930 13.815 22.134 1.00 85.88 216 LYS A CA 1
ATOM 1635 C C . LYS A 1 216 ? 22.615 12.448 22.087 1.00 85.88 216 LYS A C 1
ATOM 1637 O O . LYS A 1 216 ? 23.831 12.408 21.936 1.00 85.88 216 LYS A O 1
ATOM 1642 N N . ASP A 1 217 ? 21.846 11.375 22.228 1.00 82.81 217 ASP A N 1
ATOM 1643 C CA . ASP A 1 217 ? 22.322 9.995 22.238 1.00 82.81 217 ASP A CA 1
ATOM 1644 C C . ASP A 1 217 ? 22.175 9.349 20.847 1.00 82.81 217 ASP A C 1
ATOM 1646 O O . ASP A 1 217 ? 22.291 8.133 20.707 1.00 82.81 217 ASP A O 1
ATOM 1650 N N . HIS A 1 218 ? 21.944 10.167 19.811 1.00 82.12 218 HIS A N 1
ATOM 1651 C CA . HIS A 1 218 ? 21.752 9.765 18.418 1.00 82.12 218 HIS A CA 1
ATOM 1652 C C . HIS A 1 218 ? 20.495 8.913 18.160 1.00 82.12 218 HIS A C 1
ATOM 1654 O O . HIS A 1 218 ? 20.389 8.247 17.127 1.00 82.12 218 HIS A O 1
ATOM 1660 N N . ASN A 1 219 ? 19.494 8.960 19.049 1.00 83.31 219 ASN A N 1
ATOM 1661 C CA . ASN A 1 219 ? 18.200 8.338 18.782 1.00 83.31 219 ASN A CA 1
ATOM 1662 C C . ASN A 1 219 ? 17.354 9.262 17.909 1.00 83.31 219 ASN A C 1
ATOM 1664 O O . ASN A 1 219 ? 17.071 10.405 18.272 1.00 83.31 219 ASN A O 1
ATOM 1668 N N . VAL A 1 220 ? 16.902 8.746 16.768 1.00 87.38 220 VAL A N 1
ATOM 1669 C CA . VAL A 1 220 ? 16.041 9.473 15.833 1.00 87.38 220 VAL A CA 1
ATOM 1670 C C . VAL A 1 220 ? 14.596 9.058 16.070 1.00 87.38 220 VAL A C 1
ATOM 1672 O O . VAL A 1 220 ? 14.231 7.921 15.793 1.00 87.38 220 VAL A O 1
ATOM 1675 N N . LEU A 1 221 ? 13.769 9.977 16.573 1.00 89.12 221 LEU A N 1
ATOM 1676 C CA . LEU A 1 221 ? 12.382 9.695 16.949 1.00 89.12 221 LEU A CA 1
ATOM 1677 C C . LEU A 1 221 ? 11.395 10.677 16.300 1.00 89.12 221 LEU A C 1
ATOM 1679 O O . LEU A 1 221 ? 11.738 11.848 16.103 1.00 89.12 221 LEU A O 1
ATOM 1683 N N . PRO A 1 222 ? 10.155 10.243 16.006 1.00 92.56 222 PRO A N 1
ATOM 1684 C CA . PRO A 1 222 ? 9.101 11.147 15.561 1.00 92.56 222 PRO A CA 1
ATOM 1685 C C . PRO A 1 222 ? 8.721 12.161 16.647 1.00 92.56 222 PRO A C 1
ATOM 1687 O O . PRO A 1 222 ? 8.529 11.793 17.807 1.00 92.56 222 PRO A O 1
ATOM 1690 N N . VAL A 1 223 ? 8.557 13.428 16.258 1.00 92.38 223 VAL A N 1
ATOM 1691 C CA . VAL A 1 223 ? 8.158 14.533 17.157 1.00 92.38 223 VAL A CA 1
ATOM 1692 C C . VAL A 1 223 ? 6.876 15.247 16.736 1.00 92.38 223 VAL A C 1
ATOM 1694 O O . VAL A 1 223 ? 6.245 15.915 17.550 1.00 92.38 223 VAL A O 1
ATOM 1697 N N . SER A 1 224 ? 6.496 15.145 15.466 1.00 92.50 224 SER A N 1
ATOM 1698 C CA . SER A 1 224 ? 5.202 15.599 14.948 1.00 92.50 224 SER A CA 1
ATOM 1699 C C . SER A 1 224 ? 4.886 14.857 13.657 1.00 92.50 224 SER A C 1
ATOM 1701 O O . SER A 1 224 ? 5.799 14.359 12.996 1.00 92.50 224 SER A O 1
ATOM 1703 N N . ASP A 1 225 ? 3.621 14.825 13.258 1.00 93.44 225 ASP A N 1
ATOM 1704 C CA . ASP A 1 225 ? 3.207 14.227 11.996 1.00 93.44 225 ASP A CA 1
ATOM 1705 C C . ASP A 1 225 ? 2.271 15.127 11.183 1.00 93.44 225 ASP A C 1
ATOM 1707 O O . ASP A 1 225 ? 1.755 16.136 11.669 1.00 93.44 225 ASP A O 1
ATOM 1711 N N . GLN A 1 226 ? 2.097 14.780 9.909 1.00 90.38 226 GLN A N 1
ATOM 1712 C CA . GLN A 1 226 ? 1.126 15.385 9.001 1.00 90.38 226 GLN A CA 1
ATOM 1713 C C . GLN A 1 226 ? 0.500 14.306 8.124 1.00 90.38 226 GLN A C 1
ATOM 1715 O O . GLN A 1 226 ? 1.140 13.309 7.787 1.00 90.38 226 GLN A O 1
ATOM 1720 N N . TYR A 1 227 ? -0.754 14.526 7.748 1.00 87.69 227 TYR A N 1
ATOM 1721 C CA . TYR A 1 227 ? -1.527 13.603 6.936 1.00 87.69 227 TYR A CA 1
ATOM 1722 C C . TYR A 1 227 ? -2.265 14.355 5.837 1.00 87.69 227 TYR A C 1
ATOM 1724 O O . TYR A 1 227 ? -2.892 15.385 6.092 1.00 87.69 227 TYR A O 1
ATOM 1732 N N . PHE A 1 228 ? -2.207 13.811 4.629 1.00 85.31 228 PHE A N 1
ATOM 1733 C CA . PHE A 1 228 ? -2.885 14.335 3.460 1.00 85.31 228 PHE A CA 1
ATOM 1734 C C . PHE A 1 228 ? -3.548 13.186 2.705 1.00 85.31 228 PHE A C 1
ATOM 1736 O O . PHE A 1 228 ? -2.900 12.183 2.422 1.00 85.31 228 PHE A O 1
ATOM 1743 N N . LEU A 1 229 ? -4.812 13.360 2.324 1.00 84.12 229 LEU A N 1
ATOM 1744 C CA . LEU A 1 229 ? -5.499 12.492 1.371 1.00 84.12 229 LEU A CA 1
ATOM 1745 C C . LEU A 1 229 ? -6.216 13.361 0.345 1.00 84.12 229 LEU A C 1
ATOM 1747 O O . LEU A 1 229 ? -6.896 14.315 0.723 1.00 84.12 229 LEU A O 1
ATOM 1751 N N . GLY A 1 230 ? -6.069 13.028 -0.932 1.00 78.56 230 GLY A N 1
ATOM 1752 C CA . GLY A 1 230 ? -6.764 13.706 -2.020 1.00 78.56 230 GLY A CA 1
ATOM 1753 C C . GLY A 1 230 ? -6.787 12.862 -3.288 1.00 78.56 230 GLY A C 1
ATOM 1754 O O . GLY A 1 230 ? -6.042 11.893 -3.412 1.00 78.56 230 GLY A O 1
ATOM 1755 N N . ARG A 1 231 ? -7.645 13.222 -4.242 1.00 80.19 231 ARG A N 1
ATOM 1756 C CA . ARG A 1 231 ? -7.624 12.642 -5.591 1.00 80.19 231 ARG A CA 1
ATOM 1757 C C . ARG A 1 231 ? -6.615 13.425 -6.432 1.00 80.19 231 ARG A C 1
ATOM 1759 O O . ARG A 1 231 ? -6.568 14.644 -6.334 1.00 80.19 231 ARG A O 1
ATOM 1766 N N . LEU A 1 232 ? -5.777 12.747 -7.205 1.00 78.62 232 LEU A N 1
ATOM 1767 C CA . LEU A 1 232 ? -4.727 13.377 -8.002 1.00 78.62 232 LEU A CA 1
ATOM 1768 C C . LEU A 1 232 ? -5.169 13.525 -9.461 1.00 78.62 232 LEU A C 1
ATOM 1770 O O . LEU A 1 232 ? -5.740 12.595 -10.012 1.00 78.62 232 LEU A O 1
ATOM 1774 N N . SER A 1 233 ? -4.852 14.648 -10.110 1.00 74.75 233 SER A N 1
ATOM 1775 C CA . SER A 1 233 ? -4.931 14.796 -11.570 1.00 74.75 233 SER A CA 1
ATOM 1776 C C . SER A 1 233 ? -3.570 15.199 -12.137 1.00 74.75 233 SER A C 1
ATOM 1778 O O . SER A 1 233 ? -2.875 16.051 -11.579 1.00 74.75 233 SER A O 1
ATOM 1780 N N . LEU A 1 234 ? -3.172 14.578 -13.250 1.00 67.19 234 LEU A N 1
ATOM 1781 C CA . LEU A 1 234 ? -1.881 14.826 -13.906 1.00 67.19 234 LEU A CA 1
ATOM 1782 C C . LEU A 1 234 ? -2.012 15.550 -15.251 1.00 67.19 234 LEU A C 1
ATOM 1784 O O . LEU A 1 234 ? -1.004 15.719 -15.939 1.00 67.19 234 LEU A O 1
ATOM 1788 N N . ALA A 1 235 ? -3.220 16.015 -15.589 1.00 61.34 235 ALA A N 1
ATOM 1789 C CA . ALA A 1 235 ? -3.593 16.478 -16.921 1.00 61.34 235 ALA A CA 1
ATOM 1790 C C . ALA A 1 235 ? -2.689 17.587 -17.492 1.00 61.34 235 ALA A C 1
ATOM 1792 O O . ALA A 1 235 ? -2.308 17.464 -18.647 1.00 61.34 235 ALA A O 1
ATOM 1793 N N . GLU A 1 236 ? -2.256 18.600 -16.722 1.00 51.06 236 GLU A N 1
ATOM 1794 C CA . GLU A 1 236 ? -1.407 19.680 -17.284 1.00 51.06 236 GLU A CA 1
ATOM 1795 C C . GLU A 1 236 ? -0.590 20.471 -16.248 1.00 51.06 236 GLU A C 1
ATOM 1797 O O . GLU A 1 236 ? 0.596 20.735 -16.444 1.00 51.06 236 GLU A O 1
ATOM 1802 N N . THR A 1 237 ? -1.157 20.756 -15.080 1.00 50.09 237 THR A N 1
ATOM 1803 C CA . THR A 1 237 ? -0.429 21.255 -13.907 1.00 50.09 237 THR A CA 1
ATOM 1804 C C . THR A 1 237 ? -0.815 20.363 -12.736 1.00 50.09 237 THR A C 1
ATOM 1806 O O . THR A 1 237 ? -1.942 19.892 -12.673 1.00 50.09 237 THR A O 1
ATOM 1809 N N . THR A 1 238 ? 0.082 20.086 -11.788 1.00 47.31 238 THR A N 1
ATOM 1810 C CA . THR A 1 238 ? -0.303 19.386 -10.540 1.00 47.31 238 THR A CA 1
ATOM 1811 C C . THR A 1 238 ? -1.204 20.265 -9.644 1.00 47.31 238 THR A C 1
ATOM 1813 O O . THR A 1 238 ? -1.379 19.976 -8.464 1.00 47.31 238 THR A O 1
ATOM 1816 N N . ALA A 1 239 ? -1.748 21.359 -10.187 1.00 38.56 239 ALA A N 1
ATOM 1817 C CA . ALA A 1 239 ? -2.707 22.231 -9.545 1.00 38.56 239 ALA A CA 1
ATOM 1818 C C . ALA A 1 239 ? -4.110 21.711 -9.860 1.00 38.56 239 ALA A C 1
ATOM 1820 O O . ALA A 1 239 ? -4.721 22.085 -10.851 1.00 38.56 239 ALA A O 1
ATOM 1821 N N . ASP A 1 240 ? -4.534 20.751 -9.050 1.00 38.12 240 ASP A N 1
ATOM 1822 C CA . ASP A 1 240 ? -5.848 20.713 -8.414 1.00 38.12 240 ASP A CA 1
ATOM 1823 C C . ASP A 1 240 ? -6.042 19.310 -7.845 1.00 38.12 240 ASP A C 1
ATOM 1825 O O . ASP A 1 240 ? -6.088 18.335 -8.593 1.00 38.12 240 ASP A O 1
ATOM 1829 N N . GLN A 1 241 ? -6.154 19.215 -6.516 1.00 44.06 241 GLN A N 1
ATOM 1830 C CA . GLN A 1 241 ? -7.327 18.663 -5.824 1.00 44.06 241 GLN A CA 1
ATOM 1831 C C . GLN A 1 241 ? -7.046 18.454 -4.327 1.00 44.06 241 GLN A C 1
ATOM 1833 O O . GLN A 1 241 ? -5.917 18.307 -3.870 1.00 44.06 241 GLN A O 1
ATOM 1838 N N . VAL A 1 242 ? -8.119 18.605 -3.557 1.00 48.84 242 VAL A N 1
ATOM 1839 C CA . VAL A 1 242 ? -8.155 18.979 -2.141 1.00 48.84 242 VAL A CA 1
ATOM 1840 C C . VAL A 1 242 ? -7.516 17.919 -1.245 1.00 48.84 242 VAL A C 1
ATOM 1842 O O . VAL A 1 242 ? -8.027 16.810 -1.140 1.00 48.84 242 VAL A O 1
ATOM 1845 N N . PHE A 1 243 ? -6.449 18.315 -0.551 1.00 48.50 243 PHE A N 1
ATOM 1846 C CA . PHE A 1 243 ? -5.895 17.605 0.597 1.00 48.50 243 PHE A CA 1
ATOM 1847 C C . PHE A 1 243 ? -6.549 18.173 1.852 1.00 48.50 243 PHE A C 1
ATOM 1849 O O . PHE A 1 243 ? -6.336 19.334 2.210 1.00 48.50 243 PHE A O 1
ATOM 1856 N N . GLU A 1 244 ? -7.434 17.411 2.478 1.00 43.91 244 GLU A N 1
ATOM 1857 C CA . GLU A 1 244 ? -8.247 17.952 3.556 1.00 43.91 244 GLU A CA 1
ATOM 1858 C C . GLU A 1 244 ? -7.483 18.031 4.892 1.00 43.91 244 GLU A C 1
ATOM 1860 O O . GLU A 1 244 ? -7.382 17.044 5.613 1.00 43.91 244 GLU A O 1
ATOM 1865 N N . LYS A 1 245 ? -6.986 19.231 5.236 1.00 36.81 245 LYS A N 1
ATOM 1866 C CA . LYS A 1 245 ? -7.175 19.894 6.548 1.00 36.81 245 LYS A CA 1
ATOM 1867 C C . LYS A 1 245 ? -6.582 21.309 6.536 1.00 36.81 245 LYS A C 1
ATOM 1869 O O . LYS A 1 245 ? -5.372 21.478 6.571 1.00 36.81 245 LYS A O 1
ATOM 1874 N N . ASP A 1 246 ? -7.465 22.304 6.437 1.00 35.22 246 ASP A N 1
ATOM 1875 C CA . ASP A 1 246 ? -7.392 23.635 7.078 1.00 35.22 246 ASP A CA 1
ATOM 1876 C C . ASP A 1 246 ? -8.298 24.617 6.319 1.00 35.22 246 ASP A C 1
ATOM 1878 O O . ASP A 1 246 ? -7.856 25.456 5.534 1.00 35.22 246 ASP A O 1
ATOM 1882 N N . LYS A 1 247 ? -9.609 24.566 6.584 1.00 33.94 247 LYS A N 1
ATOM 1883 C CA . LYS A 1 247 ? -10.395 25.802 6.510 1.00 33.94 247 LYS A CA 1
ATOM 1884 C C . LYS A 1 247 ? -10.297 26.464 7.883 1.00 33.94 247 LYS A C 1
ATOM 1886 O O . LYS A 1 247 ? -10.839 25.904 8.836 1.00 33.94 247 LYS A O 1
ATOM 1891 N N . PRO A 1 248 ? -9.646 27.632 8.027 1.00 34.56 248 PRO A N 1
ATOM 1892 C CA . PRO A 1 248 ? -9.731 28.375 9.271 1.00 34.56 248 PRO A CA 1
ATOM 1893 C C . PRO A 1 248 ? -11.197 28.752 9.502 1.00 34.56 248 PRO A C 1
ATOM 1895 O O . PRO A 1 248 ? -11.843 29.369 8.649 1.00 34.56 248 PRO A O 1
ATOM 1898 N N . SER A 1 249 ? -11.725 28.344 10.656 1.00 33.19 249 SER A N 1
ATOM 1899 C CA . SER A 1 249 ? -13.027 28.788 11.143 1.00 33.19 249 SER A CA 1
ATOM 1900 C C . SER A 1 249 ? -13.083 30.316 11.091 1.00 33.19 249 SER A C 1
ATOM 1902 O O . SER A 1 249 ? -12.216 31.007 11.629 1.00 33.19 249 SER A O 1
ATOM 1904 N N . LYS A 1 250 ? -14.106 30.856 10.425 1.00 36.31 250 LYS A N 1
ATOM 1905 C CA . LYS A 1 250 ? -14.396 32.293 10.380 1.00 36.31 250 LYS A CA 1
ATOM 1906 C C . LYS A 1 250 ? -14.981 32.757 11.723 1.00 36.31 250 LYS A C 1
ATOM 1908 O O . LYS A 1 250 ? -16.133 33.177 11.780 1.00 36.31 250 LYS A O 1
ATOM 1913 N N . SER A 1 251 ? -14.199 32.713 12.799 1.00 30.62 251 SER A N 1
ATOM 1914 C CA . SER A 1 251 ? -14.548 33.331 14.084 1.00 30.62 251 SER A CA 1
ATOM 1915 C C . SER A 1 251 ? -13.462 34.315 14.522 1.00 30.62 251 SER A C 1
ATOM 1917 O O . SER A 1 251 ? -12.292 33.971 14.663 1.00 30.62 251 SER A O 1
ATOM 1919 N N . ARG A 1 252 ? -13.887 35.570 14.671 1.00 34.44 252 ARG A N 1
ATOM 1920 C CA . ARG A 1 252 ? -13.120 36.797 14.922 1.00 34.44 252 ARG A CA 1
ATOM 1921 C C . ARG A 1 252 ? -12.276 36.800 16.212 1.00 34.44 252 ARG A C 1
ATOM 1923 O O . ARG A 1 252 ? -12.746 36.391 17.261 1.00 34.44 252 ARG A O 1
ATOM 1930 N N . HIS A 1 253 ? -11.106 37.440 16.090 1.00 36.44 253 HIS A N 1
ATOM 1931 C CA . HIS A 1 253 ? -10.400 38.299 17.059 1.00 36.44 253 HIS A CA 1
ATOM 1932 C C . HIS A 1 253 ? -10.154 37.794 18.496 1.00 36.44 253 HIS A C 1
ATOM 1934 O O . HIS A 1 253 ? -10.841 38.209 19.421 1.00 36.44 253 HIS A O 1
ATOM 1940 N N . PHE A 1 254 ? -9.042 37.078 18.699 1.00 34.38 254 PHE A N 1
ATOM 1941 C CA . PHE A 1 254 ? -8.101 37.353 19.800 1.00 34.38 254 PHE A CA 1
ATOM 1942 C C . PHE A 1 254 ? -6.730 36.753 19.442 1.00 34.38 254 PHE A C 1
ATOM 1944 O O . PHE A 1 254 ? -6.470 35.573 19.663 1.00 34.38 254 PHE A O 1
ATOM 1951 N N . LEU A 1 255 ? -5.865 37.541 18.795 1.00 32.53 255 LEU A N 1
ATOM 1952 C CA . LEU A 1 255 ? -4.488 37.128 18.511 1.00 32.53 255 LEU A CA 1
ATOM 1953 C C . LEU A 1 255 ? -3.670 37.264 19.799 1.00 32.53 255 LEU A C 1
ATOM 1955 O O . LEU A 1 255 ? -3.384 38.377 20.236 1.00 32.53 255 LEU A O 1
ATOM 1959 N N . SER A 1 256 ? -3.294 36.133 20.399 1.00 30.42 256 SER A N 1
ATOM 1960 C CA . SER A 1 256 ? -2.251 36.102 21.424 1.00 30.42 256 SER A CA 1
ATOM 1961 C C . SER A 1 256 ? -0.898 36.423 20.764 1.00 30.42 256 SER A C 1
ATOM 1963 O O . SER A 1 256 ? -0.542 35.765 19.782 1.00 30.42 256 SER A O 1
ATOM 1965 N N . PRO A 1 257 ? -0.108 37.387 21.275 1.00 35.25 257 PRO A N 1
ATOM 1966 C CA . PRO A 1 257 ? 1.205 37.744 20.722 1.00 35.25 257 PRO A CA 1
ATOM 1967 C C . PRO A 1 257 ? 2.204 36.574 20.666 1.00 35.25 257 PRO A C 1
ATOM 1969 O O . PRO A 1 257 ? 3.191 36.634 19.938 1.00 35.25 257 PRO A O 1
ATOM 1972 N N . PHE A 1 258 ? 1.945 35.493 21.410 1.00 36.19 258 PHE A N 1
ATOM 1973 C CA . PHE A 1 258 ? 2.833 34.335 21.503 1.00 36.19 258 PHE A CA 1
ATOM 1974 C C . PHE A 1 258 ? 2.732 33.364 20.311 1.00 36.19 258 PHE A C 1
ATOM 1976 O O . PHE A 1 258 ? 3.674 32.620 20.058 1.00 36.19 258 PHE A O 1
ATOM 1983 N N . THR A 1 259 ? 1.639 33.379 19.535 1.00 33.16 259 THR A N 1
ATOM 1984 C CA . THR A 1 259 ? 1.464 32.484 18.368 1.00 33.16 259 THR A CA 1
ATOM 1985 C C . THR A 1 259 ? 2.097 33.030 17.081 1.00 33.16 259 THR A C 1
ATOM 1987 O O . THR A 1 259 ? 2.333 32.268 16.147 1.00 33.16 259 THR A O 1
ATOM 1990 N N . MET A 1 260 ? 2.422 34.330 17.023 1.00 27.98 260 MET A N 1
ATOM 1991 C CA . MET A 1 260 ? 3.154 34.918 15.888 1.00 27.98 260 MET A CA 1
ATOM 1992 C C . MET A 1 260 ? 4.649 34.566 15.885 1.00 27.98 260 MET A C 1
ATOM 1994 O O . MET A 1 260 ? 5.264 34.558 14.822 1.00 27.98 260 MET A O 1
ATOM 1998 N N . LEU A 1 261 ? 5.239 34.259 17.045 1.00 35.00 261 LEU A N 1
ATOM 1999 C CA . LEU A 1 261 ? 6.684 34.034 17.174 1.00 35.00 261 LEU A CA 1
ATOM 2000 C C . LEU A 1 261 ? 7.129 32.596 16.853 1.00 35.00 261 LEU A C 1
ATOM 2002 O O . LEU A 1 261 ? 8.280 32.405 16.475 1.00 35.00 261 LEU A O 1
ATOM 2006 N N . SER A 1 262 ? 6.244 31.596 16.938 1.00 38.28 262 SER A N 1
ATOM 2007 C CA . SER A 1 262 ? 6.584 30.189 16.655 1.00 38.28 262 SER A CA 1
ATOM 2008 C C . SER A 1 262 ? 6.181 29.704 15.255 1.00 38.28 262 SER A C 1
ATOM 2010 O O . SER A 1 262 ? 6.811 28.795 14.722 1.00 38.28 262 SER A O 1
ATOM 2012 N N . GLY A 1 263 ? 5.161 30.309 14.632 1.00 34.16 263 GLY A N 1
ATOM 2013 C CA . GLY A 1 263 ? 4.588 29.837 13.361 1.00 34.16 263 GLY A CA 1
ATOM 2014 C C . GLY A 1 263 ? 5.116 30.507 12.085 1.00 34.16 263 GLY A C 1
ATOM 2015 O O . GLY A 1 263 ? 4.825 30.030 10.991 1.00 34.16 263 GLY A O 1
ATOM 2016 N N . ALA A 1 264 ? 5.878 31.600 12.186 1.00 30.42 264 ALA A N 1
ATOM 2017 C CA . ALA A 1 264 ? 6.294 32.397 11.023 1.00 30.42 264 ALA A CA 1
ATOM 2018 C C . ALA A 1 264 ? 7.533 31.855 10.274 1.00 30.42 264 ALA A C 1
ATOM 2020 O O . ALA A 1 264 ? 7.880 32.380 9.218 1.00 30.42 264 ALA A O 1
ATOM 2021 N N . PHE A 1 265 ? 8.194 30.809 10.791 1.00 37.31 265 PHE A N 1
ATOM 2022 C CA . PHE A 1 265 ? 9.502 30.350 10.290 1.00 37.31 265 PHE A CA 1
ATOM 2023 C C . PHE A 1 265 ? 9.584 28.857 9.922 1.00 37.31 265 PHE A C 1
ATOM 2025 O O . PHE A 1 265 ? 10.618 28.411 9.427 1.00 37.31 265 PHE A O 1
ATOM 2032 N N . GLN A 1 266 ? 8.510 28.077 10.097 1.00 38.84 266 GLN A N 1
ATOM 2033 C CA . GLN A 1 266 ? 8.468 26.675 9.661 1.00 38.84 266 GLN A CA 1
ATOM 2034 C C . GLN A 1 266 ? 7.933 26.573 8.224 1.00 38.84 266 GLN A C 1
ATOM 2036 O O . GLN A 1 266 ? 6.815 27.005 7.935 1.00 38.84 266 GLN A O 1
ATOM 2041 N N . ARG A 1 267 ? 8.725 25.996 7.307 1.00 50.59 267 ARG A N 1
ATOM 2042 C CA . ARG A 1 267 ? 8.257 25.659 5.950 1.00 50.59 267 ARG A CA 1
ATOM 2043 C C . ARG A 1 267 ? 7.095 24.667 6.065 1.00 50.59 267 ARG A C 1
ATOM 2045 O O . ARG A 1 267 ? 7.277 23.578 6.599 1.00 50.59 267 ARG A O 1
ATOM 2052 N N . LYS A 1 268 ? 5.910 25.034 5.568 1.00 55.69 268 LYS A N 1
ATOM 2053 C CA . LYS A 1 268 ? 4.771 24.111 5.465 1.00 55.69 268 LYS A CA 1
ATOM 2054 C C . LYS A 1 268 ? 5.004 23.142 4.306 1.00 55.69 268 LYS A C 1
ATOM 2056 O O . LYS A 1 268 ? 5.407 23.575 3.226 1.00 55.69 268 LYS A O 1
ATOM 2061 N N . TYR A 1 269 ? 4.742 21.855 4.520 1.00 62.22 269 TYR A N 1
ATOM 2062 C CA . TYR A 1 269 ? 4.728 20.879 3.436 1.00 62.22 269 TYR A CA 1
ATOM 2063 C C . TYR A 1 269 ? 3.602 21.218 2.459 1.00 62.22 269 TYR A C 1
ATOM 2065 O O . TYR A 1 269 ? 2.481 21.516 2.869 1.00 62.22 269 TYR A O 1
ATOM 2073 N N . VAL A 1 270 ? 3.915 21.191 1.165 1.00 62.78 270 VAL A N 1
ATOM 2074 C CA . VAL A 1 270 ? 2.929 21.385 0.101 1.00 62.78 270 VAL A CA 1
ATOM 2075 C C . VAL A 1 270 ? 2.675 20.016 -0.526 1.00 62.78 270 VAL A C 1
ATOM 2077 O O . VAL A 1 270 ? 3.598 19.468 -1.132 1.00 62.78 270 VAL A O 1
ATOM 2080 N N . PRO A 1 271 ? 1.457 19.457 -0.416 1.00 64.81 271 PRO A N 1
ATOM 2081 C CA . PRO A 1 271 ? 1.133 18.131 -0.951 1.00 64.81 271 PRO A CA 1
ATOM 2082 C C . PRO A 1 271 ? 1.482 17.952 -2.434 1.00 64.81 271 PRO A C 1
ATOM 2084 O O . PRO A 1 271 ? 1.930 16.889 -2.856 1.00 64.81 271 PRO A O 1
ATOM 2087 N N . GLN A 1 272 ? 1.379 19.031 -3.216 1.00 66.06 272 GLN A N 1
ATOM 2088 C CA . GLN A 1 272 ? 1.767 19.066 -4.625 1.00 66.06 272 GLN A CA 1
ATOM 2089 C C . GLN A 1 272 ? 3.228 18.644 -4.867 1.00 66.06 272 GLN A C 1
ATOM 2091 O O . GLN A 1 272 ? 3.524 18.019 -5.884 1.00 66.06 272 GLN A O 1
ATOM 2096 N N . GLY A 1 273 ? 4.136 18.957 -3.935 1.00 72.25 273 GLY A N 1
ATOM 2097 C CA . GLY A 1 273 ? 5.542 18.561 -4.019 1.00 72.25 273 GLY A CA 1
ATOM 2098 C C . GLY A 1 273 ? 5.738 17.051 -3.880 1.00 72.25 273 GLY A C 1
ATOM 2099 O O . GLY A 1 273 ? 6.559 16.484 -4.590 1.00 72.25 273 GLY A O 1
ATOM 2100 N N . PHE A 1 274 ? 4.944 16.387 -3.035 1.00 78.56 274 PHE A N 1
ATOM 2101 C CA . PHE A 1 274 ? 4.953 14.925 -2.901 1.00 78.56 274 PHE A CA 1
ATOM 2102 C C . PHE A 1 274 ? 4.298 14.247 -4.104 1.00 78.56 274 PHE A C 1
ATOM 2104 O O . PHE A 1 274 ? 4.815 13.257 -4.614 1.00 78.56 274 PHE A O 1
ATOM 2111 N N . ALA A 1 275 ? 3.211 14.825 -4.623 1.00 74.94 275 ALA A N 1
ATOM 2112 C CA . ALA A 1 275 ? 2.573 14.343 -5.843 1.00 74.94 275 ALA A CA 1
ATOM 2113 C C . ALA A 1 275 ? 3.500 14.429 -7.068 1.00 74.94 275 ALA A C 1
ATOM 2115 O O . ALA A 1 275 ? 3.422 13.580 -7.950 1.00 74.94 275 ALA A O 1
ATOM 2116 N N . GLN A 1 276 ? 4.406 15.412 -7.127 1.00 80.50 276 GLN A N 1
ATOM 2117 C CA . GLN A 1 276 ? 5.395 15.510 -8.204 1.00 80.50 276 GLN A CA 1
ATOM 2118 C C . GLN A 1 276 ? 6.343 14.296 -8.244 1.00 80.50 276 GLN A C 1
ATOM 2120 O O . GLN A 1 276 ? 6.718 13.870 -9.330 1.00 80.50 276 GLN A O 1
ATOM 2125 N N . MET A 1 277 ? 6.665 13.688 -7.098 1.00 88.94 277 MET A N 1
ATOM 2126 C CA . MET A 1 277 ? 7.643 12.591 -6.981 1.00 88.94 277 MET A CA 1
ATOM 2127 C C . MET A 1 277 ? 7.197 11.264 -7.620 1.00 88.94 277 MET A C 1
ATOM 2129 O O . MET A 1 277 ? 7.955 10.294 -7.661 1.00 88.94 277 MET A O 1
ATOM 2133 N N . ILE A 1 278 ? 5.963 11.185 -8.124 1.00 89.88 278 ILE A N 1
ATOM 2134 C CA . ILE A 1 278 ? 5.470 10.002 -8.843 1.00 89.88 278 ILE A CA 1
ATOM 2135 C C . ILE A 1 278 ? 5.920 9.976 -10.312 1.00 89.88 278 ILE A C 1
ATOM 2137 O O . ILE A 1 278 ? 5.823 8.933 -10.963 1.00 89.88 278 ILE A O 1
ATOM 2141 N N . VAL A 1 279 ? 6.400 11.110 -10.837 1.00 88.75 279 VAL A N 1
ATOM 2142 C CA . VAL A 1 279 ? 6.909 11.242 -12.206 1.00 88.75 279 VAL A CA 1
ATOM 2143 C C . VAL A 1 279 ? 8.398 11.566 -12.188 1.00 88.75 279 VAL A C 1
ATOM 2145 O O . VAL A 1 279 ? 8.861 12.374 -11.381 1.00 88.75 279 VAL A O 1
ATOM 2148 N N . LEU A 1 280 ? 9.156 10.933 -13.084 1.00 89.75 280 LEU A N 1
ATOM 2149 C CA . LEU A 1 280 ? 10.586 11.203 -13.215 1.00 89.75 280 LEU A CA 1
ATOM 2150 C C . LEU A 1 280 ? 10.798 12.616 -13.752 1.00 89.75 280 LEU A C 1
ATOM 2152 O O . LEU A 1 280 ? 11.539 13.403 -13.179 1.00 89.75 280 LEU A O 1
ATOM 2156 N N . ASP A 1 281 ? 10.118 12.934 -14.847 1.00 87.94 281 ASP A N 1
ATOM 2157 C CA . ASP A 1 281 ? 10.118 14.256 -15.439 1.00 87.94 281 ASP A CA 1
ATOM 2158 C C . ASP A 1 281 ? 8.915 14.399 -16.376 1.00 87.94 281 ASP A C 1
ATOM 2160 O O . ASP A 1 281 ? 8.486 13.425 -16.994 1.00 87.94 281 ASP A O 1
ATOM 2164 N N . ARG A 1 282 ? 8.352 15.605 -16.509 1.00 82.94 282 ARG A N 1
ATOM 2165 C CA . ARG A 1 282 ? 7.164 15.803 -17.369 1.00 82.94 282 ARG A CA 1
ATOM 2166 C C . ARG A 1 282 ? 7.483 15.645 -18.852 1.00 82.94 282 ARG A C 1
ATOM 2168 O O . ARG A 1 282 ? 6.606 15.295 -19.634 1.00 82.94 282 ARG A O 1
ATOM 2175 N N . ASN A 1 283 ? 8.720 15.950 -19.226 1.00 87.75 283 ASN A N 1
ATOM 2176 C CA . ASN A 1 283 ? 9.215 15.869 -20.589 1.00 87.75 283 ASN A CA 1
ATOM 2177 C C . ASN A 1 283 ? 10.621 15.264 -20.564 1.00 87.75 283 ASN A C 1
ATOM 2179 O O . ASN A 1 283 ? 11.622 15.946 -20.785 1.00 87.75 283 ASN A O 1
ATOM 2183 N N . PHE A 1 284 ? 10.678 13.973 -20.246 1.00 93.81 284 PHE A N 1
ATOM 2184 C CA . PHE A 1 284 ? 11.930 13.238 -20.166 1.00 93.81 284 PHE A CA 1
ATOM 2185 C C . PHE A 1 284 ? 12.576 13.144 -21.553 1.00 93.81 284 PHE A C 1
ATOM 2187 O O . PHE A 1 284 ? 11.979 12.607 -22.479 1.00 93.81 284 PHE A O 1
ATOM 2194 N N . GLN A 1 285 ? 13.775 13.701 -21.730 1.00 93.31 285 GLN A N 1
ATOM 2195 C CA . GLN A 1 285 ? 14.441 13.756 -23.036 1.00 93.31 285 GLN A CA 1
ATOM 2196 C C . GLN A 1 285 ? 15.898 13.338 -22.935 1.00 93.31 285 GLN A C 1
ATOM 2198 O O . GLN A 1 285 ? 16.671 13.943 -22.195 1.00 93.31 285 GLN A O 1
ATOM 2203 N N . LYS A 1 286 ? 16.312 12.384 -23.773 1.00 93.62 286 LYS A N 1
ATOM 2204 C CA . LYS A 1 286 ? 17.696 11.887 -23.825 1.00 93.62 286 LYS A CA 1
ATOM 2205 C C . LYS A 1 286 ? 18.742 12.999 -23.998 1.00 93.62 286 LYS A C 1
ATOM 2207 O O . LYS A 1 286 ? 19.838 12.909 -23.451 1.00 93.62 286 LYS A O 1
ATOM 2212 N N . SER A 1 287 ? 18.417 14.072 -24.723 1.00 94.44 287 SER A N 1
ATOM 2213 C CA . SER A 1 287 ? 19.316 15.215 -24.936 1.00 94.44 287 SER A CA 1
ATOM 2214 C C . SER A 1 287 ? 19.731 15.917 -23.642 1.00 94.44 287 SER A C 1
ATOM 2216 O O . SER A 1 287 ? 20.841 16.449 -23.600 1.00 94.44 287 SER A O 1
ATOM 2218 N N . ASN A 1 288 ? 18.898 15.866 -22.601 1.00 94.38 288 ASN A N 1
ATOM 2219 C CA . ASN A 1 288 ? 19.087 16.586 -21.341 1.00 94.38 288 ASN A CA 1
ATOM 2220 C C . ASN A 1 288 ? 19.894 15.792 -20.304 1.00 94.38 288 ASN A C 1
ATOM 2222 O O . ASN A 1 288 ? 20.197 16.322 -19.240 1.00 94.38 288 ASN A O 1
ATOM 2226 N N . TYR A 1 289 ? 20.263 14.540 -20.592 1.00 95.38 289 TYR A N 1
ATOM 2227 C CA . TYR A 1 289 ? 20.836 13.637 -19.593 1.00 95.38 289 TYR A CA 1
ATOM 2228 C C . TYR A 1 289 ? 22.097 12.917 -20.067 1.00 95.38 289 TYR A C 1
ATOM 2230 O O . TYR A 1 289 ? 22.245 12.573 -21.243 1.00 95.38 289 TYR A O 1
ATOM 2238 N N . TYR A 1 290 ? 22.997 12.667 -19.123 1.00 93.81 290 TYR A N 1
ATOM 2239 C CA . TYR A 1 290 ? 23.969 11.587 -19.188 1.00 93.81 290 TYR A CA 1
ATOM 2240 C C . TYR A 1 290 ? 23.356 10.324 -18.581 1.00 93.81 290 TYR A C 1
ATOM 2242 O O . TYR A 1 290 ? 22.655 10.394 -17.569 1.00 93.81 290 TYR A O 1
ATOM 2250 N N . PHE A 1 291 ? 23.630 9.185 -19.215 1.00 95.19 291 PHE A N 1
ATOM 2251 C CA . PHE A 1 291 ? 23.159 7.868 -18.799 1.00 95.19 291 PHE A CA 1
ATOM 2252 C C . PHE A 1 291 ? 24.353 6.946 -18.610 1.00 95.19 291 PHE A C 1
ATOM 2254 O O . PHE A 1 291 ? 25.157 6.791 -19.531 1.00 95.19 291 PHE A O 1
ATOM 2261 N N . GLU A 1 292 ? 24.437 6.300 -17.454 1.00 89.25 292 GLU A N 1
ATOM 2262 C CA . GLU A 1 292 ? 25.516 5.370 -17.135 1.00 89.25 292 GLU A CA 1
ATOM 2263 C C . GLU A 1 292 ? 24.944 4.032 -16.666 1.00 89.25 292 GLU A C 1
ATOM 2265 O O . GLU A 1 292 ? 24.156 3.966 -15.723 1.00 89.25 292 GLU A O 1
ATOM 2270 N N . PHE A 1 293 ? 25.312 2.945 -17.346 1.00 90.00 293 PHE A N 1
ATOM 2271 C CA . PHE A 1 293 ? 24.934 1.602 -16.916 1.00 90.00 293 PHE A CA 1
ATOM 2272 C C . PHE A 1 293 ? 25.656 1.247 -15.616 1.00 90.00 293 PHE A C 1
ATOM 2274 O O . PHE A 1 293 ? 26.880 1.299 -15.550 1.00 90.00 293 PHE A O 1
ATOM 2281 N N . VAL A 1 294 ? 24.897 0.799 -14.618 1.00 90.69 294 VAL A N 1
ATOM 2282 C CA . VAL A 1 294 ? 25.446 0.392 -13.323 1.00 90.69 294 VAL A CA 1
ATOM 2283 C C . VAL A 1 294 ? 25.543 -1.128 -13.234 1.00 90.69 294 VAL A C 1
ATOM 2285 O O . VAL A 1 294 ? 26.617 -1.679 -13.006 1.00 90.69 294 VAL A O 1
ATOM 2288 N N . ARG A 1 295 ? 24.403 -1.823 -13.358 1.00 84.69 295 ARG A N 1
ATOM 2289 C CA . ARG A 1 295 ? 24.295 -3.284 -13.198 1.00 84.69 295 ARG A CA 1
ATOM 2290 C C . ARG A 1 295 ? 22.941 -3.816 -13.672 1.00 84.69 295 ARG A C 1
ATOM 2292 O O . ARG A 1 295 ? 22.054 -3.053 -14.042 1.00 84.69 295 ARG A O 1
ATOM 2299 N N . GLN A 1 296 ? 22.764 -5.134 -13.593 1.00 86.44 296 GLN A N 1
ATOM 2300 C CA . GLN A 1 296 ? 21.450 -5.781 -13.626 1.00 86.44 296 GLN A CA 1
ATOM 2301 C C . GLN A 1 296 ? 21.071 -6.262 -12.223 1.00 86.44 296 GLN A C 1
ATOM 2303 O O . GLN A 1 296 ? 21.933 -6.702 -11.464 1.00 86.44 296 GLN A O 1
ATOM 2308 N N . GLU A 1 297 ? 19.791 -6.178 -11.880 1.00 89.44 297 GLU A N 1
ATOM 2309 C CA . GLU A 1 297 ? 19.267 -6.544 -10.561 1.00 89.44 297 GLU A CA 1
ATOM 2310 C C . GLU A 1 297 ? 17.824 -7.047 -10.693 1.00 89.44 297 GLU A C 1
ATOM 2312 O O . GLU A 1 297 ? 17.099 -6.611 -11.585 1.00 89.44 297 GLU A O 1
ATOM 2317 N N . PHE A 1 298 ? 17.396 -7.964 -9.826 1.00 93.56 298 PHE A N 1
ATOM 2318 C CA . PHE A 1 298 ? 15.999 -8.397 -9.760 1.00 93.56 298 PHE A CA 1
ATOM 2319 C C . PHE A 1 298 ? 15.247 -7.604 -8.694 1.00 93.56 298 PHE A C 1
ATOM 2321 O O . PHE A 1 298 ? 15.653 -7.575 -7.535 1.00 93.56 298 PHE A O 1
ATOM 2328 N N . LEU A 1 299 ? 14.114 -7.019 -9.078 1.00 94.94 299 LEU A N 1
ATOM 2329 C CA . LEU A 1 299 ? 13.123 -6.475 -8.155 1.00 94.94 299 LEU A CA 1
ATOM 2330 C C . LEU A 1 299 ? 11.944 -7.453 -8.128 1.00 94.94 299 LEU A C 1
ATOM 2332 O O . LEU A 1 299 ? 11.085 -7.428 -9.004 1.00 94.94 299 LEU A O 1
ATOM 2336 N N . GLY A 1 300 ? 11.937 -8.379 -7.170 1.00 92.50 300 GLY A N 1
ATOM 2337 C CA . GLY A 1 300 ? 11.014 -9.519 -7.194 1.00 92.50 300 GLY A CA 1
ATOM 2338 C C . GLY A 1 300 ? 11.304 -10.466 -8.365 1.00 92.50 300 GLY A C 1
ATOM 2339 O O . GLY A 1 300 ? 12.424 -10.953 -8.498 1.00 92.50 300 GLY A O 1
ATOM 2340 N N . GLU A 1 301 ? 10.317 -10.713 -9.225 1.00 92.19 301 GLU A N 1
ATOM 2341 C CA . GLU A 1 301 ? 10.457 -11.522 -10.454 1.00 92.19 301 GLU A CA 1
ATOM 2342 C C . GLU A 1 301 ? 10.939 -10.701 -11.662 1.00 92.19 301 GLU A C 1
ATOM 2344 O O . GLU A 1 301 ? 11.163 -11.229 -12.755 1.00 92.19 301 GLU A O 1
ATOM 2349 N N . VAL A 1 302 ? 11.059 -9.384 -11.499 1.00 91.31 302 VAL A N 1
ATOM 2350 C CA . VAL A 1 302 ? 11.282 -8.450 -12.601 1.00 91.31 302 VAL A CA 1
ATOM 2351 C C . VAL A 1 302 ? 12.765 -8.135 -12.691 1.00 91.31 302 VAL A C 1
ATOM 2353 O O . VAL A 1 302 ? 13.327 -7.426 -11.853 1.00 91.31 302 VAL A O 1
ATOM 2356 N N . LYS A 1 303 ? 13.410 -8.669 -13.728 1.00 89.75 303 LYS A N 1
ATOM 2357 C CA . LYS A 1 303 ? 14.788 -8.329 -14.060 1.00 89.75 303 LYS A CA 1
ATOM 2358 C C . LYS A 1 303 ? 14.848 -6.885 -14.558 1.00 89.75 303 LYS A C 1
ATOM 2360 O O . LYS A 1 303 ? 14.114 -6.500 -15.465 1.00 89.75 303 LYS A O 1
ATOM 2365 N N . CYS A 1 304 ? 15.736 -6.107 -13.956 1.00 91.62 304 CYS A N 1
ATOM 2366 C CA . CYS A 1 304 ? 15.915 -4.694 -14.237 1.00 91.62 304 CYS A CA 1
ATOM 2367 C C . CYS A 1 304 ? 17.352 -4.387 -14.666 1.00 91.62 304 CYS A C 1
ATOM 2369 O O . CYS A 1 304 ? 18.316 -4.982 -14.174 1.00 91.62 304 CYS A O 1
ATOM 2371 N N . ILE A 1 305 ? 17.486 -3.411 -15.555 1.00 92.81 305 ILE A N 1
ATOM 2372 C CA . ILE A 1 305 ? 18.724 -2.721 -15.898 1.00 92.81 305 ILE A CA 1
ATOM 2373 C C . ILE A 1 305 ? 18.778 -1.449 -15.051 1.00 92.81 305 ILE A C 1
ATOM 2375 O O . ILE A 1 305 ? 17.847 -0.645 -15.067 1.00 92.81 305 ILE A O 1
ATOM 2379 N N . VAL A 1 306 ? 19.856 -1.284 -14.293 1.00 96.50 306 VAL A N 1
ATOM 2380 C CA . VAL A 1 306 ? 20.052 -0.158 -13.378 1.00 96.50 306 VAL A CA 1
ATOM 2381 C C . VAL A 1 306 ? 20.917 0.891 -14.058 1.00 96.50 306 VAL A C 1
ATOM 2383 O O . VAL A 1 306 ? 22.016 0.574 -14.524 1.00 96.50 306 VAL A O 1
ATOM 2386 N N . VAL A 1 307 ? 20.420 2.125 -14.114 1.00 96.31 307 VAL A N 1
ATOM 2387 C CA . VAL A 1 307 ? 21.041 3.229 -14.850 1.00 96.31 307 VAL A CA 1
ATOM 2388 C C . VAL A 1 307 ? 21.105 4.471 -13.975 1.00 96.31 307 VAL A C 1
ATOM 2390 O O . VAL A 1 307 ? 20.092 4.870 -13.402 1.00 96.31 307 VAL A O 1
ATOM 2393 N N . ASP A 1 308 ? 22.274 5.095 -13.896 1.00 97.50 308 ASP A N 1
ATOM 2394 C CA . ASP A 1 308 ? 22.417 6.423 -13.307 1.00 97.50 308 ASP A CA 1
ATOM 2395 C C . ASP A 1 308 ? 22.078 7.488 -14.358 1.00 97.50 308 ASP A C 1
ATOM 2397 O O . ASP A 1 308 ? 22.480 7.397 -15.520 1.00 97.50 308 ASP A O 1
ATOM 2401 N N . VAL A 1 309 ? 21.284 8.475 -13.943 1.00 96.44 309 VAL A N 1
ATOM 2402 C CA . VAL A 1 309 ? 20.725 9.547 -14.769 1.00 96.44 309 VAL A CA 1
ATOM 2403 C C . VAL A 1 309 ? 21.129 10.878 -14.156 1.00 96.44 309 VAL A C 1
ATOM 2405 O O . VAL A 1 309 ? 20.770 11.186 -13.017 1.00 96.44 309 VAL A O 1
ATOM 2408 N N . GLN A 1 310 ? 21.871 11.680 -14.915 1.00 94.81 310 GLN A N 1
ATOM 2409 C CA . GLN A 1 310 ? 22.359 12.983 -14.465 1.00 94.81 310 GLN A CA 1
ATOM 2410 C C . GLN A 1 310 ? 22.043 14.059 -15.505 1.00 94.81 310 GLN A C 1
ATOM 2412 O O . GLN A 1 310 ? 22.397 13.882 -16.673 1.00 94.81 310 GLN A O 1
ATOM 2417 N N . PRO A 1 311 ? 21.387 15.171 -15.131 1.00 94.06 311 PRO A N 1
ATOM 2418 C CA . PRO A 1 311 ? 21.165 16.282 -16.047 1.00 94.06 311 PRO A CA 1
ATOM 2419 C C . PRO A 1 311 ? 22.485 16.843 -16.579 1.00 94.06 311 PRO A C 1
ATOM 2421 O O . PRO A 1 311 ? 23.450 16.995 -15.831 1.00 94.06 311 PRO A O 1
ATOM 2424 N N . LYS A 1 312 ? 22.530 17.200 -17.864 1.00 92.81 312 LYS A N 1
ATOM 2425 C CA . LYS A 1 312 ? 23.680 17.918 -18.436 1.00 92.81 312 LYS A CA 1
ATOM 2426 C C . LYS A 1 312 ? 23.693 19.368 -17.962 1.00 92.81 312 LYS A C 1
ATOM 2428 O O . LYS A 1 312 ? 22.635 19.946 -17.724 1.00 92.81 312 LYS A O 1
ATOM 2433 N N . GLU A 1 313 ? 24.871 19.981 -17.953 1.00 86.81 313 GLU A N 1
ATOM 2434 C CA . GLU A 1 313 ? 25.129 21.345 -17.459 1.00 86.81 313 GLU A CA 1
ATOM 2435 C C . GLU A 1 313 ? 24.209 22.433 -18.049 1.00 86.81 313 GLU A C 1
ATOM 2437 O O . GLU A 1 313 ? 23.857 23.386 -17.358 1.00 86.81 313 GLU A O 1
ATOM 2442 N N . HIS A 1 314 ? 23.796 22.298 -19.315 1.00 86.25 314 HIS A N 1
ATOM 2443 C CA . HIS A 1 314 ? 22.953 23.274 -20.027 1.00 86.25 314 HIS A CA 1
ATOM 2444 C C . HIS A 1 314 ? 21.469 22.892 -20.102 1.00 86.25 314 HIS A C 1
ATOM 2446 O O . HIS A 1 314 ? 20.711 23.483 -20.873 1.00 86.25 314 HIS A O 1
ATOM 2452 N N . SER A 1 315 ? 21.051 21.886 -19.342 1.00 87.75 315 SER A N 1
ATOM 2453 C CA . SER A 1 315 ? 19.672 21.403 -19.372 1.00 87.75 315 SER A CA 1
ATOM 2454 C C . SER A 1 315 ? 18.736 22.320 -18.575 1.00 87.75 315 SER A C 1
ATOM 2456 O O . SER A 1 315 ? 19.195 23.106 -17.739 1.00 87.75 315 SER A O 1
ATOM 2458 N N . PRO A 1 316 ? 17.411 22.233 -18.799 1.00 85.69 316 PRO A N 1
ATOM 2459 C CA . PRO A 1 316 ? 16.428 22.886 -17.942 1.00 85.69 316 PRO A CA 1
ATOM 2460 C C . PRO A 1 316 ? 16.643 22.598 -16.447 1.00 85.69 316 PRO A C 1
ATOM 2462 O O . PRO A 1 316 ? 17.222 21.590 -16.054 1.00 85.69 316 PRO A O 1
ATOM 2465 N N . LYS A 1 317 ? 16.160 23.501 -15.594 1.00 84.62 317 LYS A N 1
ATOM 2466 C CA . LYS A 1 317 ? 16.196 23.345 -14.131 1.00 84.62 317 LYS A CA 1
ATOM 2467 C C . LYS A 1 317 ? 15.049 22.442 -13.666 1.00 84.62 317 LYS A C 1
ATOM 2469 O O . LYS A 1 317 ? 14.010 22.403 -14.318 1.00 84.62 317 LYS A O 1
ATOM 2474 N N . GLY A 1 318 ? 15.204 21.785 -12.515 1.00 82.25 318 GLY A N 1
ATOM 2475 C CA . GLY A 1 318 ? 14.164 20.921 -11.940 1.00 82.25 318 GLY A CA 1
ATOM 2476 C C . GLY A 1 318 ? 14.129 19.506 -12.523 1.00 82.25 318 GLY A C 1
ATOM 2477 O O . GLY A 1 318 ? 13.183 18.772 -12.261 1.00 82.25 318 GLY A O 1
ATOM 2478 N N . LEU A 1 319 ? 15.149 19.122 -13.293 1.00 90.19 319 LEU A N 1
ATOM 2479 C CA . LEU A 1 319 ? 15.286 17.785 -13.867 1.00 90.19 319 LEU A CA 1
ATOM 2480 C C . LEU A 1 319 ? 15.744 16.779 -12.816 1.00 90.19 319 LEU A C 1
ATOM 2482 O O . LEU A 1 319 ? 16.574 17.108 -11.966 1.00 90.19 319 LEU A O 1
ATOM 2486 N N . PHE A 1 320 ? 15.252 15.546 -12.906 1.00 93.88 320 PHE A N 1
ATOM 2487 C CA . PHE A 1 320 ? 15.648 14.463 -12.006 1.00 93.88 320 PHE A CA 1
ATOM 2488 C C . PHE A 1 320 ? 17.150 14.152 -12.070 1.00 93.88 320 PHE A C 1
ATOM 2490 O O . PHE A 1 320 ? 17.723 14.077 -13.147 1.00 93.88 320 PHE A O 1
ATOM 2497 N N . ALA A 1 321 ? 17.782 13.905 -10.931 1.00 94.38 321 ALA A N 1
ATOM 2498 C CA . ALA A 1 321 ? 19.111 13.317 -10.839 1.00 94.38 321 ALA A CA 1
ATOM 2499 C C . ALA A 1 321 ? 19.078 12.148 -9.856 1.00 94.38 321 ALA A C 1
ATOM 2501 O O . ALA A 1 321 ? 18.604 12.289 -8.726 1.00 94.38 321 ALA A O 1
ATOM 2502 N N . GLY A 1 322 ? 19.597 10.998 -10.276 1.00 96.00 322 GLY A N 1
ATOM 2503 C CA . GLY A 1 322 ? 19.591 9.798 -9.450 1.00 96.00 322 GLY A CA 1
ATOM 2504 C C . GLY A 1 322 ? 19.718 8.526 -10.268 1.00 96.00 322 GLY A C 1
ATOM 2505 O O . GLY A 1 322 ? 20.378 8.499 -11.302 1.00 96.00 322 GLY A O 1
ATOM 2506 N N . ARG A 1 323 ? 19.071 7.464 -9.800 1.00 98.31 323 ARG A N 1
ATOM 2507 C CA . ARG A 1 323 ? 19.138 6.121 -10.373 1.00 98.31 323 ARG A CA 1
ATOM 2508 C C . ARG A 1 323 ? 17.759 5.643 -10.790 1.00 98.31 323 ARG A C 1
ATOM 2510 O O . ARG A 1 323 ? 16.802 5.795 -10.033 1.00 98.31 323 ARG A O 1
ATOM 2517 N N . ILE A 1 324 ? 17.669 5.022 -11.960 1.00 98.50 324 ILE A N 1
ATOM 2518 C CA . ILE A 1 324 ? 16.453 4.397 -12.483 1.00 98.50 324 ILE A CA 1
ATOM 2519 C C . ILE A 1 324 ? 16.650 2.884 -12.641 1.00 98.50 324 ILE A C 1
ATOM 2521 O O . ILE A 1 324 ? 17.746 2.408 -12.943 1.00 98.50 324 ILE A O 1
ATOM 2525 N N . TRP A 1 325 ? 15.573 2.128 -12.450 1.00 98.19 325 TRP A N 1
ATOM 2526 C CA . TRP A 1 325 ? 15.488 0.700 -12.741 1.00 98.19 325 TRP A CA 1
ATOM 2527 C C . TRP A 1 325 ? 14.512 0.511 -13.892 1.00 98.19 325 TRP A C 1
ATOM 2529 O O . TRP A 1 325 ? 13.328 0.834 -13.778 1.00 98.19 325 TRP A O 1
ATOM 2539 N N . VAL A 1 326 ? 15.032 -0.012 -14.994 1.00 96.56 326 VAL A N 1
ATOM 2540 C CA . VAL A 1 326 ? 14.310 -0.229 -16.246 1.00 96.56 326 VAL A CA 1
ATOM 2541 C C . VAL A 1 326 ? 14.052 -1.720 -16.402 1.00 96.56 326 VAL A C 1
ATOM 2543 O O . VAL A 1 326 ? 15.002 -2.500 -16.380 1.00 96.56 326 VAL A O 1
ATOM 2546 N N . GLU A 1 327 ? 12.801 -2.141 -16.549 1.00 92.88 327 GLU A N 1
ATOM 2547 C CA . GLU A 1 327 ? 12.488 -3.562 -16.723 1.00 92.88 327 GLU A CA 1
ATOM 2548 C C . GLU A 1 327 ? 12.895 -4.088 -18.111 1.00 92.88 327 GLU A C 1
ATOM 2550 O O . GLU A 1 327 ? 12.930 -3.350 -19.093 1.00 92.88 327 GLU A O 1
ATOM 2555 N N . ASP A 1 328 ? 13.261 -5.367 -18.180 1.00 82.25 328 ASP A N 1
ATOM 2556 C CA . ASP A 1 328 ? 13.985 -5.949 -19.315 1.00 82.25 328 ASP A CA 1
ATOM 2557 C C . ASP A 1 328 ? 13.153 -6.309 -20.558 1.00 82.25 328 ASP A C 1
ATOM 2559 O O . ASP A 1 328 ? 13.748 -6.720 -21.555 1.00 82.25 328 ASP A O 1
ATOM 2563 N N . ARG A 1 329 ? 11.817 -6.181 -20.530 1.00 83.31 329 ARG A N 1
ATOM 2564 C CA . ARG A 1 329 ? 10.947 -6.545 -21.666 1.00 83.31 329 ARG A CA 1
ATOM 2565 C C . ARG A 1 329 ? 10.568 -5.339 -22.516 1.00 83.31 329 ARG A C 1
ATOM 2567 O O . ARG A 1 329 ? 10.956 -5.252 -23.677 1.00 83.31 329 ARG A O 1
ATOM 2574 N N . ASP A 1 330 ? 9.831 -4.405 -21.927 1.00 85.38 330 ASP A N 1
ATOM 2575 C CA . ASP A 1 330 ? 9.259 -3.254 -22.627 1.00 85.38 330 ASP A CA 1
ATOM 2576 C C . ASP A 1 330 ? 10.005 -1.950 -22.309 1.00 85.38 330 ASP A C 1
ATOM 2578 O O . ASP A 1 330 ? 9.668 -0.908 -22.865 1.00 85.38 330 ASP A O 1
ATOM 2582 N N . PHE A 1 331 ? 11.046 -2.010 -21.469 1.00 91.25 331 PHE A N 1
ATOM 2583 C CA . PHE A 1 331 ? 11.884 -0.885 -21.047 1.00 91.25 331 PHE A CA 1
ATOM 2584 C C . PHE A 1 331 ? 11.137 0.199 -20.261 1.00 91.25 331 PHE A C 1
ATOM 2586 O O . PHE A 1 331 ? 11.490 1.377 -20.312 1.00 91.25 331 PHE A O 1
ATOM 2593 N N . ASN A 1 332 ? 10.120 -0.190 -19.489 1.00 94.06 332 ASN A N 1
ATOM 2594 C CA . ASN A 1 332 ? 9.466 0.729 -18.557 1.00 94.06 332 ASN A CA 1
ATOM 2595 C C . ASN A 1 332 ? 10.371 1.039 -17.358 1.00 94.06 332 ASN A C 1
ATOM 2597 O O . ASN A 1 332 ? 11.009 0.145 -16.798 1.00 94.06 332 ASN A O 1
ATOM 2601 N N . ILE A 1 333 ? 10.368 2.289 -16.896 1.00 97.44 333 ILE A N 1
ATOM 2602 C CA . ILE A 1 333 ? 10.948 2.633 -15.594 1.00 97.44 333 ILE A CA 1
ATOM 2603 C C . ILE A 1 333 ? 9.995 2.134 -14.510 1.00 97.44 333 ILE A C 1
ATOM 2605 O O . ILE A 1 333 ? 8.845 2.569 -14.453 1.00 97.44 333 ILE A O 1
ATOM 2609 N N . VAL A 1 334 ? 10.468 1.231 -13.651 1.00 97.44 334 VAL A N 1
ATOM 2610 C CA . VAL A 1 334 ? 9.661 0.616 -12.579 1.00 97.44 334 VAL A CA 1
ATOM 2611 C C . VAL A 1 334 ? 10.032 1.117 -11.187 1.00 97.44 334 VAL A C 1
ATOM 2613 O O . VAL A 1 334 ? 9.237 1.011 -10.256 1.00 97.44 334 VAL A O 1
ATOM 2616 N N . ARG A 1 335 ? 11.226 1.694 -11.040 1.00 98.06 335 ARG A N 1
ATOM 2617 C CA . ARG A 1 335 ? 11.676 2.367 -9.822 1.00 98.06 335 ARG A CA 1
ATOM 2618 C C . ARG A 1 335 ? 12.628 3.496 -10.179 1.00 98.06 335 ARG A C 1
ATOM 2620 O O . ARG A 1 335 ? 13.414 3.356 -11.115 1.00 98.06 335 ARG A O 1
ATOM 2627 N N . PHE A 1 336 ? 12.601 4.578 -9.416 1.00 97.81 336 PHE A N 1
ATOM 2628 C CA . PHE A 1 336 ? 13.620 5.616 -9.487 1.00 97.81 336 PHE A CA 1
ATOM 2629 C C . PHE A 1 336 ? 13.867 6.244 -8.117 1.00 97.81 336 PHE A C 1
ATOM 2631 O O . PHE A 1 336 ? 12.931 6.522 -7.372 1.00 97.81 336 PHE A O 1
ATOM 2638 N N . ASN A 1 337 ? 15.142 6.444 -7.793 1.00 97.12 337 ASN A N 1
ATOM 2639 C CA . ASN A 1 337 ? 15.614 6.956 -6.513 1.00 97.12 337 ASN A CA 1
ATOM 2640 C C . ASN A 1 337 ? 16.558 8.134 -6.748 1.00 97.12 337 ASN A C 1
ATOM 2642 O O . ASN A 1 337 ? 17.537 7.996 -7.482 1.00 97.12 337 ASN A O 1
ATOM 2646 N N . GLY A 1 338 ? 16.268 9.283 -6.148 1.00 94.19 338 GLY A N 1
ATOM 2647 C CA . GLY A 1 338 ? 17.050 10.492 -6.373 1.00 94.19 338 GLY A CA 1
ATOM 2648 C C . GLY A 1 338 ? 16.357 11.749 -5.872 1.00 94.19 338 GLY A C 1
ATOM 2649 O O . GLY A 1 338 ? 15.562 11.706 -4.936 1.00 94.19 338 GLY A O 1
ATOM 2650 N N . THR A 1 339 ? 16.677 12.872 -6.503 1.00 91.56 339 THR A N 1
ATOM 2651 C CA . THR A 1 339 ? 16.107 14.195 -6.217 1.00 91.56 339 THR A CA 1
ATOM 2652 C C . THR A 1 339 ? 15.959 14.985 -7.521 1.00 91.56 339 THR A C 1
ATOM 2654 O O . THR A 1 339 ? 16.439 14.556 -8.570 1.00 91.56 339 THR A O 1
ATOM 2657 N N . TYR A 1 340 ? 15.314 16.150 -7.489 1.00 88.00 340 TYR A N 1
ATOM 2658 C CA . TYR A 1 340 ? 15.330 17.073 -8.627 1.00 88.00 340 TYR A CA 1
ATOM 2659 C C . TYR A 1 340 ? 16.462 18.093 -8.475 1.00 88.00 340 TYR A C 1
ATOM 2661 O O . TYR A 1 340 ? 16.779 18.560 -7.380 1.00 88.00 340 TYR A O 1
ATOM 2669 N N . THR A 1 341 ? 17.086 18.467 -9.587 1.00 82.50 341 THR A N 1
ATOM 2670 C CA . THR A 1 341 ? 18.196 19.422 -9.591 1.00 82.50 341 THR A CA 1
ATOM 2671 C C . THR A 1 341 ? 17.700 20.849 -9.430 1.00 82.50 341 THR A C 1
ATOM 2673 O O . THR A 1 341 ? 16.753 21.305 -10.075 1.00 82.50 3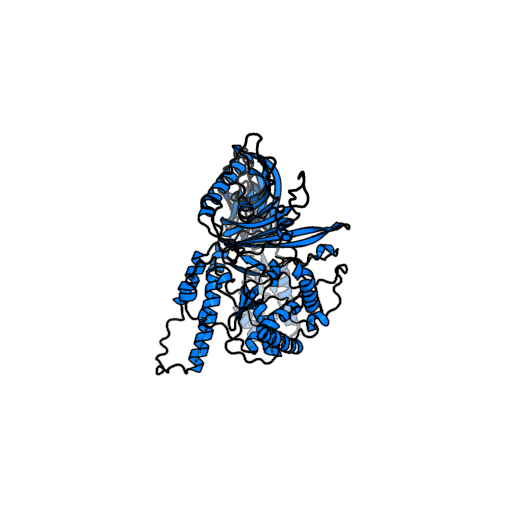41 THR A O 1
ATOM 2676 N N . ASN A 1 342 ? 18.354 21.576 -8.531 1.00 69.12 342 ASN A N 1
ATOM 2677 C CA . ASN A 1 342 ? 17.966 22.927 -8.189 1.00 69.12 342 ASN A CA 1
ATOM 2678 C C . ASN A 1 342 ? 18.491 23.939 -9.218 1.00 69.12 342 ASN A C 1
ATOM 2680 O O . ASN A 1 342 ? 19.591 23.822 -9.751 1.00 69.12 342 ASN A O 1
ATOM 2684 N N . GLY A 1 343 ? 17.697 24.978 -9.452 1.00 51.75 343 GLY A N 1
ATOM 2685 C CA . GLY A 1 343 ? 18.060 26.127 -10.262 1.00 51.75 343 GLY A CA 1
ATOM 2686 C C . GLY A 1 343 ? 18.293 27.427 -9.486 1.00 51.75 343 GLY A C 1
ATOM 2687 O O . GLY A 1 343 ? 18.599 28.438 -10.120 1.00 51.75 343 GLY A O 1
ATOM 2688 N N . SER A 1 344 ? 18.090 27.459 -8.163 1.00 45.03 344 SER A N 1
ATOM 2689 C CA . SER A 1 344 ? 18.181 28.686 -7.349 1.00 45.03 344 SER A CA 1
ATOM 2690 C C . SER A 1 344 ? 18.505 28.417 -5.874 1.00 45.03 344 SER A C 1
ATOM 2692 O O . SER A 1 344 ? 18.071 27.424 -5.314 1.00 45.03 344 SER A O 1
ATOM 2694 N N . ASN A 1 345 ? 19.173 29.347 -5.193 1.00 41.88 345 ASN A N 1
ATOM 2695 C CA . ASN A 1 345 ? 19.715 29.175 -3.833 1.00 41.88 345 ASN A CA 1
ATOM 2696 C C . ASN A 1 345 ? 18.693 28.958 -2.687 1.00 41.88 345 ASN A C 1
ATOM 2698 O O . ASN A 1 345 ? 19.103 28.892 -1.532 1.00 41.88 345 ASN A O 1
ATOM 2702 N N . TYR A 1 346 ? 17.384 28.861 -2.960 1.00 44.66 346 TYR A N 1
ATOM 2703 C CA . TYR A 1 346 ? 16.343 28.873 -1.919 1.00 44.66 346 TYR A CA 1
ATOM 2704 C C . TYR A 1 346 ? 15.390 27.665 -1.906 1.00 44.66 346 TYR A C 1
ATOM 2706 O O . TYR A 1 346 ? 14.653 27.520 -0.929 1.00 44.66 346 TYR A O 1
ATOM 2714 N N . ASN A 1 347 ? 15.410 26.772 -2.906 1.00 51.06 347 ASN A N 1
ATOM 2715 C CA . ASN A 1 347 ? 14.453 25.659 -3.004 1.00 51.06 347 ASN A CA 1
ATOM 2716 C C . ASN A 1 347 ? 15.155 24.290 -3.110 1.00 51.06 347 ASN A C 1
ATOM 2718 O O . ASN A 1 347 ? 15.493 23.839 -4.198 1.00 51.06 347 ASN A O 1
ATOM 2722 N N . SER A 1 348 ? 15.393 23.630 -1.975 1.00 62.47 348 SER A N 1
ATOM 2723 C CA . SER A 1 348 ? 15.924 22.261 -1.949 1.00 62.47 348 SER A CA 1
ATOM 2724 C C . SER A 1 348 ? 14.799 21.271 -2.250 1.00 62.47 348 SER A C 1
ATOM 2726 O O . SER A 1 348 ? 13.809 21.229 -1.513 1.00 62.47 348 SER A O 1
ATOM 2728 N N . TYR A 1 349 ? 14.945 20.502 -3.327 1.00 75.75 349 TYR A N 1
ATOM 2729 C CA . TYR A 1 349 ? 14.081 19.359 -3.606 1.00 75.75 349 TYR A CA 1
ATOM 2730 C C . TYR A 1 349 ? 14.386 18.217 -2.643 1.00 75.75 349 TYR A C 1
ATOM 2732 O O . TYR A 1 349 ? 15.528 18.037 -2.225 1.00 75.75 349 TYR A O 1
ATOM 2740 N N . LEU A 1 350 ? 13.342 17.472 -2.297 1.00 84.69 350 LEU A N 1
ATOM 2741 C CA . LEU A 1 350 ? 13.428 16.348 -1.376 1.00 84.69 350 LEU A CA 1
ATOM 2742 C C . LEU A 1 350 ? 14.007 15.124 -2.089 1.00 84.69 350 LEU A C 1
ATOM 2744 O O . LEU A 1 350 ? 13.756 14.934 -3.280 1.00 84.69 350 LEU A O 1
ATOM 2748 N N . HIS A 1 351 ? 14.728 14.281 -1.361 1.00 90.94 351 HIS A N 1
ATOM 2749 C CA . HIS A 1 351 ? 15.106 12.952 -1.816 1.00 90.94 351 HIS A CA 1
ATOM 2750 C C . HIS A 1 351 ? 13.914 12.007 -1.713 1.00 90.94 351 HIS A C 1
ATOM 2752 O O . HIS A 1 351 ? 13.148 12.030 -0.741 1.00 90.94 351 HIS A O 1
ATOM 2758 N N . PHE A 1 352 ? 13.753 11.164 -2.728 1.00 94.50 352 PHE A N 1
ATOM 2759 C CA . PHE A 1 352 ? 12.652 10.219 -2.792 1.00 94.50 352 PHE A CA 1
ATOM 2760 C C . PHE A 1 352 ? 13.015 8.931 -3.542 1.00 94.50 352 PHE A C 1
ATOM 2762 O O . PHE A 1 352 ? 13.954 8.875 -4.336 1.00 94.50 352 PHE A O 1
ATOM 2769 N N . ASP A 1 353 ? 12.251 7.878 -3.267 1.00 97.25 353 ASP A N 1
ATOM 2770 C CA . ASP A 1 353 ? 12.277 6.571 -3.917 1.00 97.25 353 ASP A CA 1
ATOM 2771 C C . ASP A 1 353 ? 10.862 6.235 -4.388 1.00 97.25 353 ASP A C 1
ATOM 2773 O O . ASP A 1 353 ? 9.961 6.022 -3.574 1.00 97.25 353 ASP A O 1
ATOM 2777 N N . SER A 1 354 ? 10.658 6.223 -5.699 1.00 97.25 354 SER A N 1
ATOM 2778 C CA . SER A 1 354 ? 9.357 6.061 -6.342 1.00 97.25 354 SER A CA 1
ATOM 2779 C C . SER A 1 354 ? 9.272 4.711 -7.042 1.00 97.25 354 SER A C 1
ATOM 2781 O O . SER A 1 354 ? 10.208 4.304 -7.730 1.00 97.25 354 SER A O 1
ATOM 2783 N N . TRP A 1 355 ? 8.149 4.015 -6.869 1.00 97.62 355 TRP A N 1
ATOM 2784 C CA . TRP A 1 355 ? 7.907 2.665 -7.374 1.00 97.62 355 TRP A CA 1
ATOM 2785 C C . TRP A 1 355 ? 6.631 2.601 -8.209 1.00 97.62 355 TRP A C 1
ATOM 2787 O O . TRP A 1 355 ? 5.567 3.082 -7.795 1.00 97.62 355 TRP A O 1
ATOM 2797 N N . ARG A 1 356 ? 6.723 1.912 -9.350 1.00 96.62 356 ARG A N 1
ATOM 2798 C CA . ARG A 1 356 ? 5.591 1.547 -10.202 1.00 96.62 356 ARG A CA 1
ATOM 2799 C C . ARG A 1 356 ? 5.319 0.051 -10.104 1.00 96.62 356 ARG A C 1
ATOM 2801 O O . ARG A 1 356 ? 6.242 -0.761 -10.098 1.00 96.62 356 ARG A O 1
ATOM 2808 N N . ILE A 1 357 ? 4.044 -0.316 -10.045 1.00 94.69 357 ILE A N 1
ATOM 2809 C CA . ILE A 1 357 ? 3.599 -1.713 -10.022 1.00 94.69 357 ILE A CA 1
ATOM 2810 C C . ILE A 1 357 ? 2.945 -2.045 -11.357 1.00 94.69 357 ILE A C 1
ATOM 2812 O O . ILE A 1 357 ? 2.256 -1.214 -11.946 1.00 94.69 357 ILE A O 1
ATOM 2816 N N . ASN A 1 358 ? 3.161 -3.274 -11.819 1.00 92.62 358 ASN A N 1
ATOM 2817 C CA . ASN A 1 358 ? 2.480 -3.825 -12.978 1.00 92.62 358 ASN A CA 1
ATOM 2818 C C . ASN A 1 358 ? 1.049 -4.220 -12.583 1.00 92.62 358 ASN A C 1
ATOM 2820 O O . ASN A 1 358 ? 0.849 -5.226 -11.900 1.00 92.62 358 ASN A O 1
ATOM 2824 N N . MET A 1 359 ? 0.075 -3.385 -12.938 1.00 86.19 359 MET A N 1
ATOM 2825 C CA . MET A 1 359 ? -1.330 -3.550 -12.532 1.00 86.19 359 MET A CA 1
ATOM 2826 C C . MET A 1 359 ? -2.141 -4.368 -13.541 1.00 86.19 359 MET A C 1
ATOM 2828 O O . MET A 1 359 ? -3.101 -5.042 -13.179 1.00 86.19 359 MET A O 1
ATOM 2832 N N . GLN A 1 360 ? -1.730 -4.325 -14.805 1.00 83.19 360 GLN A N 1
ATOM 2833 C CA . GLN A 1 360 ? -2.252 -5.097 -15.932 1.00 83.19 360 GLN A CA 1
ATOM 2834 C C . GLN A 1 360 ? -1.078 -5.395 -16.875 1.00 83.19 360 GLN A C 1
ATOM 2836 O O . GLN A 1 360 ? -0.071 -4.695 -16.790 1.00 83.19 360 GLN A O 1
ATOM 2841 N N . PRO A 1 361 ? -1.161 -6.366 -17.801 1.00 81.94 361 PRO A N 1
ATOM 2842 C CA . PRO A 1 361 ? -0.029 -6.774 -18.618 1.00 81.94 361 PRO A CA 1
ATOM 2843 C C . PRO A 1 361 ? 0.484 -5.571 -19.417 1.00 81.94 361 PRO A C 1
ATOM 2845 O O . PRO A 1 361 ? -0.241 -4.991 -20.219 1.00 81.94 361 PRO A O 1
ATOM 2848 N N . GLY A 1 362 ? 1.725 -5.168 -19.141 1.00 80.62 362 GLY A N 1
ATOM 2849 C CA . GLY A 1 362 ? 2.368 -3.994 -19.746 1.00 80.62 362 GLY A CA 1
ATOM 2850 C C . GLY A 1 362 ? 2.015 -2.629 -19.127 1.00 80.62 362 GLY A C 1
ATOM 2851 O O . GLY A 1 362 ? 2.637 -1.636 -19.490 1.00 80.62 362 GLY A O 1
ATOM 2852 N N . VAL A 1 363 ? 1.085 -2.553 -18.169 1.00 88.12 363 VAL A N 1
ATOM 2853 C CA . VAL A 1 363 ? 0.637 -1.300 -17.534 1.00 88.12 363 VAL A CA 1
ATOM 2854 C C . VAL A 1 363 ? 1.337 -1.099 -16.190 1.00 88.12 363 VAL A C 1
ATOM 2856 O O . VAL A 1 363 ? 0.978 -1.706 -15.178 1.00 88.12 363 VAL A O 1
ATOM 2859 N N . TRP A 1 364 ? 2.337 -0.218 -16.185 1.00 93.31 364 TRP A N 1
ATOM 2860 C CA . TRP A 1 364 ? 3.114 0.160 -15.005 1.00 93.31 364 TRP A CA 1
ATOM 2861 C C . TRP A 1 364 ? 2.681 1.527 -14.483 1.00 93.31 364 TRP A C 1
ATOM 2863 O O . TRP A 1 364 ? 2.904 2.541 -15.142 1.00 93.31 364 TRP A O 1
ATOM 2873 N N . LEU A 1 365 ? 2.100 1.568 -13.285 1.00 93.81 365 LEU A N 1
ATOM 2874 C CA . LEU A 1 365 ? 1.586 2.806 -12.692 1.00 93.81 365 LEU A CA 1
ATOM 2875 C C . LEU A 1 365 ? 2.214 3.076 -11.318 1.00 93.81 365 LEU A C 1
ATOM 2877 O O . LEU A 1 365 ? 2.486 2.122 -10.582 1.00 93.81 365 LEU A O 1
ATOM 2881 N N . PRO A 1 366 ? 2.447 4.351 -10.943 1.00 94.75 366 PRO A N 1
ATOM 2882 C CA . PRO A 1 366 ? 2.964 4.715 -9.630 1.00 94.75 366 PRO A CA 1
ATOM 2883 C C . PRO A 1 366 ? 2.083 4.179 -8.509 1.00 94.75 366 PRO A C 1
ATOM 2885 O O . PRO A 1 366 ? 0.857 4.210 -8.591 1.00 94.75 366 PRO A O 1
ATOM 2888 N N . SER A 1 367 ? 2.691 3.679 -7.442 1.00 94.31 367 SER A N 1
ATOM 2889 C CA . SER A 1 367 ? 1.934 3.147 -6.299 1.00 94.31 367 SER A CA 1
ATOM 2890 C C . SER A 1 367 ? 2.517 3.558 -4.964 1.00 94.31 367 SER A C 1
ATOM 2892 O O . SER A 1 367 ? 1.765 3.777 -4.018 1.00 94.31 367 SER A O 1
ATOM 2894 N N . TYR A 1 368 ? 3.842 3.672 -4.882 1.00 95.56 368 TYR A N 1
ATOM 2895 C CA . TYR A 1 368 ? 4.532 3.981 -3.640 1.00 95.56 368 TYR A CA 1
ATOM 2896 C C . TYR A 1 368 ? 5.628 5.008 -3.881 1.00 95.56 368 TYR A C 1
ATOM 2898 O O . TYR A 1 368 ? 6.420 4.857 -4.807 1.00 95.56 368 TYR A O 1
ATOM 2906 N N . VAL A 1 369 ? 5.702 6.009 -3.010 1.00 95.88 369 VAL A N 1
ATOM 2907 C CA . VAL A 1 369 ? 6.839 6.925 -2.920 1.00 95.88 369 VAL A CA 1
ATOM 2908 C C . VAL A 1 369 ? 7.272 7.013 -1.469 1.00 95.88 369 VAL A C 1
ATOM 2910 O O . VAL A 1 369 ? 6.467 7.334 -0.596 1.00 95.88 369 VAL A O 1
ATOM 2913 N N . TYR A 1 370 ? 8.539 6.736 -1.207 1.00 96.69 370 TYR A N 1
ATOM 2914 C CA . TYR A 1 370 ? 9.181 7.044 0.063 1.00 96.69 370 TYR A CA 1
ATOM 2915 C C . TYR A 1 370 ? 9.983 8.336 -0.085 1.00 96.69 370 TYR A C 1
ATOM 2917 O O . TYR A 1 370 ? 10.630 8.524 -1.108 1.00 96.69 370 TYR A O 1
ATOM 2925 N N . SER A 1 371 ? 9.961 9.217 0.909 1.00 93.44 371 SER A N 1
ATOM 2926 C CA . SER A 1 371 ? 10.815 10.409 0.940 1.00 93.44 371 SER A CA 1
ATOM 2927 C C . SER A 1 371 ? 11.405 10.583 2.330 1.00 93.44 371 SER A C 1
ATOM 2929 O O . SER A 1 371 ? 10.722 10.347 3.326 1.00 93.44 371 SER A O 1
ATOM 2931 N N . GLU A 1 372 ? 12.674 10.963 2.395 1.00 91.19 372 GLU A N 1
ATOM 2932 C CA . GLU A 1 372 ? 13.390 11.152 3.651 1.00 91.19 372 GLU A CA 1
ATOM 2933 C C . GLU A 1 372 ? 14.450 12.240 3.501 1.00 91.19 372 GLU A C 1
ATOM 2935 O O . GLU A 1 372 ? 15.138 12.312 2.487 1.00 91.19 372 GLU A O 1
ATOM 2940 N N . GLU A 1 373 ? 14.596 13.057 4.540 1.00 87.06 373 GLU A N 1
ATOM 2941 C CA . GLU A 1 373 ? 15.673 14.036 4.668 1.00 87.06 373 GLU A CA 1
ATOM 2942 C C . GLU A 1 373 ? 16.360 13.864 6.024 1.00 87.06 373 GLU A C 1
ATOM 2944 O O . GLU A 1 373 ? 15.723 13.975 7.076 1.00 87.06 373 GLU A O 1
ATOM 2949 N N . THR A 1 374 ? 17.668 13.598 5.999 1.00 74.19 374 THR A N 1
ATOM 2950 C CA . THR A 1 374 ? 18.471 13.278 7.188 1.00 74.19 374 THR A CA 1
ATOM 2951 C C . THR A 1 374 ? 19.395 14.410 7.628 1.00 74.19 374 THR A C 1
ATOM 2953 O O . THR A 1 374 ? 19.738 14.460 8.798 1.00 74.19 374 THR A O 1
ATOM 2956 N N . GLU A 1 375 ? 19.796 15.369 6.794 1.00 62.12 375 GLU A N 1
ATOM 2957 C CA . GLU A 1 375 ? 20.602 16.514 7.254 1.00 62.12 375 GLU A CA 1
ATOM 2958 C C . GLU A 1 375 ? 20.736 17.602 6.184 1.00 62.12 375 GLU A C 1
ATOM 2960 O O . GLU A 1 375 ? 20.530 17.358 5.000 1.00 62.12 375 GLU A O 1
ATOM 2965 N N . LYS A 1 376 ? 21.108 18.824 6.583 1.00 53.81 376 LYS A N 1
ATOM 2966 C CA . LYS A 1 376 ? 21.301 19.934 5.641 1.00 53.81 376 LYS A CA 1
ATOM 2967 C C . LYS A 1 376 ? 22.735 20.055 5.163 1.00 53.81 376 LYS A C 1
ATOM 2969 O O . LYS A 1 376 ? 23.629 20.350 5.952 1.00 53.81 376 LYS A O 1
ATOM 2974 N N . HIS A 1 377 ? 22.881 20.165 3.851 1.00 44.34 377 HIS A N 1
ATOM 2975 C CA . HIS A 1 377 ? 23.849 21.089 3.277 1.00 44.34 377 HIS A CA 1
ATOM 2976 C C . HIS A 1 377 ? 23.167 22.466 3.128 1.00 44.34 377 HIS A C 1
ATOM 2978 O O . HIS A 1 377 ? 22.319 22.661 2.268 1.00 44.34 377 HIS A O 1
ATOM 2984 N N . HIS A 1 378 ? 23.530 23.424 3.990 1.00 47.88 378 HIS A N 1
ATOM 2985 C CA . HIS A 1 378 ? 23.305 24.874 3.811 1.00 47.88 378 HIS A CA 1
ATOM 2986 C C . HIS A 1 378 ? 21.870 25.399 4.018 1.00 47.88 378 HIS A C 1
ATOM 2988 O O . HIS A 1 378 ? 21.146 25.701 3.074 1.00 47.88 378 HIS A O 1
ATOM 2994 N N . SER A 1 379 ? 21.495 25.681 5.268 1.00 49.72 379 SER A N 1
ATOM 2995 C CA . SER A 1 379 ? 20.481 26.716 5.512 1.00 49.72 379 SER A CA 1
ATOM 2996 C C . SER A 1 379 ? 20.953 27.665 6.606 1.00 49.72 379 SER A C 1
ATOM 2998 O O . SER A 1 379 ? 21.140 27.246 7.752 1.00 49.72 379 SER A O 1
ATOM 3000 N N . THR A 1 380 ? 21.111 28.941 6.285 1.00 50.53 380 THR A N 1
ATOM 3001 C CA . THR A 1 380 ? 21.233 29.988 7.297 1.00 50.53 380 THR A CA 1
ATOM 3002 C C . THR A 1 380 ? 19.906 30.129 8.056 1.00 50.53 380 THR A C 1
ATOM 3004 O O . THR A 1 380 ? 18.832 30.006 7.455 1.00 50.53 380 THR A O 1
ATOM 3007 N N . PRO A 1 381 ? 19.938 30.373 9.379 1.00 48.28 381 PRO A N 1
ATOM 3008 C CA . PRO A 1 381 ? 18.752 30.792 10.121 1.00 48.28 381 PRO A CA 1
ATOM 3009 C C . PRO A 1 381 ? 18.070 31.974 9.406 1.00 48.28 381 PRO A C 1
ATOM 3011 O O . PRO A 1 381 ? 18.780 32.833 8.877 1.00 48.28 381 PRO A O 1
ATOM 3014 N N . PRO A 1 382 ? 16.727 32.052 9.367 1.00 50.06 382 PRO A N 1
ATOM 3015 C CA . PRO A 1 382 ? 15.760 31.293 10.169 1.00 50.06 382 PRO A CA 1
ATOM 3016 C C . PRO A 1 382 ? 15.107 30.082 9.466 1.00 50.06 382 PRO A C 1
ATOM 3018 O O . PRO A 1 382 ? 14.218 29.463 10.042 1.00 50.06 382 PRO A O 1
ATOM 3021 N N . PHE A 1 383 ? 15.503 29.719 8.240 1.00 53.41 383 PHE A N 1
ATOM 3022 C CA . PHE A 1 383 ? 14.777 28.721 7.439 1.00 53.41 383 PHE A CA 1
ATOM 3023 C C . PHE A 1 383 ? 15.371 27.322 7.573 1.00 53.41 383 PHE A C 1
ATOM 3025 O O . PHE A 1 383 ? 16.216 26.915 6.778 1.00 53.41 383 PHE A O 1
ATOM 3032 N N . THR A 1 384 ? 14.923 26.558 8.569 1.00 55.25 384 THR A N 1
ATOM 3033 C CA . THR A 1 384 ? 15.359 25.176 8.754 1.00 55.25 384 THR A CA 1
ATOM 3034 C C . THR A 1 384 ? 14.400 24.172 8.099 1.00 55.25 384 THR A C 1
ATOM 3036 O O . THR A 1 384 ? 13.234 24.108 8.464 1.00 55.25 384 THR A O 1
ATOM 3039 N N . GLN A 1 385 ? 14.867 23.373 7.126 1.00 59.62 385 GLN A N 1
ATOM 3040 C CA . GLN A 1 385 ? 14.155 22.143 6.741 1.00 59.62 385 GLN A CA 1
ATOM 3041 C C . GLN A 1 385 ? 14.312 21.118 7.878 1.00 59.62 385 GLN A C 1
ATOM 3043 O O . GLN A 1 385 ? 15.456 20.833 8.248 1.00 59.62 385 GLN A O 1
ATOM 3048 N N . PRO A 1 386 ? 13.212 20.645 8.490 1.00 65.88 386 PRO A N 1
ATOM 3049 C CA . PRO A 1 386 ? 13.265 19.614 9.520 1.00 65.88 386 PRO A CA 1
ATOM 3050 C C . PRO A 1 386 ? 13.581 18.251 8.889 1.00 65.88 386 PRO A C 1
ATOM 3052 O O . PRO A 1 386 ? 13.194 17.998 7.749 1.00 65.88 386 PRO A O 1
ATOM 3055 N N . ARG A 1 387 ? 14.270 17.376 9.634 1.00 86.06 387 ARG A N 1
ATOM 3056 C CA . ARG A 1 387 ? 14.384 15.958 9.272 1.00 86.06 387 ARG A CA 1
ATOM 3057 C C . ARG A 1 387 ? 12.985 15.360 9.206 1.00 86.06 387 ARG A C 1
ATOM 3059 O O . ARG A 1 387 ? 12.164 15.639 10.082 1.00 86.06 387 ARG A O 1
ATOM 3066 N N . PHE A 1 388 ? 12.708 14.531 8.212 1.00 90.81 388 PHE A N 1
ATOM 3067 C CA . PHE A 1 388 ? 11.425 13.841 8.135 1.00 90.81 388 PHE A CA 1
ATOM 3068 C C . PHE A 1 388 ? 11.537 12.533 7.364 1.00 90.81 388 PHE A C 1
ATOM 3070 O O . PHE A 1 388 ? 12.468 12.338 6.587 1.00 90.81 388 PHE A O 1
ATOM 3077 N N . LYS A 1 389 ? 10.538 11.676 7.561 1.00 94.62 389 LYS A N 1
ATOM 3078 C CA . LYS A 1 389 ? 10.244 10.510 6.729 1.00 94.62 389 LYS A CA 1
ATOM 3079 C C . LYS A 1 389 ? 8.806 10.605 6.235 1.00 94.62 389 LYS A C 1
ATOM 3081 O O . LYS A 1 389 ? 7.935 11.076 6.967 1.00 94.62 389 LYS A O 1
ATOM 3086 N N . ALA A 1 390 ? 8.535 10.165 5.015 1.00 94.06 390 ALA A N 1
ATOM 3087 C CA . ALA A 1 390 ? 7.201 10.205 4.435 1.00 94.06 390 ALA A CA 1
ATOM 3088 C C . ALA A 1 390 ? 6.909 8.989 3.551 1.00 94.06 390 ALA A C 1
ATOM 3090 O O . ALA A 1 390 ? 7.773 8.511 2.816 1.00 94.06 390 ALA A O 1
ATOM 3091 N N . GLN A 1 391 ? 5.656 8.534 3.586 1.00 95.06 391 GLN A N 1
ATOM 3092 C CA . GLN A 1 391 ? 5.096 7.571 2.639 1.00 95.06 391 GLN A CA 1
ATOM 3093 C C . GLN A 1 391 ? 3.980 8.240 1.850 1.00 95.06 391 GLN A C 1
ATOM 3095 O O . GLN A 1 391 ? 3.033 8.744 2.446 1.00 95.06 391 GLN A O 1
ATOM 3100 N N . THR A 1 392 ? 4.063 8.181 0.522 1.00 94.00 392 THR A N 1
ATOM 3101 C CA . THR A 1 392 ? 2.936 8.455 -0.370 1.00 94.00 392 THR A CA 1
ATOM 3102 C C . THR A 1 392 ? 2.471 7.166 -1.032 1.00 94.00 392 THR A C 1
ATOM 3104 O O . THR A 1 392 ? 3.285 6.396 -1.545 1.00 94.00 392 THR A O 1
ATOM 3107 N N . ARG A 1 393 ? 1.164 6.913 -1.009 1.00 94.25 393 ARG A N 1
ATOM 3108 C CA . ARG A 1 393 ? 0.517 5.741 -1.604 1.00 94.25 393 ARG A CA 1
ATOM 3109 C C . ARG A 1 393 ? -0.529 6.192 -2.601 1.00 94.25 393 ARG A C 1
ATOM 3111 O O . ARG A 1 393 ? -1.271 7.123 -2.309 1.00 94.25 393 ARG A O 1
ATOM 3118 N N . LEU A 1 394 ? -0.589 5.512 -3.740 1.00 93.00 394 LEU A N 1
ATOM 3119 C CA . LEU A 1 394 ? -1.587 5.756 -4.773 1.00 93.00 394 LEU A CA 1
ATOM 3120 C C . LEU A 1 394 ? -2.427 4.503 -4.996 1.00 93.00 394 LEU A C 1
ATOM 3122 O O . LEU A 1 394 ? -1.863 3.410 -5.052 1.00 93.00 394 LEU A O 1
ATOM 3126 N N . TRP A 1 395 ? -3.745 4.662 -5.112 1.00 93.81 395 TRP A N 1
ATOM 3127 C CA . TRP A 1 395 ? -4.700 3.594 -5.436 1.00 93.81 395 TRP A CA 1
ATOM 3128 C C . TRP A 1 395 ? -5.961 4.160 -6.100 1.00 93.81 395 TRP A C 1
ATOM 3130 O O . TRP A 1 395 ? -6.009 5.346 -6.410 1.00 93.81 395 TRP A O 1
ATOM 3140 N N . ASP A 1 396 ? -6.975 3.326 -6.322 1.00 90.38 396 ASP A N 1
ATOM 3141 C CA . ASP A 1 396 ? -8.228 3.688 -6.989 1.00 90.38 396 ASP A CA 1
ATOM 3142 C C . ASP A 1 396 ? -8.049 4.075 -8.467 1.00 90.38 396 ASP A C 1
ATOM 3144 O O . ASP A 1 396 ? -8.699 4.983 -8.989 1.00 90.38 396 ASP A O 1
ATOM 3148 N N . TYR A 1 397 ? -7.145 3.381 -9.169 1.00 88.12 397 TYR A N 1
ATOM 3149 C CA . TYR A 1 397 ? -6.944 3.608 -10.604 1.00 88.12 397 TYR A CA 1
ATOM 3150 C C . TYR A 1 397 ? -8.152 3.175 -11.455 1.00 88.12 397 TYR A C 1
ATOM 3152 O O . TYR A 1 397 ? -8.383 3.780 -12.501 1.00 88.12 397 TYR A O 1
ATOM 3160 N N . ASP A 1 398 ? -8.952 2.199 -11.004 1.00 80.94 398 ASP A N 1
ATOM 3161 C CA . ASP A 1 398 ? -10.163 1.726 -11.696 1.00 80.94 398 ASP A CA 1
ATOM 3162 C C . ASP A 1 398 ? -11.472 2.213 -11.056 1.00 80.94 398 ASP A C 1
ATOM 3164 O O . ASP A 1 398 ? -12.443 1.469 -10.883 1.00 80.94 398 ASP A O 1
ATOM 3168 N N . ALA A 1 399 ? -11.506 3.496 -10.697 1.00 69.19 399 ALA A N 1
ATOM 3169 C CA . ALA A 1 399 ? -12.674 4.117 -10.078 1.00 69.19 399 ALA A CA 1
ATOM 3170 C C . ALA A 1 399 ? -13.965 3.906 -10.897 1.00 69.19 399 ALA A C 1
ATOM 3172 O O . ALA A 1 399 ? -15.049 3.786 -10.332 1.00 69.19 399 ALA A O 1
ATOM 3173 N N . ILE A 1 400 ? -13.869 3.848 -12.232 1.00 61.53 400 ILE A N 1
ATOM 3174 C CA . ILE A 1 400 ? -15.022 3.685 -13.131 1.00 61.53 400 ILE A CA 1
ATOM 3175 C C . ILE A 1 400 ? -15.619 2.279 -13.014 1.00 61.53 400 ILE A C 1
ATOM 3177 O O . ILE A 1 400 ? -16.835 2.156 -12.860 1.00 61.53 400 ILE A O 1
ATOM 3181 N N . ARG A 1 401 ? -14.802 1.215 -13.030 1.00 62.66 401 ARG A N 1
ATOM 3182 C CA . ARG A 1 401 ? -15.317 -0.148 -12.840 1.00 62.66 401 ARG A CA 1
ATOM 3183 C C . ARG A 1 401 ? -15.904 -0.334 -11.451 1.00 62.66 401 ARG A C 1
ATOM 3185 O O . ARG A 1 401 ? -16.941 -0.970 -11.341 1.00 62.66 401 ARG A O 1
ATOM 3192 N N . ILE A 1 402 ? -15.292 0.231 -10.410 1.00 58.38 402 ILE A N 1
ATOM 3193 C CA . ILE A 1 402 ? -15.825 0.148 -9.041 1.00 58.38 402 ILE A CA 1
ATOM 3194 C C . ILE A 1 402 ? -17.199 0.833 -8.962 1.00 58.38 402 ILE A C 1
ATOM 3196 O O . ILE A 1 402 ? -18.147 0.250 -8.432 1.00 58.38 402 ILE A O 1
ATOM 3200 N N . LYS A 1 403 ? -17.340 2.020 -9.572 1.00 62.59 403 LYS A N 1
ATOM 3201 C CA . LYS A 1 403 ? -18.625 2.729 -9.687 1.00 62.59 403 LYS A CA 1
ATOM 3202 C C . LYS A 1 403 ? -19.661 1.884 -10.437 1.00 62.59 403 LYS A C 1
ATOM 3204 O O . LYS A 1 403 ? -20.756 1.685 -9.916 1.00 62.59 403 LYS A O 1
ATOM 3209 N N . HIS A 1 404 ? -19.305 1.299 -11.578 1.00 55.41 404 HIS A N 1
ATOM 3210 C CA . HIS A 1 404 ? -20.234 0.475 -12.353 1.00 55.41 404 HIS A CA 1
ATOM 3211 C C . HIS A 1 404 ? -20.553 -0.879 -11.717 1.00 55.41 404 HIS A C 1
ATOM 3213 O O . HIS A 1 404 ? -21.695 -1.305 -11.783 1.00 55.41 404 HIS A O 1
ATOM 3219 N N . GLN A 1 405 ? -19.608 -1.564 -11.072 1.00 56.62 405 GLN A N 1
ATOM 3220 C CA . GLN A 1 405 ? -19.880 -2.839 -10.406 1.00 56.62 405 GLN A CA 1
ATOM 3221 C C . GLN A 1 405 ? -20.889 -2.652 -9.273 1.00 56.62 405 GLN A C 1
ATOM 3223 O O . GLN A 1 405 ? -21.803 -3.462 -9.179 1.00 56.62 405 GLN A O 1
ATOM 3228 N N . SER A 1 406 ? -20.781 -1.559 -8.503 1.00 52.88 406 SER A N 1
ATOM 3229 C CA . SER A 1 406 ? -21.793 -1.195 -7.501 1.00 52.88 406 SER A CA 1
ATOM 3230 C C . SER A 1 406 ? -23.169 -0.906 -8.124 1.00 52.88 406 SER A C 1
ATOM 3232 O O . SER A 1 406 ? -24.182 -1.371 -7.614 1.00 52.88 406 SER A O 1
ATOM 3234 N N . GLU A 1 407 ? -23.211 -0.231 -9.279 1.00 54.16 407 GLU A N 1
ATOM 3235 C CA . GLU A 1 407 ? -24.454 0.056 -10.017 1.00 54.16 407 GLU A CA 1
ATOM 3236 C C . GLU A 1 407 ? -25.070 -1.210 -10.645 1.00 54.16 407 GLU A C 1
ATOM 3238 O O . GLU A 1 407 ? -26.287 -1.348 -10.706 1.00 54.16 407 GLU A O 1
ATOM 3243 N N . PHE A 1 408 ? -24.250 -2.168 -11.088 1.00 47.50 408 PHE A N 1
ATOM 3244 C CA . PHE A 1 408 ? -24.709 -3.436 -11.659 1.00 47.50 408 PHE A CA 1
ATOM 3245 C C . PHE A 1 408 ? -25.092 -4.471 -10.601 1.00 47.50 408 PHE A C 1
ATOM 3247 O O . PHE A 1 408 ? -25.948 -5.299 -10.897 1.00 47.50 408 PHE A O 1
ATOM 3254 N N . THR A 1 409 ? -24.508 -4.454 -9.397 1.00 48.56 409 THR A N 1
ATOM 3255 C CA . THR A 1 409 ? -25.032 -5.231 -8.259 1.00 48.56 409 THR A CA 1
ATOM 3256 C C . THR A 1 409 ? -26.398 -4.716 -7.817 1.00 48.56 409 THR A C 1
ATOM 3258 O O . THR A 1 409 ? -27.246 -5.531 -7.484 1.00 48.56 409 THR A O 1
ATOM 3261 N N . ASP A 1 410 ? -26.655 -3.411 -7.945 1.00 44.88 410 ASP A N 1
ATOM 3262 C CA . ASP A 1 410 ? -27.981 -2.808 -7.727 1.00 44.88 410 ASP A CA 1
ATOM 3263 C C . ASP A 1 410 ? -29.018 -3.279 -8.775 1.00 44.88 410 ASP A C 1
ATOM 3265 O O . ASP A 1 410 ? -30.205 -3.411 -8.492 1.00 44.88 410 ASP A O 1
ATOM 3269 N N . VAL A 1 411 ? -28.573 -3.602 -9.998 1.00 43.66 411 VAL A N 1
ATOM 3270 C CA . VAL A 1 411 ? -29.425 -4.181 -11.062 1.00 43.66 411 VAL A CA 1
ATOM 3271 C C . VAL A 1 411 ? -29.481 -5.718 -10.997 1.00 43.66 411 VAL A C 1
ATOM 3273 O O . VAL A 1 411 ? -30.441 -6.327 -11.465 1.00 43.66 411 VAL A O 1
ATOM 3276 N N . ARG A 1 412 ? -28.469 -6.362 -10.402 1.00 35.50 412 ARG A N 1
ATOM 3277 C CA . ARG A 1 412 ? -28.406 -7.799 -10.087 1.00 35.50 412 ARG A CA 1
ATOM 3278 C C . ARG A 1 412 ? -28.728 -8.053 -8.612 1.00 35.50 412 ARG A C 1
ATOM 3280 O O . ARG A 1 412 ? -28.079 -8.874 -7.970 1.00 35.50 412 ARG A O 1
ATOM 3287 N N . VAL A 1 413 ? -29.754 -7.395 -8.087 1.00 40.38 413 VAL A N 1
ATOM 3288 C CA . VAL A 1 413 ? -30.529 -8.010 -7.009 1.00 40.38 413 VAL A CA 1
ATOM 3289 C C . VAL A 1 413 ? -31.114 -9.294 -7.599 1.00 40.38 413 VAL A C 1
ATOM 3291 O O . VAL A 1 413 ? -31.689 -9.260 -8.690 1.00 40.38 413 VAL A O 1
ATOM 3294 N N . ASP A 1 414 ? -30.845 -10.417 -6.932 1.00 37.31 414 ASP A N 1
ATOM 3295 C CA . ASP A 1 414 ? -31.321 -11.771 -7.221 1.00 37.31 414 ASP A CA 1
ATOM 3296 C C . ASP A 1 414 ? -32.567 -11.776 -8.096 1.00 37.31 414 ASP A C 1
ATOM 3298 O O . ASP A 1 414 ? -33.616 -11.361 -7.618 1.00 37.31 414 ASP A O 1
ATOM 3302 N N . ALA A 1 415 ? -32.417 -12.192 -9.364 1.00 34.88 415 ALA A N 1
ATOM 3303 C CA . ALA A 1 415 ? -33.478 -12.434 -10.343 1.00 34.88 415 ALA A CA 1
ATOM 3304 C C . ALA A 1 415 ? -34.866 -12.074 -9.809 1.00 34.88 415 ALA A C 1
ATOM 3306 O O . ALA A 1 415 ? -35.505 -13.008 -9.343 1.00 34.88 415 ALA A O 1
ATOM 3307 N N . VAL A 1 416 ? -35.237 -10.771 -9.801 1.00 39.41 416 VAL A N 1
ATOM 3308 C CA . VAL A 1 416 ? -36.390 -10.200 -9.062 1.00 39.41 416 VAL A CA 1
ATOM 3309 C C . VAL A 1 416 ? -37.427 -11.281 -8.825 1.00 39.41 416 VAL A C 1
ATOM 3311 O O . VAL A 1 416 ? -38.222 -11.598 -9.716 1.00 39.41 416 VAL A O 1
ATOM 3314 N N . ARG A 1 417 ? -37.306 -11.962 -7.682 1.00 40.50 417 ARG A N 1
ATOM 3315 C CA . ARG A 1 417 ? -38.174 -13.088 -7.403 1.00 40.50 417 ARG A CA 1
ATOM 3316 C C . ARG A 1 417 ? -39.430 -12.414 -6.929 1.00 40.50 417 ARG A C 1
ATOM 3318 O O . ARG A 1 417 ? -39.428 -11.753 -5.897 1.00 40.50 417 ARG A O 1
ATOM 3325 N N . ASP A 1 418 ? -40.453 -12.479 -7.760 1.00 42.19 418 ASP A N 1
ATOM 3326 C CA . ASP A 1 418 ? -41.772 -12.040 -7.369 1.00 42.19 418 ASP A CA 1
ATOM 3327 C C . ASP A 1 418 ? -42.190 -12.916 -6.176 1.00 42.19 418 ASP A C 1
ATOM 3329 O O . ASP A 1 418 ? -42.615 -14.057 -6.342 1.00 42.19 418 ASP A O 1
ATOM 3333 N N . GLU A 1 419 ? -41.961 -12.432 -4.953 1.00 47.09 419 GLU A N 1
ATOM 3334 C CA . GLU A 1 419 ? -42.374 -13.103 -3.715 1.00 47.09 419 GLU A CA 1
ATOM 3335 C C . GLU A 1 419 ? -43.897 -13.002 -3.501 1.00 47.09 419 GLU A C 1
ATOM 3337 O O . GLU A 1 419 ? -44.411 -13.388 -2.453 1.00 47.09 419 GLU A O 1
ATOM 3342 N N . SER A 1 420 ? -44.656 -12.564 -4.515 1.00 53.38 420 SER A N 1
ATOM 3343 C CA . SER A 1 420 ? -46.123 -12.576 -4.517 1.00 53.38 420 SER A CA 1
ATOM 3344 C C . SER A 1 420 ? -46.756 -13.977 -4.537 1.00 53.38 420 SER A C 1
ATOM 3346 O O . SER A 1 420 ? -47.983 -14.092 -4.548 1.00 53.38 420 SER A O 1
ATOM 3348 N N . GLU A 1 421 ? -45.964 -15.059 -4.464 1.00 48.53 421 GLU A N 1
ATOM 3349 C CA . GLU A 1 421 ? -46.488 -16.395 -4.132 1.00 48.53 421 GLU A CA 1
ATOM 3350 C C . GLU A 1 421 ? -47.073 -16.465 -2.698 1.00 48.53 421 GLU A C 1
ATOM 3352 O O . GLU A 1 421 ? -47.772 -17.425 -2.367 1.00 48.53 421 GLU A O 1
ATOM 3357 N N . GLY A 1 422 ? -46.874 -15.426 -1.871 1.00 56.22 422 GLY A N 1
ATOM 3358 C CA . GLY A 1 422 ? -47.662 -15.126 -0.671 1.00 56.22 422 GLY A CA 1
ATOM 3359 C C . GLY A 1 422 ? -48.405 -13.788 -0.794 1.00 56.22 422 GLY A C 1
ATOM 3360 O O . GLY A 1 422 ? -47.974 -12.891 -1.514 1.00 56.22 422 GLY A O 1
ATOM 3361 N N . ALA A 1 423 ? -49.538 -13.631 -0.097 1.00 49.25 423 ALA A N 1
ATOM 3362 C CA . ALA A 1 423 ? -50.225 -12.337 -0.041 1.00 49.25 423 ALA A CA 1
ATOM 3363 C C . ALA A 1 423 ? -49.239 -11.251 0.441 1.00 49.25 423 ALA A C 1
ATOM 3365 O O . ALA A 1 423 ? -48.561 -11.500 1.439 1.00 49.25 423 ALA A O 1
ATOM 3366 N N . PRO A 1 424 ? -49.151 -10.078 -0.219 1.00 52.88 424 PRO A N 1
ATOM 3367 C CA . PRO A 1 424 ? -48.259 -9.009 0.214 1.00 52.88 424 PRO A CA 1
ATOM 3368 C C . PRO A 1 424 ? -48.634 -8.620 1.643 1.00 52.88 424 PRO A C 1
ATOM 3370 O O . PRO A 1 424 ? -49.740 -8.138 1.898 1.00 52.88 424 PRO A O 1
ATOM 3373 N N . GLN A 1 425 ? -47.745 -8.922 2.583 1.00 63.28 425 GLN A N 1
ATOM 3374 C CA . GLN A 1 425 ? -47.921 -8.608 3.988 1.00 63.28 425 GLN A CA 1
ATOM 3375 C C . GLN A 1 425 ? -47.113 -7.346 4.266 1.00 63.28 425 GLN A C 1
ATOM 3377 O O . GLN A 1 425 ? -45.910 -7.328 4.031 1.00 63.28 425 GLN A O 1
ATOM 3382 N N . ASP A 1 426 ? -47.782 -6.284 4.713 1.00 70.81 426 ASP A N 1
ATOM 3383 C CA . ASP A 1 426 ? -47.098 -5.050 5.097 1.00 70.81 426 ASP A CA 1
ATOM 3384 C C . ASP A 1 426 ? -46.089 -5.344 6.221 1.00 70.81 426 ASP A C 1
ATOM 3386 O O . ASP A 1 426 ? -46.439 -6.001 7.210 1.00 70.81 426 ASP A O 1
ATOM 3390 N N . ASP A 1 427 ? -44.861 -4.828 6.08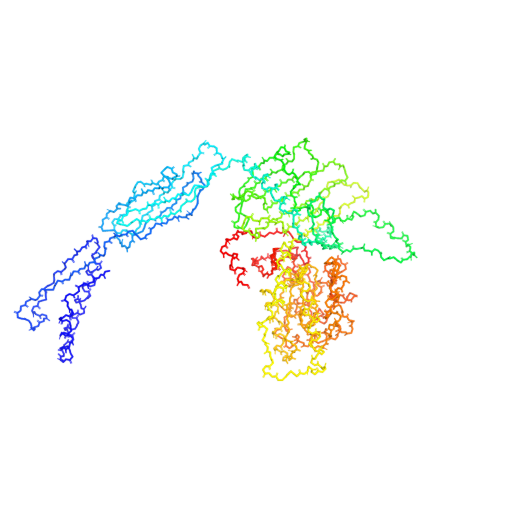7 1.00 75.12 427 ASP A N 1
ATOM 3391 C CA . ASP A 1 427 ? -43.850 -4.889 7.145 1.00 75.12 427 ASP A CA 1
ATOM 3392 C C . ASP A 1 427 ? -44.436 -4.331 8.448 1.00 75.12 427 ASP A C 1
ATOM 3394 O O . ASP A 1 427 ? -44.987 -3.222 8.506 1.00 75.12 427 ASP A O 1
ATOM 3398 N N . MET A 1 428 ? -44.264 -5.068 9.544 1.00 85.38 428 MET A N 1
ATOM 3399 C CA . MET A 1 428 ? -44.613 -4.545 10.861 1.00 85.38 428 MET A CA 1
ATOM 3400 C C . MET A 1 428 ? -43.745 -3.307 11.162 1.00 85.38 428 MET A C 1
ATOM 3402 O O . MET A 1 428 ? -42.561 -3.302 10.824 1.00 85.38 428 MET A O 1
ATOM 3406 N N . PRO A 1 429 ? -44.240 -2.272 11.875 1.00 86.62 429 PRO A N 1
ATOM 3407 C CA . PRO A 1 429 ? -43.482 -1.030 12.083 1.00 86.62 429 PRO A CA 1
ATOM 3408 C C . PRO A 1 429 ? -42.069 -1.212 12.666 1.00 86.62 429 PRO A C 1
ATOM 3410 O O . PRO A 1 429 ? -41.162 -0.438 12.366 1.00 86.62 429 PRO A O 1
ATOM 3413 N N . LEU A 1 430 ? -41.865 -2.239 13.499 1.00 86.56 430 LEU A N 1
ATOM 3414 C CA . LEU A 1 430 ? -40.551 -2.581 14.049 1.00 86.56 430 LEU A CA 1
ATOM 3415 C C . LEU A 1 430 ? -39.614 -3.209 13.005 1.00 86.56 430 LEU A C 1
ATOM 3417 O O . LEU A 1 430 ? -38.412 -2.953 13.029 1.00 86.56 430 LEU A O 1
ATOM 3421 N N . GLU A 1 431 ? -40.153 -4.041 12.121 1.00 84.94 431 GLU A N 1
ATOM 3422 C CA . GLU A 1 431 ? -39.418 -4.671 11.025 1.00 84.94 431 GLU A CA 1
ATOM 3423 C C . GLU A 1 431 ? -38.996 -3.621 9.998 1.00 84.94 431 GLU A C 1
ATOM 3425 O O . GLU A 1 431 ? -37.807 -3.504 9.708 1.00 84.94 431 GLU A O 1
ATOM 3430 N N . ALA A 1 432 ? -39.918 -2.736 9.611 1.00 85.38 432 ALA A N 1
ATOM 3431 C CA . ALA A 1 432 ? -39.624 -1.583 8.765 1.00 85.38 432 ALA A CA 1
ATOM 3432 C C . ALA A 1 432 ? -38.506 -0.697 9.350 1.00 85.38 432 ALA A C 1
ATOM 3434 O O . ALA A 1 432 ? -37.609 -0.266 8.628 1.00 85.38 432 ALA A O 1
ATOM 3435 N N . LEU A 1 433 ? -38.502 -0.458 10.671 1.00 85.75 433 LEU A N 1
ATOM 3436 C CA . LEU A 1 433 ? -37.434 0.301 11.333 1.00 85.75 433 LEU A CA 1
ATOM 3437 C C . LEU A 1 433 ? -36.069 -0.404 11.243 1.00 85.75 433 LEU A C 1
ATOM 3439 O O . LEU A 1 433 ? -35.058 0.256 11.005 1.00 85.75 433 LEU A O 1
ATOM 3443 N N . ARG A 1 434 ? -36.022 -1.730 11.419 1.00 87.00 434 ARG A N 1
ATOM 3444 C CA . ARG A 1 434 ? -34.781 -2.517 11.292 1.00 87.00 434 ARG A CA 1
ATOM 3445 C C . ARG A 1 434 ? -34.269 -2.525 9.855 1.00 87.00 434 ARG A C 1
ATOM 3447 O O . ARG A 1 434 ? -33.078 -2.308 9.644 1.00 87.00 434 ARG A O 1
ATOM 3454 N N . ASN A 1 435 ? -35.166 -2.701 8.890 1.00 86.62 435 ASN A N 1
ATOM 3455 C CA . ASN A 1 435 ? -34.852 -2.627 7.464 1.00 86.62 435 ASN A CA 1
ATOM 3456 C C . ASN A 1 435 ? -34.305 -1.237 7.104 1.00 86.62 435 ASN A C 1
ATOM 3458 O O . ASN A 1 435 ? -33.320 -1.125 6.379 1.00 86.62 435 ASN A O 1
ATOM 3462 N N . TRP A 1 436 ? -34.859 -0.174 7.695 1.00 87.50 436 TRP A N 1
ATOM 3463 C CA . TRP A 1 436 ? -34.386 1.198 7.499 1.00 87.50 436 TRP A CA 1
ATOM 3464 C C . TRP A 1 436 ? -32.982 1.451 8.067 1.00 87.50 436 TRP A C 1
ATOM 3466 O O . TRP A 1 436 ? -32.150 2.097 7.429 1.00 87.50 436 TRP A O 1
ATOM 3476 N N . GLU A 1 437 ? -32.687 0.933 9.262 1.00 88.94 437 GLU A N 1
ATOM 3477 C CA . GLU A 1 437 ? -31.332 0.978 9.827 1.00 88.94 437 GLU A CA 1
ATOM 3478 C C . GLU A 1 437 ? -30.337 0.186 8.975 1.00 88.94 437 GLU A C 1
ATOM 3480 O O . GLU A 1 437 ? -29.200 0.627 8.793 1.00 88.94 437 GLU A O 1
ATOM 3485 N N . ARG A 1 438 ? -30.765 -0.958 8.430 1.00 89.81 438 ARG A N 1
ATOM 3486 C CA . ARG A 1 438 ? -29.922 -1.778 7.563 1.00 89.81 438 ARG A CA 1
ATOM 3487 C C . ARG A 1 438 ? -29.619 -1.084 6.239 1.00 89.81 438 ARG A C 1
ATOM 3489 O O . ARG A 1 438 ? -28.463 -1.046 5.835 1.00 89.81 438 ARG A O 1
ATOM 3496 N N . LEU A 1 439 ? -30.616 -0.440 5.639 1.00 89.19 439 LEU A N 1
ATOM 3497 C CA . LEU A 1 439 ? -30.428 0.381 4.447 1.00 89.19 439 LEU A CA 1
ATOM 3498 C C . LEU A 1 439 ? -29.427 1.520 4.698 1.00 89.19 439 LEU A C 1
ATOM 3500 O O . LEU A 1 439 ? -28.553 1.771 3.874 1.00 89.19 439 LEU A O 1
ATOM 3504 N N . ALA A 1 440 ? -29.502 2.183 5.859 1.00 89.94 440 ALA A N 1
ATOM 3505 C CA . ALA A 1 440 ? -28.535 3.217 6.235 1.00 89.94 440 ALA A CA 1
ATOM 3506 C C . ALA A 1 440 ? -27.098 2.685 6.328 1.00 89.94 440 ALA A C 1
ATOM 3508 O O . ALA A 1 440 ? -26.151 3.382 5.963 1.00 89.94 440 ALA A O 1
ATOM 3509 N N . GLU A 1 441 ? -26.943 1.471 6.853 1.00 92.12 441 GLU A N 1
ATOM 3510 C CA . GLU A 1 441 ? -25.663 0.782 6.941 1.00 92.12 441 GLU A CA 1
ATOM 3511 C C . GLU A 1 441 ? -25.115 0.432 5.552 1.00 92.12 441 GLU A C 1
ATOM 3513 O O . GLU A 1 441 ? -23.972 0.780 5.253 1.00 92.12 441 GLU A O 1
ATOM 3518 N N . ASP A 1 442 ? -25.923 -0.211 4.709 1.00 91.56 442 ASP A N 1
ATOM 3519 C CA . ASP A 1 442 ? -25.513 -0.654 3.375 1.00 91.56 442 ASP A CA 1
ATOM 3520 C C . ASP A 1 442 ? -25.155 0.545 2.483 1.00 91.56 442 ASP A C 1
ATOM 3522 O O . ASP A 1 442 ? -24.046 0.599 1.956 1.00 91.56 442 ASP A O 1
ATOM 3526 N N . ASN A 1 443 ? -25.985 1.593 2.457 1.00 90.44 443 ASN A N 1
ATOM 3527 C CA . ASN A 1 443 ? -25.693 2.821 1.709 1.00 90.44 443 ASN A CA 1
ATOM 3528 C C . ASN A 1 443 ? -24.371 3.483 2.131 1.00 90.44 443 ASN A C 1
ATOM 3530 O O . ASN A 1 443 ? -23.613 3.982 1.297 1.00 90.44 443 ASN A O 1
ATOM 3534 N N . ALA A 1 444 ? -24.090 3.524 3.438 1.00 91.69 444 ALA A N 1
ATOM 3535 C CA . ALA A 1 444 ? -22.857 4.111 3.949 1.00 91.69 444 ALA A CA 1
ATOM 3536 C C . ALA A 1 444 ? -21.629 3.281 3.548 1.00 91.69 444 ALA A C 1
ATOM 3538 O O . ALA A 1 444 ? -20.627 3.846 3.106 1.00 91.69 444 ALA A O 1
ATOM 3539 N N . VAL A 1 445 ? -21.704 1.954 3.677 1.00 92.69 445 VAL A N 1
ATOM 3540 C CA . VAL A 1 445 ? -20.638 1.029 3.262 1.00 92.69 445 VAL A CA 1
ATOM 3541 C C . VAL A 1 445 ? -20.390 1.127 1.755 1.00 92.69 445 VAL A C 1
ATOM 3543 O O . VAL A 1 445 ? -19.237 1.254 1.332 1.00 92.69 445 VAL A O 1
ATOM 3546 N N . ASP A 1 446 ? -21.454 1.138 0.957 1.00 89.12 446 ASP A N 1
ATOM 3547 C CA . ASP A 1 446 ? -21.383 1.199 -0.501 1.00 89.12 446 ASP A CA 1
ATOM 3548 C C . ASP A 1 446 ? -20.807 2.522 -0.984 1.00 89.12 446 ASP A C 1
ATOM 3550 O O . ASP A 1 446 ? -19.937 2.532 -1.856 1.00 89.12 446 ASP A O 1
ATOM 3554 N N . HIS A 1 447 ? -21.203 3.643 -0.375 1.00 88.69 447 HIS A N 1
ATOM 3555 C CA . HIS A 1 447 ? -20.615 4.935 -0.699 1.00 88.69 447 HIS A CA 1
ATOM 3556 C C . HIS A 1 447 ? -19.107 4.949 -0.424 1.00 88.69 447 HIS A C 1
ATOM 3558 O O . HIS A 1 447 ? -18.337 5.324 -1.308 1.00 88.69 447 HIS A O 1
ATOM 3564 N N . LEU A 1 448 ? -18.666 4.493 0.757 1.00 90.69 448 LEU A N 1
ATOM 3565 C CA . LEU A 1 448 ? -17.241 4.452 1.113 1.00 90.69 448 LEU A CA 1
ATOM 3566 C C . LEU A 1 448 ? -16.424 3.549 0.183 1.00 90.69 448 LEU A C 1
ATOM 3568 O O . LEU A 1 448 ? -15.281 3.879 -0.145 1.00 90.69 448 LEU A O 1
ATOM 3572 N N . GLN A 1 449 ? -17.001 2.435 -0.270 1.00 90.69 449 GLN A N 1
ATOM 3573 C CA . GLN A 1 449 ? -16.386 1.581 -1.284 1.00 90.69 449 GLN A CA 1
ATOM 3574 C C . GLN A 1 449 ? -16.329 2.286 -2.648 1.00 90.69 449 GLN A C 1
ATOM 3576 O O . GLN A 1 449 ? -15.282 2.287 -3.292 1.00 90.69 449 GLN A O 1
ATOM 3581 N N . LYS A 1 450 ? -17.424 2.932 -3.072 1.00 85.56 450 LYS A N 1
ATOM 3582 C CA . LYS A 1 450 ? -17.551 3.624 -4.367 1.00 85.56 450 LYS A CA 1
ATOM 3583 C C . LYS A 1 450 ? -16.565 4.780 -4.525 1.00 85.56 450 LYS A C 1
ATOM 3585 O O . LYS A 1 450 ? -16.097 5.032 -5.635 1.00 85.56 450 LYS A O 1
ATOM 3590 N N . VAL A 1 451 ? -16.247 5.478 -3.434 1.00 85.38 451 VAL A N 1
ATOM 3591 C CA . VAL A 1 451 ? -15.251 6.563 -3.434 1.00 85.38 451 VAL A CA 1
ATOM 3592 C C . VAL A 1 451 ? -13.814 6.070 -3.220 1.00 85.38 451 VAL A C 1
ATOM 3594 O O . VAL A 1 451 ? -12.904 6.893 -3.166 1.00 85.38 451 VAL A O 1
ATOM 3597 N N . GLY A 1 452 ? -13.596 4.756 -3.091 1.00 88.25 452 GLY A N 1
ATOM 3598 C CA . GLY A 1 452 ? -12.267 4.154 -2.963 1.00 88.25 452 GLY A CA 1
ATOM 3599 C C . GLY A 1 452 ? -11.645 4.259 -1.566 1.00 88.25 452 GLY A C 1
ATOM 3600 O O . GLY A 1 452 ? -10.432 4.109 -1.430 1.00 88.25 452 GLY A O 1
ATOM 3601 N N . LEU A 1 453 ? -12.435 4.525 -0.520 1.00 91.62 453 LEU A N 1
ATOM 3602 C CA . LEU A 1 453 ? -11.951 4.573 0.868 1.00 91.62 453 LEU A CA 1
ATOM 3603 C C . LEU A 1 453 ? -12.054 3.218 1.574 1.00 91.62 453 LEU A C 1
ATOM 3605 O O . LEU A 1 453 ? -11.234 2.922 2.442 1.00 91.62 453 LEU A O 1
ATOM 3609 N N . LEU A 1 454 ? -13.030 2.389 1.201 1.00 93.88 454 LEU A N 1
ATOM 3610 C CA . LEU A 1 454 ? -13.238 1.051 1.754 1.00 93.88 454 LEU A CA 1
ATOM 3611 C C . LEU A 1 454 ? -12.835 -0.020 0.733 1.00 93.88 454 LEU A C 1
ATOM 3613 O O . LEU A 1 454 ? -13.247 0.037 -0.425 1.00 93.88 454 LEU A O 1
ATOM 3617 N N . ALA A 1 455 ? -12.053 -1.011 1.160 1.00 95.00 455 ALA A N 1
ATOM 3618 C CA . ALA A 1 455 ? -11.672 -2.139 0.313 1.00 95.00 455 ALA A CA 1
ATOM 3619 C C . ALA A 1 455 ? -12.903 -2.992 -0.034 1.00 95.00 455 ALA A C 1
ATOM 3621 O O . ALA A 1 455 ? -13.730 -3.194 0.861 1.00 95.00 455 ALA A O 1
ATOM 3622 N N . PRO A 1 456 ? -13.037 -3.535 -1.260 1.00 93.31 456 PRO A N 1
ATOM 3623 C CA . PRO A 1 456 ? -14.076 -4.514 -1.570 1.00 93.31 456 PRO A CA 1
ATOM 3624 C C . PRO A 1 456 ? -13.928 -5.778 -0.698 1.00 93.31 456 PRO A C 1
ATOM 3626 O O . PRO A 1 456 ? -12.828 -6.040 -0.197 1.00 93.31 456 PRO A O 1
ATOM 3629 N N . PRO A 1 457 ? -15.006 -6.570 -0.522 1.00 92.44 457 PRO A N 1
ATOM 3630 C CA . PRO A 1 457 ? -14.973 -7.789 0.277 1.00 92.44 457 PRO A CA 1
ATOM 3631 C C . PRO A 1 457 ? -13.814 -8.718 -0.095 1.00 92.44 457 PRO A C 1
ATOM 3633 O O . PRO A 1 457 ? -13.684 -9.120 -1.251 1.00 92.44 457 PRO A O 1
ATOM 3636 N N . GLY A 1 458 ? -12.973 -9.080 0.877 1.00 92.94 458 GLY A N 1
ATOM 3637 C CA . GLY A 1 458 ? -11.705 -9.749 0.572 1.00 92.94 458 GLY A CA 1
ATOM 3638 C C . GLY A 1 458 ? -11.182 -10.737 1.618 1.00 92.94 458 GLY A C 1
ATOM 3639 O O . GLY A 1 458 ? -11.816 -11.005 2.640 1.00 92.94 458 GLY A O 1
ATOM 3640 N N . PRO A 1 459 ? -9.992 -11.325 1.382 1.00 94.94 459 PRO A N 1
ATOM 3641 C CA . PRO A 1 459 ? -9.372 -12.271 2.310 1.00 94.94 459 PRO A CA 1
ATOM 3642 C C . PRO A 1 459 ? -9.090 -11.689 3.699 1.00 94.94 459 PRO A C 1
ATOM 3644 O O . PRO A 1 459 ? -9.173 -12.421 4.681 1.00 94.94 459 PRO A O 1
ATOM 3647 N N . VAL A 1 460 ? -8.761 -10.395 3.794 1.00 96.56 460 VAL A N 1
ATOM 3648 C CA . VAL A 1 460 ? -8.504 -9.739 5.088 1.00 96.56 460 VAL A CA 1
ATOM 3649 C C . VAL A 1 460 ? -9.786 -9.667 5.917 1.00 96.56 460 VAL A C 1
ATOM 3651 O O . VAL A 1 460 ? -9.748 -9.992 7.100 1.00 96.56 460 VAL A O 1
ATOM 3654 N N . ASP A 1 461 ? -10.932 -9.376 5.296 1.00 96.81 461 ASP A N 1
ATOM 3655 C CA . ASP A 1 461 ? -12.229 -9.358 5.983 1.00 96.81 461 ASP A CA 1
ATOM 3656 C C . ASP A 1 461 ? -12.543 -10.711 6.620 1.00 96.81 461 ASP A C 1
ATOM 3658 O O . ASP A 1 461 ? -13.038 -10.763 7.739 1.00 96.81 461 ASP A O 1
ATOM 3662 N N . LYS A 1 462 ? -12.178 -11.821 5.965 1.00 96.44 462 LYS A N 1
ATOM 3663 C CA . LYS A 1 462 ? -12.344 -13.174 6.524 1.00 96.44 462 LYS A CA 1
ATOM 3664 C C . LYS A 1 462 ? -11.480 -13.408 7.764 1.00 96.44 462 LYS A C 1
ATOM 3666 O O . LYS A 1 462 ? -11.916 -14.102 8.682 1.00 96.44 462 LYS A O 1
ATOM 3671 N N . VAL A 1 463 ? -10.273 -12.839 7.808 1.00 96.06 463 VAL A N 1
ATOM 3672 C CA . VAL A 1 463 ? -9.411 -12.893 9.002 1.00 96.06 463 VAL A CA 1
ATOM 3673 C C . VAL A 1 463 ? -10.067 -12.124 10.147 1.00 96.06 463 VAL A C 1
ATOM 3675 O O . VAL A 1 463 ? -10.203 -12.671 11.239 1.00 96.06 463 VAL A O 1
ATOM 3678 N N . LEU A 1 464 ? -10.546 -10.904 9.885 1.00 98.19 464 LEU A N 1
ATOM 3679 C CA . LEU A 1 464 ? -11.269 -10.101 10.876 1.00 98.19 464 LEU A CA 1
ATOM 3680 C C . LEU A 1 464 ? -12.527 -10.825 11.368 1.00 98.19 464 LEU A C 1
ATOM 3682 O O . LEU A 1 464 ? -12.725 -10.978 12.572 1.00 98.19 464 LEU A O 1
ATOM 3686 N N . GLN A 1 465 ? -13.318 -11.363 10.438 1.00 97.75 465 GLN A N 1
ATOM 3687 C CA . GLN A 1 465 ? -14.534 -12.112 10.729 1.00 97.75 465 GLN A CA 1
ATOM 3688 C C . GLN A 1 465 ? -14.248 -13.344 11.587 1.00 97.75 465 GLN A C 1
ATOM 3690 O O . GLN A 1 465 ? -15.029 -13.660 12.475 1.00 97.75 465 GLN A O 1
ATOM 3695 N N . THR A 1 466 ? -13.124 -14.033 11.370 1.00 97.81 466 THR A N 1
ATOM 3696 C CA . THR A 1 466 ? -12.735 -15.191 12.190 1.00 97.81 466 THR A CA 1
ATOM 3697 C C . THR A 1 466 ? -12.536 -14.785 13.651 1.00 97.81 466 THR A C 1
ATOM 3699 O O . THR A 1 466 ? -13.061 -15.441 14.549 1.00 97.81 466 THR A O 1
ATOM 3702 N N . VAL A 1 467 ? -11.840 -13.671 13.899 1.00 98.12 467 VAL A N 1
ATOM 3703 C CA . VAL A 1 467 ? -11.616 -13.156 15.259 1.00 98.12 467 VAL A CA 1
ATOM 3704 C C . VAL A 1 467 ? -12.930 -12.693 15.899 1.00 98.12 467 VAL A C 1
ATOM 3706 O O . VAL A 1 467 ? -13.205 -13.029 17.051 1.00 98.12 467 VAL A O 1
ATOM 3709 N N . VAL A 1 468 ? -13.781 -11.984 15.152 1.00 98.38 468 VAL A N 1
ATOM 3710 C CA . VAL A 1 468 ? -15.111 -11.563 15.628 1.00 98.38 468 VAL A CA 1
ATOM 3711 C C . VAL A 1 468 ? -16.000 -12.767 15.944 1.00 98.38 468 VAL A C 1
ATOM 3713 O O . VAL A 1 468 ? -16.622 -12.806 17.003 1.00 98.38 468 VAL A O 1
ATOM 3716 N N . ASN A 1 469 ? -16.020 -13.784 15.084 1.00 97.75 469 ASN A N 1
ATOM 3717 C CA . ASN A 1 469 ? -16.804 -14.998 15.296 1.00 97.75 469 ASN A CA 1
ATOM 3718 C C . ASN A 1 469 ? -16.341 -15.753 16.544 1.00 97.75 469 ASN A C 1
ATOM 3720 O O . ASN A 1 469 ? -17.180 -16.227 17.306 1.00 97.75 469 ASN A O 1
ATOM 3724 N N . ASN A 1 470 ? -15.030 -15.816 16.803 1.00 97.31 470 ASN A N 1
ATOM 3725 C CA . ASN A 1 470 ? -14.513 -16.386 18.046 1.00 97.31 470 ASN A CA 1
ATOM 3726 C C . ASN A 1 470 ? -15.084 -15.648 19.266 1.00 97.31 470 ASN A C 1
ATOM 3728 O O . ASN A 1 470 ? -15.566 -16.298 20.190 1.00 97.31 470 ASN A O 1
ATOM 3732 N N . LEU A 1 471 ? -15.098 -14.310 19.252 1.00 98.00 471 LEU A N 1
ATOM 3733 C CA . LEU A 1 471 ? -15.682 -13.507 20.333 1.00 98.00 471 LEU A CA 1
ATOM 3734 C C . LEU A 1 471 ? -17.191 -13.751 20.489 1.00 98.00 471 LEU A C 1
AT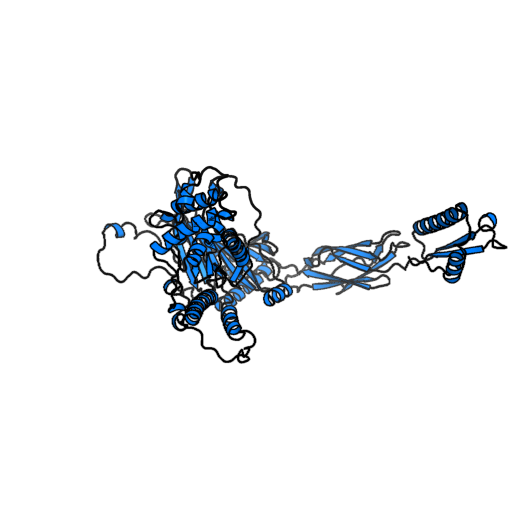OM 3736 O O . LEU A 1 471 ? -17.660 -13.903 21.617 1.00 98.00 471 LEU A O 1
ATOM 3740 N N . ILE A 1 472 ? -17.944 -13.813 19.386 1.00 98.12 472 ILE A N 1
ATOM 3741 C CA . ILE A 1 472 ? -19.396 -14.065 19.381 1.00 98.12 472 ILE A CA 1
ATOM 3742 C C . ILE A 1 472 ? -19.719 -15.436 19.977 1.00 98.12 472 ILE A C 1
ATOM 3744 O O . ILE A 1 472 ? -20.550 -15.537 20.883 1.00 98.12 472 ILE A O 1
ATOM 3748 N N . ILE A 1 473 ? -19.033 -16.480 19.506 1.00 97.44 473 ILE A N 1
ATOM 3749 C CA . ILE A 1 473 ? -19.284 -17.867 19.903 1.00 97.44 473 ILE A CA 1
ATOM 3750 C C . ILE A 1 473 ? -18.956 -18.070 21.382 1.00 97.44 473 ILE A C 1
ATOM 3752 O O . ILE A 1 473 ? -19.777 -18.618 22.120 1.00 97.44 473 ILE A O 1
ATOM 3756 N N . THR A 1 474 ? -17.790 -17.613 21.851 1.00 97.38 474 THR A N 1
ATOM 3757 C CA . THR A 1 474 ? -17.405 -17.840 23.253 1.00 97.38 474 THR A CA 1
ATOM 3758 C C . THR A 1 474 ? -18.262 -17.048 24.236 1.00 97.38 474 THR A C 1
ATOM 3760 O O . THR A 1 474 ? -18.486 -17.505 25.356 1.00 97.38 474 THR A O 1
ATOM 3763 N N . ASN A 1 475 ? -18.807 -15.908 23.807 1.00 98.00 475 ASN A N 1
ATOM 3764 C CA . ASN A 1 475 ? -19.729 -15.100 24.602 1.00 98.00 475 ASN A CA 1
ATOM 3765 C C . ASN A 1 475 ? -21.207 -15.464 24.417 1.00 98.00 475 ASN A C 1
ATOM 3767 O O . ASN A 1 475 ? -22.050 -14.857 25.077 1.00 98.00 475 ASN A O 1
ATOM 3771 N N . LYS A 1 476 ? -21.528 -16.450 23.564 1.00 97.56 476 LYS A N 1
ATOM 3772 C CA . LYS A 1 476 ? -22.901 -16.909 23.288 1.00 97.56 476 LYS A CA 1
ATOM 3773 C C . LYS A 1 476 ? -23.827 -15.755 22.884 1.00 97.56 476 LYS A C 1
ATOM 3775 O O . LYS A 1 476 ? -24.931 -15.621 23.406 1.00 97.56 476 LYS A O 1
ATOM 3780 N N . LEU A 1 477 ? -23.334 -14.877 22.013 1.00 97.12 477 LEU A N 1
ATOM 3781 C CA . LEU A 1 477 ? -24.090 -13.715 21.557 1.00 97.12 477 LEU A CA 1
ATOM 3782 C C . LEU A 1 477 ? -25.018 -14.108 20.406 1.00 97.12 477 LEU A C 1
ATOM 3784 O O . LEU A 1 477 ? -24.572 -14.704 19.429 1.00 97.12 477 LEU A O 1
ATOM 3788 N N . GLU A 1 478 ? -26.286 -13.719 20.504 1.00 94.94 478 GLU A N 1
ATOM 3789 C CA . GLU A 1 478 ? -27.261 -13.806 19.416 1.00 94.94 478 GLU A CA 1
ATOM 3790 C C . GLU A 1 478 ? -27.442 -12.403 18.829 1.00 94.94 478 GLU A C 1
ATOM 3792 O O . GLU A 1 478 ? -28.060 -11.535 19.447 1.00 94.94 478 GLU A O 1
ATOM 3797 N N . ILE A 1 479 ? -26.838 -12.154 17.667 1.00 93.19 479 ILE A N 1
ATOM 3798 C CA . ILE A 1 479 ? -26.845 -10.847 17.001 1.00 93.19 479 ILE A CA 1
ATOM 3799 C C . ILE A 1 479 ? -27.547 -11.010 15.657 1.00 93.19 479 ILE A C 1
ATOM 3801 O O . ILE A 1 479 ? -27.185 -11.887 14.879 1.00 93.19 479 ILE A O 1
ATOM 3805 N N . ILE A 1 480 ? -28.559 -10.181 15.403 1.00 87.69 480 ILE A N 1
ATOM 3806 C CA . ILE A 1 480 ? -29.322 -10.180 14.153 1.00 87.69 480 ILE A CA 1
ATOM 3807 C C . ILE A 1 480 ? -29.458 -8.723 13.684 1.00 87.69 480 ILE A C 1
ATOM 3809 O O . ILE A 1 480 ? -30.024 -7.919 14.436 1.00 87.69 480 ILE A O 1
ATOM 3813 N N . PRO A 1 481 ? -29.021 -8.374 12.458 1.00 88.69 481 PRO A N 1
ATOM 3814 C CA . PRO A 1 481 ? -28.343 -9.220 11.464 1.00 88.69 481 PRO A CA 1
ATOM 3815 C C . PRO A 1 481 ? -26.890 -9.565 11.841 1.00 88.69 481 PRO A C 1
ATOM 3817 O O . PRO A 1 481 ? -26.326 -8.996 12.774 1.00 88.69 481 PRO A O 1
ATOM 3820 N N . ASP A 1 482 ? -26.281 -10.477 11.081 1.00 91.94 482 ASP A N 1
ATOM 3821 C CA . ASP A 1 482 ? -24.892 -10.893 11.286 1.00 91.94 482 ASP A CA 1
ATOM 3822 C C . ASP A 1 482 ? -23.904 -9.719 11.199 1.00 91.94 482 ASP A C 1
ATOM 3824 O O . ASP A 1 482 ? -24.040 -8.799 10.381 1.00 91.94 482 ASP A O 1
ATOM 3828 N N . VAL A 1 483 ? -22.862 -9.792 12.031 1.00 96.56 483 VAL A N 1
ATOM 3829 C CA . VAL A 1 483 ? -21.771 -8.814 12.055 1.00 96.56 483 VAL A CA 1
ATOM 3830 C C . VAL A 1 483 ? -20.872 -9.003 10.839 1.00 96.56 483 VAL A C 1
ATOM 3832 O O . VAL A 1 483 ? -20.413 -10.116 10.581 1.00 96.56 483 VAL A O 1
ATOM 3835 N N . ARG A 1 484 ? -20.569 -7.909 10.134 1.00 96.75 484 ARG A N 1
ATOM 3836 C CA . ARG A 1 484 ? -19.622 -7.876 9.007 1.00 96.75 484 ARG A CA 1
ATOM 3837 C C . ARG A 1 484 ? -18.326 -7.181 9.412 1.00 96.75 484 ARG A C 1
ATOM 3839 O O . ARG A 1 484 ? -18.327 -6.317 10.286 1.00 96.75 484 ARG A O 1
ATOM 3846 N N . CYS A 1 485 ? -17.228 -7.498 8.736 1.00 98.06 485 CYS A N 1
ATOM 3847 C CA . CYS A 1 485 ? -15.968 -6.766 8.863 1.00 98.06 485 CYS A CA 1
ATOM 3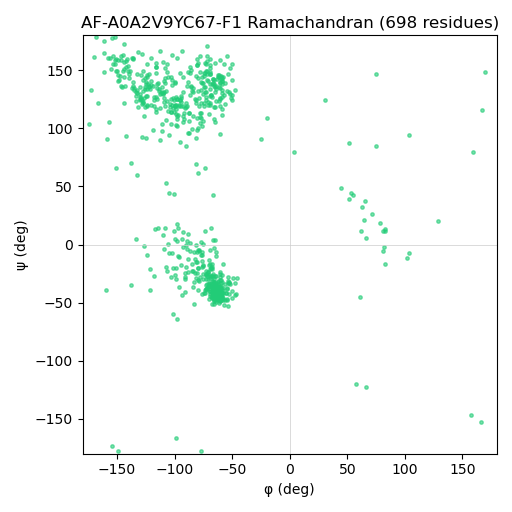848 C C . CYS A 1 485 ? -15.536 -6.190 7.518 1.00 98.06 485 CYS A C 1
ATOM 3850 O O . CYS A 1 485 ? -15.678 -6.859 6.497 1.00 98.06 485 CYS A O 1
ATOM 3852 N N . ARG A 1 486 ? -14.999 -4.967 7.524 1.00 97.56 486 ARG A N 1
ATOM 3853 C CA . ARG A 1 486 ? -14.463 -4.294 6.334 1.00 97.56 486 ARG A CA 1
ATOM 3854 C C . ARG A 1 486 ? -13.187 -3.524 6.654 1.00 97.56 486 ARG A C 1
ATOM 3856 O O . ARG A 1 486 ? -12.987 -3.070 7.781 1.00 97.56 486 ARG A O 1
ATOM 3863 N N . VAL A 1 487 ? -12.339 -3.344 5.642 1.00 97.81 487 VAL A N 1
ATOM 3864 C CA . VAL A 1 487 ? -11.062 -2.628 5.773 1.00 97.81 487 VAL A CA 1
ATOM 3865 C C . VAL A 1 487 ? -11.143 -1.230 5.166 1.00 97.81 487 VAL A C 1
ATOM 3867 O O . VAL A 1 487 ? -11.380 -1.079 3.968 1.00 97.81 487 VAL A O 1
ATOM 3870 N N . LEU A 1 488 ? -10.885 -0.209 5.984 1.00 96.44 488 LEU A N 1
ATOM 3871 C CA . LEU A 1 488 ? -10.652 1.162 5.527 1.00 96.44 488 LEU A CA 1
ATOM 3872 C C . LEU A 1 488 ? -9.208 1.280 5.016 1.00 96.44 488 LEU A C 1
ATOM 3874 O O . LEU A 1 488 ? -8.272 0.827 5.667 1.00 96.44 488 LEU A O 1
ATOM 3878 N N . LEU A 1 489 ? -9.000 1.872 3.843 1.00 95.62 489 LEU A N 1
ATOM 3879 C CA . LEU A 1 489 ? -7.712 1.834 3.135 1.00 95.62 489 LEU A CA 1
ATOM 3880 C C . LEU A 1 489 ? -6.668 2.837 3.650 1.00 95.62 489 LEU A C 1
ATOM 3882 O O . LEU A 1 489 ? -5.503 2.786 3.235 1.00 95.62 489 LEU A O 1
ATOM 3886 N N . THR A 1 490 ? -7.054 3.717 4.569 1.00 93.56 490 THR A N 1
ATOM 3887 C CA . THR A 1 490 ? -6.221 4.808 5.077 1.00 93.56 490 THR A CA 1
ATOM 3888 C C . THR A 1 490 ? -5.217 4.370 6.154 1.00 93.56 490 THR A C 1
ATOM 3890 O O . THR A 1 490 ? -5.325 3.310 6.777 1.00 93.56 490 THR A O 1
ATOM 3893 N N . THR A 1 491 ? -4.182 5.191 6.333 1.00 94.38 491 THR A N 1
ATOM 3894 C CA . THR A 1 491 ? -3.075 5.002 7.285 1.00 94.38 491 THR A CA 1
ATOM 3895 C C . THR A 1 491 ? -3.398 5.378 8.742 1.00 94.38 491 THR A C 1
ATOM 3897 O O . THR A 1 491 ? -2.809 4.759 9.625 1.00 94.38 491 THR A O 1
ATOM 3900 N N . PRO A 1 492 ? -4.272 6.348 9.064 1.00 93.56 492 PRO A N 1
ATOM 3901 C CA . PRO A 1 492 ? -4.611 6.653 10.452 1.00 93.56 492 PRO A CA 1
ATOM 3902 C C . PRO A 1 492 ? -5.195 5.442 11.174 1.00 93.56 492 PRO A C 1
ATOM 3904 O O . PRO A 1 492 ? -5.910 4.636 10.587 1.00 93.56 492 PRO A O 1
ATOM 3907 N N . VAL A 1 493 ? -4.823 5.272 12.436 1.00 94.06 493 VAL A N 1
ATOM 3908 C CA . VAL A 1 493 ? -5.167 4.135 13.287 1.00 94.06 493 VAL A CA 1
ATOM 3909 C C . VAL A 1 493 ? -6.576 4.360 13.823 1.00 94.06 493 VAL A C 1
ATOM 3911 O O . VAL A 1 493 ? -6.774 5.100 14.784 1.00 94.06 493 VAL A O 1
ATOM 3914 N N . GLU A 1 494 ? -7.562 3.733 13.187 1.00 92.12 494 GLU A N 1
ATOM 3915 C CA . GLU A 1 494 ? -8.964 3.892 13.558 1.00 92.12 494 GLU A CA 1
ATOM 3916 C C . GLU A 1 494 ? -9.765 2.600 13.386 1.00 92.12 494 GLU A C 1
ATOM 3918 O O . GLU A 1 494 ? -9.496 1.768 12.514 1.00 92.12 494 GLU A O 1
ATOM 3923 N N . SER A 1 495 ? -10.770 2.460 14.245 1.00 95.56 495 SER A N 1
ATOM 3924 C CA . SER A 1 495 ? -11.824 1.459 14.165 1.00 95.56 495 SER A CA 1
ATOM 3925 C C . SER A 1 495 ? -13.151 2.103 14.552 1.00 95.56 495 SER A C 1
ATOM 3927 O O . SER A 1 495 ? -13.179 3.034 15.361 1.00 95.56 495 SER A O 1
ATOM 3929 N N . PHE A 1 496 ? -14.237 1.654 13.931 1.00 95.50 496 PHE A N 1
ATOM 3930 C CA . PHE A 1 496 ? -15.590 2.122 14.231 1.00 95.50 496 PHE A CA 1
ATOM 3931 C C . PHE A 1 496 ? -16.639 1.130 13.717 1.00 95.50 496 PHE A C 1
ATOM 3933 O O . PHE A 1 496 ? -16.326 0.160 13.022 1.00 95.50 496 PHE A O 1
ATOM 3940 N N . THR A 1 497 ? -17.907 1.405 14.022 1.00 95.62 497 THR A N 1
ATOM 3941 C CA . THR A 1 497 ? -19.058 0.629 13.549 1.00 95.62 497 THR A CA 1
ATOM 3942 C C . THR A 1 497 ? -19.958 1.449 12.630 1.00 95.62 497 THR A C 1
ATOM 3944 O O . THR A 1 497 ? -20.334 2.580 12.941 1.00 95.62 497 THR A O 1
ATOM 3947 N N . ILE A 1 498 ? -20.360 0.846 11.513 1.00 94.56 498 ILE A N 1
ATOM 3948 C CA . ILE A 1 498 ? -21.448 1.300 10.645 1.00 94.56 498 ILE A CA 1
ATOM 3949 C C . ILE A 1 498 ? -22.567 0.270 10.799 1.00 94.56 498 ILE A C 1
ATOM 3951 O O . ILE A 1 498 ? -22.499 -0.803 10.209 1.00 94.56 498 ILE A O 1
ATOM 3955 N N . GLY A 1 499 ? -23.565 0.540 11.643 1.00 93.06 499 GLY A N 1
ATOM 3956 C CA . GLY A 1 499 ? -24.585 -0.466 11.966 1.00 93.06 499 GLY A CA 1
ATOM 3957 C C . GLY A 1 499 ? -23.946 -1.736 12.544 1.00 93.06 499 GLY A C 1
ATOM 3958 O O . GLY A 1 499 ? -23.257 -1.659 13.558 1.00 93.06 499 GLY A O 1
ATOM 3959 N N . HIS A 1 500 ? -24.144 -2.880 11.883 1.00 95.69 500 HIS A N 1
ATOM 3960 C CA . HIS A 1 500 ? -23.537 -4.174 12.231 1.00 95.69 500 HIS A CA 1
ATOM 3961 C C . HIS A 1 500 ? -22.214 -4.453 11.495 1.00 95.69 500 HIS A C 1
ATOM 3963 O O . HIS A 1 500 ? -21.689 -5.564 11.550 1.00 95.69 500 HIS A O 1
ATOM 3969 N N . THR A 1 501 ? -21.641 -3.465 10.808 1.00 97.19 501 THR A N 1
ATOM 3970 C CA . THR A 1 501 ? -20.353 -3.590 10.123 1.00 97.19 501 THR A CA 1
ATOM 3971 C C . THR A 1 501 ? -19.246 -2.945 10.946 1.00 97.19 501 THR A C 1
ATOM 3973 O O . THR A 1 501 ? -19.249 -1.736 11.166 1.00 97.19 501 THR A O 1
ATOM 3976 N N . ILE A 1 502 ? -18.271 -3.745 11.374 1.00 98.19 502 ILE A N 1
ATOM 3977 C CA . ILE A 1 502 ? -17.033 -3.273 11.996 1.00 98.19 502 ILE A CA 1
ATOM 3978 C C . ILE A 1 502 ? -16.058 -2.866 10.888 1.00 98.19 502 ILE A C 1
ATOM 3980 O O . ILE A 1 502 ? -15.733 -3.664 10.007 1.00 98.19 502 ILE A O 1
ATOM 3984 N N . VAL A 1 503 ? -15.570 -1.630 10.944 1.00 97.94 503 VAL A N 1
ATOM 3985 C CA . VAL A 1 503 ? -14.579 -1.089 10.014 1.00 97.94 503 VAL A CA 1
ATOM 3986 C C . VAL A 1 503 ? -13.256 -0.906 10.747 1.00 97.94 503 VAL A C 1
ATOM 3988 O O . VAL A 1 503 ? -13.220 -0.316 11.825 1.00 97.94 503 VAL A O 1
ATOM 3991 N N . VAL A 1 504 ? -12.166 -1.404 10.160 1.00 97.75 504 VAL A N 1
ATOM 3992 C CA . VAL A 1 504 ? -10.807 -1.293 10.716 1.00 97.75 504 VAL A CA 1
ATOM 3993 C C . VAL A 1 504 ? -9.872 -0.717 9.663 1.00 97.75 504 VAL A C 1
ATOM 3995 O O . VAL A 1 504 ? -9.862 -1.184 8.523 1.00 97.75 504 VAL A O 1
ATOM 3998 N N . SER A 1 505 ? -9.073 0.288 10.016 1.00 97.06 505 SER A N 1
ATOM 3999 C CA . SER A 1 505 ? -8.130 0.877 9.068 1.00 97.06 505 SER A CA 1
ATOM 4000 C C . SER A 1 505 ? -6.925 -0.012 8.784 1.00 97.06 505 SER A C 1
ATOM 4002 O O . SER A 1 505 ? -6.415 -0.733 9.646 1.00 97.06 505 SER A O 1
ATOM 4004 N N . ARG A 1 506 ? -6.416 0.085 7.554 1.00 96.44 506 ARG A N 1
ATOM 4005 C CA . ARG A 1 506 ? -5.165 -0.533 7.115 1.00 96.44 506 ARG A CA 1
ATOM 4006 C C . ARG A 1 506 ? -4.020 -0.159 8.052 1.00 96.44 506 ARG A C 1
ATOM 4008 O O . ARG A 1 506 ? -3.232 -1.026 8.417 1.00 96.44 506 ARG A O 1
ATOM 4015 N N . GLY A 1 507 ? -3.966 1.109 8.455 1.00 95.69 507 GLY A N 1
ATOM 4016 C CA . GLY A 1 507 ? -3.028 1.617 9.447 1.00 95.69 507 GLY A CA 1
ATOM 4017 C C . GLY A 1 507 ? -3.039 0.848 10.759 1.00 95.69 507 GLY A C 1
ATOM 4018 O O . GLY A 1 507 ? -1.994 0.370 11.193 1.00 95.69 507 GLY A O 1
ATOM 4019 N N . LEU A 1 508 ? -4.220 0.678 11.363 1.00 96.56 508 LEU A N 1
ATOM 4020 C CA . LEU A 1 508 ? -4.378 -0.083 12.603 1.00 96.56 508 LEU A CA 1
ATOM 4021 C C . LEU A 1 508 ? -3.949 -1.546 12.415 1.00 96.56 508 LEU A C 1
ATOM 4023 O O . LEU A 1 508 ? -3.193 -2.078 13.227 1.00 96.56 508 LEU A O 1
ATOM 4027 N N . LEU A 1 509 ? -4.345 -2.185 11.312 1.00 96.88 509 LEU A N 1
ATOM 4028 C CA . LEU A 1 509 ? -3.941 -3.563 11.015 1.00 96.88 509 LEU A CA 1
ATOM 4029 C C . LEU A 1 509 ? -2.424 -3.730 10.856 1.00 96.88 509 LEU A C 1
ATOM 4031 O O . LEU A 1 509 ? -1.889 -4.757 11.280 1.00 96.88 509 LEU A O 1
ATOM 4035 N N . ASP A 1 510 ? -1.743 -2.740 10.270 1.00 95.00 510 ASP A N 1
ATOM 4036 C CA . ASP A 1 510 ? -0.291 -2.738 10.075 1.00 95.00 510 ASP A CA 1
ATOM 4037 C C . ASP A 1 510 ? 0.482 -2.680 11.405 1.00 95.00 510 ASP A C 1
ATOM 4039 O O . ASP A 1 510 ? 1.506 -3.353 11.526 1.00 95.00 510 ASP A O 1
ATOM 4043 N N . VAL A 1 511 ? -0.010 -1.929 12.398 1.00 95.81 511 VAL A N 1
ATOM 4044 C CA . VAL A 1 511 ? 0.738 -1.620 13.637 1.00 95.81 511 VAL A CA 1
ATOM 4045 C C . VAL A 1 511 ? 0.453 -2.554 14.811 1.00 95.81 511 VAL A C 1
ATOM 4047 O O . VAL A 1 511 ? 1.241 -2.593 15.758 1.00 95.81 511 VAL A O 1
ATOM 4050 N N . LEU A 1 512 ? -0.652 -3.303 14.783 1.00 95.88 512 LEU A N 1
ATOM 4051 C CA . LEU A 1 512 ? -0.975 -4.262 15.845 1.00 95.88 512 LEU A CA 1
ATOM 4052 C C . LEU A 1 512 ? 0.129 -5.328 15.952 1.00 95.88 512 LEU A C 1
ATOM 4054 O O . LEU A 1 512 ? 0.609 -5.783 14.926 1.00 95.88 512 LEU A O 1
ATOM 4058 N N . PRO A 1 513 ? 0.547 -5.781 17.141 1.00 94.06 513 PRO A N 1
ATOM 4059 C CA . PRO A 1 513 ? 1.639 -6.751 17.263 1.00 94.06 513 PRO A CA 1
ATOM 4060 C C . PRO A 1 513 ? 1.183 -8.204 17.064 1.00 94.06 513 PRO A C 1
ATOM 4062 O O . PRO A 1 513 ? 1.915 -8.999 16.477 1.00 94.06 513 PRO A O 1
ATOM 4065 N N . ASP A 1 514 ? -0.047 -8.554 17.445 1.00 94.38 514 ASP A N 1
ATOM 4066 C CA . ASP A 1 514 ? -0.561 -9.929 17.409 1.00 94.38 514 ASP A CA 1
ATOM 4067 C C . ASP A 1 514 ? -2.098 -10.000 17.287 1.00 94.38 514 ASP A C 1
ATOM 4069 O O . ASP A 1 514 ? -2.795 -8.983 17.245 1.00 94.38 514 ASP A O 1
ATOM 4073 N N . GLU A 1 515 ? -2.628 -11.225 17.198 1.00 95.69 515 GLU A N 1
ATOM 4074 C CA . GLU A 1 515 ? -4.070 -11.490 17.104 1.00 95.69 515 GLU A CA 1
ATOM 4075 C C . GLU A 1 515 ? -4.828 -11.088 18.379 1.00 95.69 515 GLU A C 1
ATOM 4077 O O . GLU A 1 515 ? -5.960 -10.628 18.286 1.00 95.69 515 GLU A O 1
ATOM 4082 N N . ALA A 1 516 ? -4.222 -11.205 19.566 1.00 96.94 516 ALA A N 1
ATOM 4083 C CA . ALA A 1 516 ? -4.873 -10.811 20.819 1.00 96.94 516 ALA A CA 1
ATOM 4084 C C . ALA A 1 516 ? -5.104 -9.293 20.880 1.00 96.94 516 ALA A C 1
ATOM 4086 O O . ALA A 1 516 ? -6.157 -8.835 21.324 1.00 96.94 516 ALA A O 1
ATOM 4087 N N . SER A 1 517 ? -4.157 -8.511 20.361 1.00 96.69 517 SER A N 1
ATOM 4088 C CA . SER A 1 517 ? -4.291 -7.061 20.209 1.00 96.69 517 SER A CA 1
ATOM 4089 C C . SER A 1 517 ? -5.370 -6.698 19.185 1.00 96.69 517 SER A C 1
ATOM 4091 O O . SER A 1 517 ? -6.135 -5.760 19.404 1.00 96.69 517 SER A O 1
ATOM 4093 N N . LEU A 1 518 ? -5.486 -7.467 18.095 1.00 97.44 518 LEU A N 1
ATOM 4094 C CA . LEU A 1 518 ? -6.586 -7.330 17.136 1.00 97.44 518 LEU A CA 1
ATOM 4095 C C . LEU A 1 518 ? -7.942 -7.657 17.778 1.00 97.44 518 LEU A C 1
ATOM 4097 O O . LEU A 1 518 ? -8.887 -6.886 17.632 1.00 97.44 518 LEU A O 1
ATOM 4101 N N . ALA A 1 519 ? -8.034 -8.757 18.525 1.00 98.06 519 ALA A N 1
ATOM 4102 C CA . ALA A 1 519 ? -9.243 -9.156 19.238 1.00 98.06 519 ALA A CA 1
ATOM 4103 C C . ALA A 1 519 ? -9.676 -8.105 20.266 1.00 98.06 519 ALA A C 1
ATOM 4105 O O . ALA A 1 519 ? -10.865 -7.823 20.377 1.00 98.06 519 ALA A O 1
ATOM 4106 N N . MET A 1 520 ? -8.726 -7.477 20.965 1.00 97.38 520 MET A N 1
ATOM 4107 C CA . MET A 1 520 ? -8.994 -6.351 21.860 1.00 97.38 520 MET A CA 1
ATOM 4108 C C . MET A 1 520 ? -9.688 -5.201 21.116 1.00 97.38 520 MET A C 1
ATOM 4110 O O . MET A 1 520 ? -10.762 -4.775 21.536 1.00 97.38 520 MET A O 1
ATOM 4114 N N . MET A 1 521 ? -9.130 -4.743 19.992 1.00 96.62 521 MET A N 1
ATOM 4115 C CA . MET A 1 521 ? -9.730 -3.663 19.194 1.00 96.62 521 MET A CA 1
ATOM 4116 C C . MET A 1 521 ? -11.117 -4.047 18.657 1.00 96.62 521 MET A C 1
ATOM 4118 O O . MET A 1 521 ? -12.074 -3.293 18.805 1.00 96.62 521 MET A O 1
ATOM 4122 N N . LEU A 1 522 ? -11.258 -5.256 18.107 1.00 98.12 522 LEU A N 1
ATOM 4123 C CA . LEU A 1 522 ? -12.532 -5.753 17.581 1.00 98.12 522 LEU A CA 1
ATOM 4124 C C . LEU A 1 522 ? -13.587 -5.963 18.675 1.00 98.12 522 LEU A C 1
ATOM 4126 O O . LEU A 1 522 ? -14.772 -5.786 18.411 1.00 98.12 522 LEU A O 1
ATOM 4130 N N . SER A 1 523 ? -13.186 -6.314 19.900 1.00 98.06 523 SER A N 1
ATOM 4131 C CA . SER A 1 523 ? -14.114 -6.498 21.022 1.00 98.06 523 SER A CA 1
ATOM 4132 C C . SER A 1 523 ? -14.788 -5.194 21.448 1.00 98.06 523 SER A C 1
ATOM 4134 O O . SER A 1 523 ? -15.959 -5.222 21.822 1.00 98.06 523 SER A O 1
ATOM 4136 N N . HIS A 1 524 ? -14.080 -4.063 21.338 1.00 97.00 524 HIS A N 1
ATOM 4137 C CA . HIS A 1 524 ? -14.633 -2.727 21.572 1.00 97.00 524 HIS A CA 1
ATOM 4138 C C . HIS A 1 524 ? -15.724 -2.396 20.558 1.00 97.00 524 HIS A C 1
ATOM 4140 O O . HIS A 1 524 ? -16.844 -2.044 20.922 1.00 97.00 524 HIS A O 1
ATOM 4146 N N . GLU A 1 525 ? -15.436 -2.602 19.275 1.00 97.50 525 GLU A N 1
ATOM 4147 C CA . GLU A 1 525 ? -16.408 -2.344 18.212 1.00 97.50 525 GLU A CA 1
ATOM 4148 C C . GLU A 1 525 ? -17.598 -3.314 18.274 1.00 97.50 525 GLU A C 1
ATOM 4150 O O . GLU A 1 525 ? -18.754 -2.902 18.164 1.00 97.50 525 GLU A O 1
ATOM 4155 N N . LEU A 1 526 ? -17.350 -4.596 18.559 1.00 98.25 526 LEU A N 1
ATOM 4156 C CA . LEU A 1 526 ? -18.407 -5.582 18.786 1.00 98.25 526 LEU A CA 1
ATOM 4157 C C . LEU A 1 526 ? -19.282 -5.207 19.991 1.00 98.25 526 LEU A C 1
ATOM 4159 O O . LEU A 1 526 ? -20.495 -5.402 19.954 1.00 98.25 526 LEU A O 1
ATOM 4163 N N . ALA A 1 527 ? -18.703 -4.634 21.047 1.00 98.00 527 ALA A N 1
ATOM 4164 C CA . ALA A 1 527 ? -19.461 -4.171 22.200 1.00 98.00 527 ALA A CA 1
ATOM 4165 C C . ALA A 1 527 ? -20.459 -3.060 21.839 1.00 98.00 527 ALA A C 1
ATOM 4167 O O . ALA A 1 527 ? -21.580 -3.092 22.348 1.00 98.00 527 ALA A O 1
ATOM 4168 N N . HIS A 1 528 ? -20.121 -2.139 20.925 1.00 97.19 528 HIS A N 1
ATOM 4169 C CA . HIS A 1 528 ? -21.094 -1.159 20.424 1.00 97.19 528 HIS A CA 1
ATOM 4170 C C . HIS A 1 528 ? -22.296 -1.831 19.746 1.00 97.19 528 HIS A C 1
ATOM 4172 O O . HIS A 1 528 ? -23.433 -1.420 19.985 1.00 97.19 528 HIS A O 1
ATOM 4178 N N . ILE A 1 529 ? -22.060 -2.883 18.955 1.00 97.19 529 ILE A N 1
ATOM 4179 C CA . ILE A 1 529 ? -23.127 -3.643 18.285 1.00 97.19 529 ILE A CA 1
ATOM 4180 C C . ILE A 1 529 ? -24.005 -4.355 19.320 1.00 97.19 529 ILE A C 1
ATOM 4182 O O . ILE A 1 529 ? -25.227 -4.227 19.291 1.00 97.19 529 ILE A O 1
ATOM 4186 N N . VAL A 1 530 ? -23.395 -5.046 20.286 1.00 97.69 530 VAL A N 1
ATOM 4187 C CA . VAL A 1 530 ? -24.117 -5.804 21.326 1.00 97.69 530 VAL A CA 1
ATOM 4188 C C . VAL A 1 530 ? -24.947 -4.897 22.235 1.00 97.69 530 VAL A C 1
ATOM 4190 O O . VAL A 1 530 ? -26.023 -5.288 22.680 1.00 97.69 530 VAL A O 1
ATOM 4193 N N . LEU A 1 531 ? -24.464 -3.687 22.519 1.00 97.00 531 LEU A N 1
ATOM 4194 C CA . LEU A 1 531 ? -25.200 -2.682 23.290 1.00 97.00 531 LEU A CA 1
ATOM 4195 C C . LEU A 1 531 ? -26.305 -1.993 22.474 1.00 97.00 531 LEU A C 1
ATOM 4197 O O . LEU A 1 531 ? -27.082 -1.219 23.030 1.00 97.00 531 LEU A O 1
ATOM 4201 N N . GLY A 1 532 ? -26.398 -2.270 21.171 1.00 93.62 532 GLY A N 1
ATOM 4202 C CA . GLY A 1 532 ? -27.405 -1.690 20.292 1.00 93.62 532 GLY A CA 1
ATOM 4203 C C . GLY A 1 532 ? -27.172 -0.209 19.991 1.00 93.62 532 GLY A C 1
ATOM 4204 O O . GLY A 1 532 ? -28.133 0.504 19.700 1.00 93.62 532 GLY A O 1
ATOM 4205 N N . HIS A 1 533 ? -25.925 0.274 20.054 1.00 93.75 533 HIS A N 1
ATOM 4206 C CA . HIS A 1 533 ? -25.591 1.660 19.727 1.00 93.75 533 HIS A CA 1
ATOM 4207 C C . HIS A 1 533 ? -25.871 1.943 18.238 1.00 93.75 533 HIS A C 1
ATOM 4209 O O . HIS A 1 533 ? -25.138 1.522 17.340 1.00 93.75 533 HIS A O 1
ATOM 4215 N N . LYS A 1 534 ? -26.955 2.676 17.960 1.00 85.38 534 LYS A N 1
ATOM 4216 C CA . LYS A 1 534 ? -27.534 2.819 16.612 1.00 85.38 534 LYS A CA 1
ATOM 4217 C C . LYS A 1 534 ? -26.745 3.730 15.680 1.00 85.38 534 LYS A C 1
ATOM 4219 O O . LYS A 1 534 ? -26.199 4.741 16.111 1.00 85.38 534 LYS A O 1
ATOM 4224 N N . ILE A 1 535 ? -26.722 3.400 14.392 1.00 87.94 535 ILE A N 1
ATOM 4225 C CA . ILE A 1 535 ? -26.235 4.297 13.338 1.00 87.94 535 ILE A CA 1
ATOM 4226 C C . ILE A 1 535 ? -27.195 5.481 13.153 1.00 87.94 535 ILE A C 1
ATOM 4228 O O . ILE A 1 535 ? -28.390 5.390 13.431 1.00 87.94 535 ILE A O 1
ATOM 4232 N N . ASN A 1 536 ? -26.687 6.605 12.650 1.00 83.25 536 ASN A N 1
ATOM 4233 C CA . ASN A 1 536 ? -27.540 7.709 12.237 1.00 83.25 536 ASN A CA 1
ATOM 4234 C C . ASN A 1 536 ? -28.336 7.335 10.972 1.00 83.25 536 ASN A C 1
ATOM 4236 O O . ASN A 1 536 ? -27.773 7.231 9.882 1.00 83.25 536 ASN A O 1
ATOM 4240 N N . THR A 1 537 ? -29.656 7.205 11.101 1.00 84.06 537 THR A N 1
ATOM 4241 C CA . THR A 1 537 ? -30.566 6.835 10.003 1.00 84.06 537 THR A CA 1
ATOM 4242 C C . THR A 1 537 ? -30.625 7.862 8.870 1.00 84.06 537 THR A C 1
ATOM 4244 O O . THR A 1 537 ? -31.195 7.570 7.822 1.00 84.06 537 THR A O 1
ATOM 4247 N N . LYS A 1 538 ? -29.980 9.036 9.003 1.00 85.44 538 LYS A N 1
ATOM 4248 C CA . LYS A 1 538 ? -29.775 9.972 7.882 1.00 85.44 538 LYS A CA 1
ATOM 4249 C C . LYS A 1 538 ? -29.111 9.303 6.672 1.00 85.44 538 LYS A C 1
ATOM 4251 O O . LYS A 1 538 ? -29.326 9.755 5.557 1.00 85.44 538 LYS A O 1
ATOM 4256 N N . PHE A 1 539 ? -28.311 8.258 6.887 1.00 85.81 539 PHE A N 1
ATOM 4257 C CA . PHE A 1 539 ? -27.630 7.533 5.816 1.00 85.81 539 PHE A CA 1
ATOM 4258 C C . PHE A 1 539 ? -28.558 6.588 5.031 1.00 85.81 539 PHE A C 1
ATOM 4260 O O . PHE A 1 539 ? -28.170 6.112 3.974 1.00 85.81 539 PHE A O 1
ATOM 4267 N N . ALA A 1 540 ? -29.803 6.357 5.467 1.00 81.75 540 ALA A N 1
ATOM 4268 C CA . ALA A 1 540 ? -30.790 5.632 4.653 1.00 81.75 540 ALA A CA 1
ATOM 4269 C C . ALA A 1 540 ? -31.256 6.445 3.431 1.00 81.75 540 ALA A C 1
ATOM 4271 O O . ALA A 1 540 ? -31.818 5.906 2.484 1.00 81.75 540 ALA A O 1
ATOM 4272 N N . PHE A 1 541 ? -31.034 7.760 3.450 1.00 81.50 541 PHE A N 1
ATOM 4273 C CA . PHE A 1 541 ? -31.477 8.675 2.411 1.00 81.50 541 PHE A CA 1
ATOM 4274 C C . PHE A 1 541 ? -30.378 8.875 1.358 1.00 81.50 541 PHE A C 1
ATOM 4276 O O . PHE A 1 541 ? -29.358 9.510 1.633 1.00 81.50 541 PHE A O 1
ATOM 4283 N N . ASN A 1 542 ? -30.591 8.367 0.140 1.00 77.19 542 ASN A N 1
ATOM 4284 C CA . ASN A 1 542 ? -29.592 8.407 -0.938 1.00 77.19 542 ASN A CA 1
ATOM 4285 C C . ASN A 1 542 ? -29.158 9.828 -1.339 1.00 77.19 542 ASN A C 1
ATOM 4287 O O . ASN A 1 542 ? -27.996 10.043 -1.684 1.00 77.19 542 ASN A O 1
ATOM 4291 N N . ASP A 1 543 ? -30.043 10.825 -1.221 1.00 70.56 543 ASP A N 1
ATOM 4292 C CA . ASP A 1 543 ? -29.717 12.232 -1.493 1.00 70.56 543 ASP A CA 1
ATOM 4293 C C . ASP A 1 543 ? -28.610 12.774 -0.578 1.00 70.56 543 ASP A C 1
ATOM 4295 O O . ASP A 1 543 ? -27.887 13.704 -0.943 1.00 70.56 543 ASP A O 1
ATOM 4299 N N . ARG A 1 544 ? -28.417 12.166 0.598 1.00 77.19 544 ARG A N 1
ATOM 4300 C CA . ARG A 1 544 ? -27.364 12.557 1.539 1.00 77.19 544 ARG A CA 1
ATOM 4301 C C . ARG A 1 544 ? -25.965 12.205 1.061 1.00 77.19 544 ARG A C 1
ATOM 4303 O O . ARG A 1 544 ? -25.026 12.760 1.624 1.00 77.19 544 ARG A O 1
ATOM 4310 N N . PHE A 1 545 ? -25.832 11.379 0.025 1.00 77.75 545 PHE A N 1
ATOM 4311 C CA . PHE A 1 545 ? -24.564 11.037 -0.621 1.00 77.75 545 PHE A CA 1
ATOM 4312 C C . PHE A 1 545 ? -24.289 11.852 -1.893 1.00 77.75 545 PHE A C 1
ATOM 4314 O O . PHE A 1 545 ? -23.269 11.647 -2.548 1.00 77.75 545 PHE A O 1
ATOM 4321 N N . PHE A 1 546 ? -25.157 12.810 -2.247 1.00 77.06 546 PHE A N 1
ATOM 4322 C CA . PHE A 1 546 ? -24.943 13.714 -3.381 1.00 77.06 546 PHE A CA 1
ATOM 4323 C C . PHE A 1 546 ? -24.016 14.869 -2.995 1.00 77.06 546 PHE A C 1
ATOM 4325 O O . PHE A 1 546 ? -24.413 16.030 -2.881 1.00 77.06 546 PHE A O 1
ATOM 4332 N N . PHE A 1 547 ? -22.749 14.543 -2.773 1.00 71.38 547 PHE A N 1
ATOM 4333 C CA . PHE A 1 547 ? -21.684 15.509 -2.553 1.00 71.38 547 PHE A CA 1
ATOM 4334 C C . PHE A 1 547 ? -20.400 15.044 -3.256 1.00 71.38 547 PHE A C 1
ATOM 4336 O O . PHE A 1 547 ? -20.268 13.863 -3.564 1.00 71.38 547 PHE A O 1
ATOM 4343 N N . PRO A 1 548 ? -19.447 15.949 -3.539 1.00 68.38 548 PRO A N 1
ATOM 4344 C CA . PRO A 1 548 ? -18.175 15.553 -4.137 1.00 68.38 548 PRO A CA 1
ATOM 4345 C C . PRO A 1 548 ? -17.401 14.588 -3.230 1.00 68.38 548 PRO A C 1
ATOM 4347 O O . PRO A 1 548 ? -17.240 14.887 -2.049 1.00 68.38 548 PRO A O 1
ATOM 4350 N N . ASP A 1 549 ? -16.836 13.511 -3.788 1.00 70.00 549 ASP A N 1
ATOM 4351 C CA . ASP A 1 549 ? -16.047 12.484 -3.073 1.00 70.00 549 ASP A CA 1
ATOM 4352 C C . ASP A 1 549 ? -15.005 13.087 -2.093 1.00 70.00 549 ASP A C 1
ATOM 4354 O O . ASP A 1 549 ? -14.683 12.513 -1.053 1.00 70.00 549 ASP A O 1
ATOM 4358 N N . THR A 1 550 ? -14.510 14.296 -2.381 1.00 64.50 550 THR A N 1
ATOM 4359 C CA . THR A 1 550 ? -13.509 15.034 -1.595 1.00 64.50 550 THR A CA 1
ATOM 4360 C C . THR A 1 550 ? -13.962 15.512 -0.214 1.00 64.50 550 THR A C 1
ATOM 4362 O O . THR A 1 550 ? -13.107 15.868 0.589 1.00 64.50 550 THR A O 1
ATOM 4365 N N . VAL A 1 551 ? -15.266 15.553 0.085 1.00 69.06 551 VAL A N 1
ATOM 4366 C CA . VAL A 1 551 ? -15.779 15.967 1.410 1.00 69.06 551 VAL A CA 1
ATOM 4367 C C . VAL A 1 551 ? -16.342 14.802 2.224 1.00 69.06 551 VAL A C 1
ATOM 4369 O O . VAL A 1 551 ? -17.021 15.025 3.228 1.00 69.06 551 VAL A O 1
ATOM 4372 N N . THR A 1 552 ? -16.061 13.561 1.817 1.00 77.00 552 THR A N 1
ATOM 4373 C CA . THR A 1 552 ? -16.590 12.351 2.466 1.00 77.00 552 THR A CA 1
ATOM 4374 C C . THR A 1 552 ? -16.280 12.314 3.964 1.00 77.00 552 THR A C 1
ATOM 4376 O O . THR A 1 552 ? -17.207 12.156 4.757 1.00 77.00 552 THR A O 1
ATOM 4379 N N . PHE A 1 553 ? -15.036 12.582 4.383 1.00 74.06 553 PHE A N 1
ATOM 4380 C CA . PHE A 1 553 ? -14.669 12.621 5.810 1.00 74.06 553 PHE A CA 1
ATOM 4381 C C . PHE A 1 553 ? -15.372 13.726 6.609 1.00 74.06 553 PHE A C 1
ATOM 4383 O O . PHE A 1 553 ? -15.583 13.577 7.805 1.00 74.06 553 PHE A O 1
ATOM 4390 N N . GLN A 1 554 ? -15.775 14.829 5.971 1.00 73.56 554 GLN A N 1
ATOM 4391 C CA . GLN A 1 554 ? -16.534 15.896 6.643 1.00 73.56 554 GLN A CA 1
ATOM 4392 C C . GLN A 1 554 ? -18.010 15.544 6.819 1.00 73.56 554 GLN A C 1
ATOM 4394 O O . GLN A 1 554 ? -18.690 16.103 7.681 1.00 73.56 554 GLN A O 1
ATOM 4399 N N . ARG A 1 555 ? -18.549 14.711 5.925 1.00 77.44 555 ARG A N 1
ATOM 4400 C CA . ARG A 1 555 ? -19.987 14.430 5.829 1.00 77.44 555 ARG A CA 1
ATOM 4401 C C . ARG A 1 555 ? -20.375 13.128 6.518 1.00 77.44 555 ARG A C 1
ATOM 4403 O O . ARG A 1 555 ? -21.502 13.027 7.019 1.00 77.44 555 ARG A O 1
ATOM 4410 N N . MET A 1 556 ? -19.454 12.173 6.563 1.00 82.38 556 MET A N 1
ATOM 4411 C CA . MET A 1 556 ? -19.629 10.868 7.182 1.00 82.38 556 MET A CA 1
ATOM 4412 C C . MET A 1 556 ? -18.816 10.802 8.471 1.00 82.38 556 MET A C 1
ATOM 4414 O O . MET A 1 556 ? -17.595 10.719 8.447 1.00 82.38 556 MET A O 1
ATOM 4418 N N . ASP A 1 557 ? -19.533 10.854 9.588 1.00 84.31 557 ASP A N 1
ATOM 4419 C CA . ASP A 1 557 ? -18.997 10.781 10.942 1.00 84.31 557 ASP A CA 1
ATOM 4420 C C . ASP A 1 557 ? -19.793 9.708 11.689 1.00 84.31 557 ASP A C 1
ATOM 4422 O O . ASP A 1 557 ? -21.032 9.733 11.691 1.00 84.31 557 ASP A O 1
ATOM 4426 N N . PHE A 1 558 ? -19.067 8.754 12.262 1.00 90.62 558 PHE A N 1
ATOM 4427 C CA . PHE A 1 558 ? -19.573 7.619 13.029 1.00 90.62 558 PHE A CA 1
ATOM 4428 C C . PHE A 1 558 ? -19.145 7.701 14.495 1.00 90.62 558 PHE A C 1
ATOM 4430 O O . PHE A 1 558 ? -19.268 6.721 15.234 1.00 90.62 558 PHE A O 1
ATOM 4437 N N . SER A 1 559 ? -18.666 8.870 14.928 1.00 89.25 559 SER A N 1
ATOM 4438 C CA . SER A 1 559 ? -18.333 9.109 16.317 1.00 89.25 559 SER A CA 1
ATOM 4439 C C . SER A 1 559 ? -19.552 8.968 17.234 1.00 89.25 559 SER A C 1
ATOM 4441 O O . SER A 1 559 ? -20.706 9.256 16.902 1.00 89.25 559 SER A O 1
ATOM 4443 N N . ARG A 1 560 ? -19.269 8.473 18.430 1.00 90.38 560 ARG A N 1
ATOM 4444 C CA . ARG A 1 560 ? -20.175 8.155 19.519 1.00 90.38 560 ARG A CA 1
ATOM 4445 C C . ARG A 1 560 ? -19.976 9.137 20.656 1.00 90.38 560 ARG A C 1
ATOM 4447 O O . ARG A 1 560 ? -18.921 9.759 20.811 1.00 90.38 560 ARG A O 1
ATOM 4454 N N . ASN A 1 561 ? -21.010 9.273 21.473 1.00 91.00 561 ASN A N 1
ATOM 4455 C CA . ASN A 1 561 ? -20.907 10.080 22.676 1.00 91.00 561 ASN A CA 1
ATOM 4456 C C . ASN A 1 561 ? -20.018 9.363 23.727 1.00 91.00 561 ASN A C 1
ATOM 4458 O O . ASN A 1 561 ? -19.883 8.140 23.685 1.00 91.00 561 ASN A O 1
ATOM 4462 N N . PRO A 1 562 ? -19.431 10.086 24.698 1.00 90.38 562 PRO A N 1
ATOM 4463 C CA . PRO A 1 562 ? -18.542 9.480 25.693 1.00 90.38 562 PRO A CA 1
ATOM 4464 C C . PRO A 1 562 ? -19.177 8.399 26.586 1.00 90.38 562 PRO A C 1
ATOM 4466 O O . PRO A 1 562 ? -18.456 7.552 27.106 1.00 90.38 562 PRO A O 1
ATOM 4469 N N . ALA A 1 563 ? -20.498 8.421 26.794 1.00 92.00 563 ALA A N 1
ATOM 4470 C CA . ALA A 1 563 ? -21.176 7.414 27.608 1.00 92.00 563 ALA A CA 1
ATOM 4471 C C . ALA A 1 563 ? -21.282 6.074 26.863 1.00 92.00 563 ALA A C 1
ATOM 4473 O O . ALA A 1 563 ? -21.008 5.032 27.456 1.00 92.00 563 ALA A O 1
ATOM 4474 N N . ASP A 1 564 ? -21.594 6.108 25.564 1.00 93.75 564 ASP A N 1
ATOM 4475 C CA . ASP A 1 564 ? -21.596 4.922 24.697 1.00 93.75 564 ASP A CA 1
ATOM 4476 C C . ASP A 1 564 ? -20.198 4.284 24.646 1.00 93.75 564 ASP A C 1
ATOM 4478 O O . ASP A 1 564 ? -20.068 3.065 24.725 1.00 93.75 564 ASP A O 1
ATOM 4482 N N . GLU A 1 565 ? -19.148 5.105 24.559 1.00 92.62 565 GLU A N 1
ATOM 4483 C CA . GLU A 1 565 ? -17.746 4.662 24.569 1.00 92.62 565 GLU A CA 1
ATOM 4484 C C . GLU A 1 565 ? -17.375 3.941 25.868 1.00 92.62 565 GLU A C 1
ATOM 4486 O O . GLU A 1 565 ? -16.819 2.845 25.843 1.00 92.62 565 GLU A O 1
ATOM 4491 N N . GLN A 1 566 ? -17.743 4.515 27.016 1.00 92.50 566 GLN A N 1
ATOM 4492 C CA . GLN A 1 566 ? -17.481 3.909 28.320 1.00 92.50 566 GLN A CA 1
ATOM 4493 C C . GLN A 1 566 ? -18.278 2.609 28.529 1.00 92.50 566 GLN A C 1
ATOM 4495 O O . GLN A 1 566 ? -17.782 1.645 29.128 1.00 92.50 566 GLN A O 1
ATOM 4500 N N . ALA A 1 567 ? -19.522 2.570 28.047 1.00 95.94 567 ALA A N 1
ATOM 4501 C CA . ALA A 1 567 ? -20.338 1.363 28.072 1.00 95.94 567 ALA A CA 1
ATOM 4502 C C . ALA A 1 567 ? -19.722 0.268 27.187 1.00 95.94 567 ALA A C 1
ATOM 4504 O O . ALA A 1 567 ? -19.636 -0.887 27.618 1.00 95.94 567 ALA A O 1
ATOM 4505 N N . ALA A 1 568 ? -19.237 0.634 25.996 1.00 96.12 568 ALA A N 1
ATOM 4506 C CA . ALA A 1 568 ? -18.548 -0.273 25.087 1.00 96.12 568 ALA A CA 1
ATOM 4507 C C . ALA A 1 568 ? -17.250 -0.815 25.696 1.00 96.12 568 ALA A C 1
ATOM 4509 O O . ALA A 1 568 ? -17.087 -2.031 25.714 1.00 96.12 568 ALA A O 1
ATOM 4510 N N . ASP A 1 569 ? -16.409 0.024 26.311 1.00 95.12 569 ASP A N 1
ATOM 4511 C CA . ASP A 1 569 ? -15.201 -0.414 27.029 1.00 95.12 569 ASP A CA 1
ATOM 4512 C C . ASP A 1 569 ? -15.536 -1.468 28.103 1.00 95.12 569 ASP A C 1
ATOM 4514 O O . ASP A 1 569 ? -14.918 -2.531 28.197 1.00 95.12 569 ASP A O 1
ATOM 4518 N N . THR A 1 570 ? -16.569 -1.200 28.908 1.00 96.44 570 THR A N 1
ATOM 4519 C CA . THR A 1 570 ? -17.001 -2.101 29.990 1.00 96.44 570 THR A CA 1
ATOM 4520 C C . THR A 1 570 ? -17.488 -3.442 29.438 1.00 96.44 570 THR A C 1
ATOM 4522 O O . THR A 1 570 ? -17.145 -4.518 29.945 1.00 96.44 570 THR A O 1
ATOM 4525 N N . LYS A 1 571 ? -18.289 -3.397 28.370 1.00 98.00 571 LYS A N 1
ATOM 4526 C CA . LYS A 1 571 ? -18.815 -4.601 27.733 1.00 98.00 571 LYS A CA 1
ATOM 4527 C C . LYS A 1 571 ? -17.705 -5.374 27.020 1.00 98.00 571 LYS A C 1
ATOM 4529 O O . LYS A 1 571 ? -17.660 -6.591 27.164 1.00 98.00 571 LYS A O 1
ATOM 4534 N N . ALA A 1 572 ? -16.779 -4.701 26.350 1.00 97.62 572 ALA A N 1
ATOM 4535 C CA . ALA A 1 572 ? -15.625 -5.299 25.690 1.00 97.62 572 ALA A CA 1
ATOM 4536 C C . ALA A 1 572 ? -14.726 -6.058 26.671 1.00 97.62 572 ALA A C 1
ATOM 4538 O O . ALA A 1 572 ? -14.355 -7.195 26.394 1.00 97.62 572 ALA A O 1
ATOM 4539 N N . MET A 1 573 ? -14.482 -5.519 27.871 1.00 96.88 573 MET A N 1
ATOM 4540 C CA . MET A 1 573 ? -13.779 -6.256 28.931 1.00 96.88 573 MET A CA 1
ATOM 4541 C C . MET A 1 573 ? -14.486 -7.562 29.311 1.00 96.88 573 MET A C 1
ATOM 4543 O O . MET A 1 573 ? -13.832 -8.584 29.518 1.00 96.88 573 MET A O 1
ATOM 4547 N N . THR A 1 574 ? -15.821 -7.553 29.355 1.00 97.44 574 THR A N 1
ATOM 4548 C CA . THR A 1 574 ? -16.617 -8.768 29.605 1.00 97.44 574 THR A CA 1
ATOM 4549 C C . THR A 1 574 ? -16.481 -9.766 28.451 1.00 97.44 574 THR A C 1
ATOM 4551 O O . THR A 1 574 ? -16.333 -10.967 28.688 1.00 97.44 574 THR A O 1
ATOM 4554 N N . LEU A 1 575 ? -16.493 -9.263 27.209 1.00 98.06 575 LEU A N 1
ATOM 4555 C CA . LEU A 1 575 ? -16.323 -10.079 26.008 1.00 98.06 575 LEU A CA 1
ATOM 4556 C C . LEU A 1 575 ? -14.945 -10.747 25.968 1.00 98.06 575 LEU A C 1
ATOM 4558 O O . LEU A 1 575 ? -14.849 -11.943 25.694 1.00 98.06 575 LEU A O 1
ATOM 4562 N N . LEU A 1 576 ? -13.891 -9.995 26.285 1.00 97.38 576 LEU A N 1
ATOM 4563 C CA . LEU A 1 576 ? -12.515 -10.484 26.311 1.00 97.38 576 LEU A CA 1
ATOM 4564 C C . LEU A 1 576 ? -12.281 -11.494 27.434 1.00 97.38 576 LEU A C 1
ATOM 4566 O O . LEU A 1 576 ? -11.634 -12.514 27.195 1.00 97.38 576 LEU A O 1
ATOM 4570 N N . ALA A 1 577 ? -12.832 -11.256 28.628 1.00 96.56 577 ALA A N 1
ATOM 4571 C CA . ALA A 1 577 ? -12.689 -12.160 29.770 1.00 96.56 577 ALA A CA 1
ATOM 4572 C C . ALA A 1 577 ? -13.256 -13.564 29.496 1.00 96.56 577 ALA A C 1
ATOM 4574 O O . ALA A 1 577 ? -12.728 -14.548 30.008 1.00 96.56 577 ALA A O 1
ATOM 4575 N N . SER A 1 578 ? -14.291 -13.657 28.656 1.00 96.12 578 SER A N 1
ATOM 4576 C CA . SER A 1 578 ? -14.919 -14.924 28.251 1.00 96.12 578 SER A CA 1
ATOM 4577 C C . SER A 1 578 ? -14.412 -15.432 26.895 1.00 96.12 578 SER A C 1
ATOM 4579 O O . SER A 1 578 ? -15.079 -16.237 26.249 1.00 96.12 578 SER A O 1
ATOM 4581 N N . SER A 1 579 ? -13.267 -14.937 26.417 1.00 96.81 579 SER A N 1
ATOM 4582 C CA . SER A 1 579 ? -12.704 -15.276 25.106 1.00 96.81 579 SER A CA 1
ATOM 4583 C C . SER A 1 579 ? -11.404 -16.083 25.211 1.00 96.81 579 SER A C 1
ATOM 4585 O O . SER A 1 579 ? -10.764 -16.076 26.264 1.00 96.81 579 SER A O 1
ATOM 4587 N N . PRO A 1 580 ? -10.929 -16.698 24.108 1.00 95.56 580 PRO A N 1
ATOM 4588 C CA . PRO A 1 580 ? -9.631 -17.381 24.061 1.00 95.56 580 PRO A CA 1
ATOM 4589 C C . PRO A 1 580 ? -8.416 -16.446 24.223 1.00 95.56 580 PRO A C 1
ATOM 4591 O O . PRO A 1 580 ? -7.269 -16.906 24.192 1.00 95.56 580 PRO A O 1
ATOM 4594 N N . TYR A 1 581 ? -8.655 -15.134 24.318 1.00 96.19 581 TYR A N 1
ATOM 4595 C CA . TYR A 1 581 ? -7.635 -14.092 24.391 1.00 96.19 581 TYR A CA 1
ATOM 4596 C C . TYR A 1 581 ? -7.421 -13.552 25.811 1.00 96.19 581 TYR A C 1
ATOM 4598 O O . TYR A 1 581 ? -6.480 -12.786 26.002 1.00 96.19 581 TYR A O 1
ATOM 4606 N N . ASN A 1 582 ? -8.245 -13.944 26.793 1.00 94.19 582 ASN A N 1
ATOM 4607 C CA . ASN A 1 582 ? -8.229 -13.436 28.174 1.00 94.19 582 ASN A CA 1
ATOM 4608 C C . ASN A 1 582 ? -6.821 -13.396 28.812 1.00 94.19 582 ASN A C 1
ATOM 4610 O O . ASN A 1 582 ? -6.432 -12.385 29.391 1.00 94.19 582 ASN A O 1
ATOM 4614 N N . ASP A 1 583 ? -6.031 -14.451 28.618 1.00 93.94 583 ASP A N 1
ATOM 4615 C CA . ASP A 1 583 ? -4.704 -14.637 29.210 1.00 93.94 583 ASP A CA 1
ATOM 4616 C C . ASP A 1 583 ? -3.568 -14.139 28.293 1.00 93.94 583 ASP A C 1
ATOM 4618 O O . ASP A 1 583 ? -2.386 -14.305 28.592 1.00 93.94 583 ASP A O 1
ATOM 4622 N N . LYS A 1 584 ? -3.908 -13.528 27.149 1.00 94.94 584 LYS A N 1
ATOM 4623 C CA . LYS A 1 584 ? -2.965 -13.076 26.106 1.00 94.94 584 LYS A CA 1
ATOM 4624 C C . LYS A 1 584 ? -2.980 -11.559 25.902 1.00 94.94 584 LYS A C 1
ATOM 4626 O O . LYS A 1 584 ? -2.427 -11.057 24.929 1.00 94.94 584 LYS A O 1
ATOM 4631 N N . LEU A 1 585 ? -3.584 -10.810 26.824 1.00 95.88 585 LEU A N 1
ATOM 4632 C CA . LEU A 1 585 ? -3.751 -9.357 26.701 1.00 95.88 585 LEU A CA 1
ATOM 4633 C C . LEU A 1 585 ? -2.516 -8.537 27.107 1.00 95.88 585 LEU A C 1
ATOM 4635 O O . LEU A 1 585 ? -2.541 -7.313 27.006 1.00 95.88 585 LEU A O 1
ATOM 4639 N N . ALA A 1 586 ? -1.421 -9.172 27.538 1.00 95.75 586 ALA A N 1
ATOM 4640 C CA . ALA A 1 586 ? -0.207 -8.457 27.937 1.00 95.75 586 ALA A CA 1
ATOM 4641 C C . ALA A 1 586 ? 0.365 -7.601 26.790 1.00 95.75 586 ALA A C 1
ATOM 4643 O O . ALA A 1 586 ? 0.644 -6.418 26.990 1.00 95.75 586 ALA A O 1
ATOM 4644 N N . THR A 1 587 ? 0.483 -8.162 25.580 1.00 95.38 587 THR A N 1
ATOM 4645 C CA . THR A 1 587 ? 0.931 -7.419 24.388 1.00 95.38 587 THR A CA 1
ATOM 4646 C C . THR A 1 587 ? -0.079 -6.350 23.978 1.00 95.38 587 THR A C 1
ATOM 4648 O O . THR A 1 587 ? 0.304 -5.238 23.629 1.00 95.38 587 THR A O 1
ATOM 4651 N N . ALA A 1 588 ? -1.373 -6.656 24.089 1.00 96.06 588 ALA A N 1
ATOM 4652 C CA . ALA A 1 588 ? -2.458 -5.733 23.775 1.00 96.06 588 ALA A CA 1
ATOM 4653 C C . ALA A 1 588 ? -2.420 -4.482 24.674 1.00 96.06 588 ALA A C 1
ATOM 4655 O O . ALA A 1 588 ? -2.536 -3.355 24.195 1.00 96.06 588 ALA A O 1
ATOM 4656 N N . GLY A 1 589 ? -2.157 -4.650 25.972 1.00 95.94 589 GLY A N 1
ATOM 4657 C CA . GLY A 1 589 ? -1.971 -3.519 26.878 1.00 95.94 589 GLY A CA 1
ATOM 4658 C C . GLY A 1 589 ? -0.641 -2.781 26.678 1.00 95.94 589 GLY A C 1
ATOM 4659 O O . GLY A 1 589 ? -0.599 -1.567 26.872 1.00 95.94 589 GLY A O 1
ATOM 4660 N N . LEU A 1 590 ? 0.428 -3.457 26.230 1.00 96.56 590 LEU A N 1
ATOM 4661 C CA . LEU A 1 590 ? 1.662 -2.784 25.793 1.00 96.56 590 LEU A CA 1
ATOM 4662 C C . LEU A 1 590 ? 1.422 -1.913 24.553 1.00 96.56 590 LEU A C 1
ATOM 4664 O O . LEU A 1 590 ? 1.924 -0.791 24.504 1.00 96.56 590 LEU A O 1
ATOM 4668 N N . PHE A 1 591 ? 0.622 -2.387 23.594 1.00 96.44 591 PHE A N 1
ATOM 4669 C CA . PHE A 1 591 ? 0.201 -1.602 22.433 1.00 96.44 591 PHE A CA 1
ATOM 4670 C C . PHE A 1 591 ? -0.532 -0.326 22.859 1.00 96.44 591 PHE A C 1
ATOM 4672 O O . PHE A 1 591 ? -0.177 0.762 22.408 1.00 96.44 591 PHE A O 1
ATOM 4679 N N . LEU A 1 592 ? -1.490 -0.435 23.788 1.00 95.31 592 LEU A N 1
ATOM 4680 C CA . LEU A 1 592 ? -2.199 0.726 24.334 1.00 95.31 592 LEU A CA 1
ATOM 4681 C C . LEU A 1 592 ? -1.253 1.710 25.041 1.00 95.31 592 LEU A C 1
ATOM 4683 O O . LEU A 1 592 ? -1.376 2.914 24.834 1.00 95.31 592 LEU A O 1
ATOM 4687 N N . LYS A 1 593 ? -0.275 1.228 25.822 1.00 94.75 593 LYS A N 1
ATOM 4688 C CA . LYS A 1 593 ? 0.751 2.092 26.440 1.00 94.75 593 LYS A CA 1
ATOM 4689 C C . LYS A 1 593 ? 1.591 2.826 25.399 1.00 94.75 593 LYS A C 1
ATOM 4691 O O . LYS A 1 593 ? 1.812 4.025 25.535 1.00 94.75 593 LYS A O 1
ATOM 4696 N N . ALA A 1 594 ? 2.033 2.126 24.356 1.00 94.25 594 ALA A N 1
ATOM 4697 C CA . ALA A 1 594 ? 2.814 2.732 23.283 1.00 94.25 594 ALA A CA 1
ATOM 4698 C C . ALA A 1 594 ? 1.987 3.763 22.496 1.00 94.25 594 ALA A C 1
ATOM 4700 O O . ALA A 1 594 ? 2.496 4.828 22.152 1.00 94.25 594 ALA A O 1
ATOM 4701 N N . LEU A 1 595 ? 0.701 3.485 22.256 1.00 93.31 595 LEU A N 1
ATOM 4702 C CA . LEU A 1 595 ? -0.225 4.434 21.640 1.00 93.31 595 LEU A CA 1
ATOM 4703 C C . LEU A 1 595 ? -0.399 5.681 22.517 1.00 93.31 595 LEU A C 1
ATOM 4705 O O . LEU A 1 595 ? -0.294 6.793 22.008 1.00 93.31 595 LEU A O 1
ATOM 4709 N N . GLN A 1 596 ? -0.590 5.508 23.828 1.00 92.00 596 GLN A N 1
ATOM 4710 C CA . GLN A 1 596 ? -0.708 6.608 24.791 1.00 92.00 596 GLN A CA 1
ATOM 4711 C C . GLN A 1 596 ? 0.546 7.494 24.816 1.00 92.00 596 GLN A C 1
ATOM 4713 O O . GLN A 1 596 ? 0.436 8.718 24.809 1.00 92.00 596 GLN A O 1
ATOM 4718 N N . GLU A 1 597 ? 1.738 6.886 24.813 1.00 91.25 597 GLU A N 1
ATOM 4719 C CA . GLU A 1 597 ? 3.020 7.602 24.786 1.00 91.25 597 GLU A CA 1
ATOM 4720 C C . GLU A 1 597 ? 3.193 8.419 23.495 1.00 91.25 597 GLU A C 1
ATOM 4722 O O . GLU A 1 597 ? 3.724 9.530 23.522 1.00 91.25 597 GLU A O 1
ATOM 4727 N N . ARG A 1 598 ? 2.724 7.891 22.355 1.00 91.44 598 ARG A N 1
ATOM 4728 C CA . ARG A 1 598 ? 2.888 8.521 21.036 1.00 91.44 598 ARG A CA 1
ATOM 4729 C C . ARG A 1 598 ? 1.760 9.475 20.645 1.00 91.44 598 ARG A C 1
ATOM 4731 O O . ARG A 1 598 ? 1.994 10.332 19.796 1.00 91.44 598 ARG A O 1
ATOM 4738 N N . ALA A 1 599 ? 0.581 9.391 21.261 1.00 90.25 599 ALA A N 1
ATOM 4739 C CA . ALA A 1 599 ? -0.585 10.226 20.944 1.00 90.25 599 ALA A CA 1
ATOM 4740 C C . ALA A 1 599 ? -0.303 11.744 20.891 1.00 90.25 599 ALA A C 1
ATOM 4742 O O . ALA A 1 599 ? -0.793 12.390 19.961 1.00 90.25 599 ALA A O 1
ATOM 4743 N N . PRO A 1 600 ? 0.516 12.338 21.788 1.00 89.88 600 PRO A N 1
ATOM 4744 C CA . PRO A 1 600 ? 0.813 13.772 21.730 1.00 89.88 600 PRO A CA 1
ATOM 4745 C C . PRO A 1 600 ? 1.656 14.197 20.518 1.00 89.88 600 PRO A C 1
ATOM 4747 O O . PRO A 1 600 ? 1.566 15.349 20.096 1.00 89.88 600 PRO A O 1
ATOM 4750 N N . VAL A 1 601 ? 2.485 13.296 19.978 1.00 92.00 601 VAL A N 1
ATOM 4751 C CA . VAL A 1 601 ? 3.420 13.585 18.875 1.00 92.00 601 VAL A CA 1
ATOM 4752 C C . VAL A 1 601 ? 2.929 13.060 17.523 1.00 92.00 601 VAL A C 1
ATOM 4754 O O . VAL A 1 601 ? 3.240 13.652 16.497 1.00 92.00 601 VAL A O 1
ATOM 4757 N N . LEU A 1 602 ? 2.125 11.995 17.493 1.00 92.75 602 LEU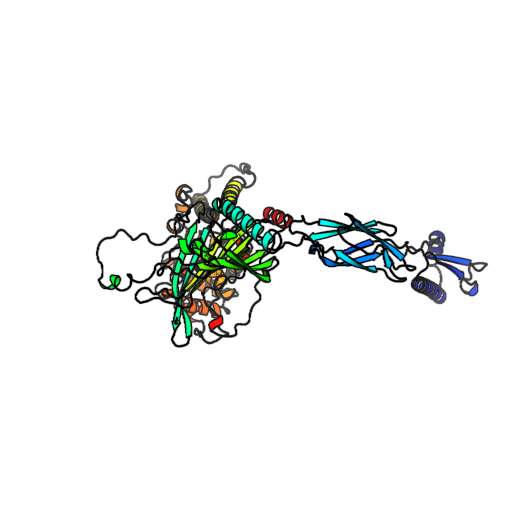 A N 1
ATOM 4758 C CA . LEU A 1 602 ? 1.558 11.402 16.274 1.00 92.75 602 LEU A CA 1
ATOM 4759 C C . LEU A 1 602 ? 0.054 11.688 16.162 1.00 92.75 602 LEU A C 1
ATOM 4761 O O . LEU A 1 602 ? -0.778 10.784 16.042 1.00 92.75 602 LEU A O 1
ATOM 4765 N N . ALA A 1 603 ? -0.305 12.968 16.262 1.00 89.88 603 ALA A N 1
ATOM 4766 C CA . ALA A 1 603 ? -1.693 13.397 16.358 1.00 89.88 603 ALA A CA 1
ATOM 4767 C C . ALA A 1 603 ? -2.516 13.059 15.106 1.00 89.88 603 ALA A C 1
ATOM 4769 O O . ALA A 1 603 ? -3.704 12.789 15.234 1.00 89.88 603 ALA A O 1
ATOM 4770 N N . ASN A 1 604 ? -1.932 13.075 13.906 1.00 90.12 604 ASN A N 1
ATOM 4771 C CA . ASN A 1 604 ? -2.655 12.767 12.669 1.00 90.12 604 ASN A CA 1
ATOM 4772 C C . ASN A 1 604 ? -2.742 11.267 12.379 1.00 90.12 604 ASN A C 1
ATOM 4774 O O . ASN A 1 604 ? -3.655 10.851 11.675 1.00 90.12 604 ASN A O 1
ATOM 4778 N N . LEU A 1 605 ? -1.832 10.458 12.923 1.00 92.31 605 LEU A N 1
ATOM 4779 C CA . LEU A 1 605 ? -1.938 9.003 12.864 1.00 92.31 605 LEU A CA 1
ATOM 4780 C C . LEU A 1 605 ? -2.977 8.467 13.843 1.00 92.31 605 LEU A C 1
ATOM 4782 O O . LEU A 1 605 ? -3.716 7.559 13.495 1.00 92.31 605 LEU A O 1
ATOM 4786 N N . ILE A 1 606 ? -3.012 8.986 15.071 1.00 90.06 606 ILE A N 1
ATOM 4787 C CA . ILE A 1 606 ? -3.835 8.418 16.153 1.00 90.06 606 ILE A CA 1
ATOM 4788 C C . ILE A 1 606 ? -5.228 9.056 16.211 1.00 90.06 606 ILE A C 1
ATOM 4790 O O . ILE A 1 606 ? -6.178 8.440 16.698 1.00 90.06 606 ILE A O 1
ATOM 4794 N N . ARG A 1 607 ? -5.389 10.287 15.713 1.00 83.56 607 ARG A N 1
ATOM 4795 C CA . ARG A 1 607 ? -6.711 10.906 15.618 1.00 83.56 607 ARG A CA 1
ATOM 4796 C C . ARG A 1 607 ? -7.469 10.320 14.420 1.00 83.56 607 ARG A C 1
ATOM 4798 O O . ARG A 1 607 ? -7.004 10.481 13.295 1.00 83.56 607 ARG A O 1
ATOM 4805 N N . PRO A 1 608 ? -8.650 9.727 14.637 1.00 83.56 608 PRO A N 1
ATOM 4806 C CA . PRO A 1 608 ? -9.439 9.119 13.575 1.00 83.56 608 PRO A CA 1
ATOM 4807 C C . PRO A 1 608 ? -10.055 10.181 12.668 1.00 83.56 608 PRO A C 1
ATOM 4809 O O . PRO A 1 608 ? -10.202 11.353 13.050 1.00 83.56 608 PRO A O 1
ATOM 4812 N N . HIS A 1 609 ? -10.475 9.741 11.485 1.00 82.38 609 HIS A N 1
ATOM 4813 C CA . HIS A 1 609 ? -11.270 10.554 10.577 1.00 82.38 609 HIS A CA 1
ATOM 4814 C C . HIS A 1 609 ? -12.766 10.377 10.800 1.00 82.38 609 HIS A C 1
ATOM 4816 O O . HIS A 1 609 ? -13.502 11.359 10.746 1.00 82.38 609 HIS A O 1
ATOM 4822 N N . MET A 1 610 ? -13.201 9.138 11.033 1.00 85.00 610 MET A N 1
ATOM 4823 C CA . MET A 1 610 ? -14.615 8.762 11.024 1.00 85.00 610 MET A CA 1
ATOM 4824 C C . MET A 1 610 ? -15.113 8.242 12.375 1.00 85.00 610 MET A C 1
ATOM 4826 O O . MET A 1 610 ? -16.302 8.350 12.663 1.00 85.00 610 MET A O 1
ATOM 4830 N N . GLY A 1 611 ? -14.223 7.670 13.188 1.00 85.56 611 GLY A N 1
ATOM 4831 C CA . GLY A 1 611 ? -14.543 7.117 14.506 1.00 85.56 611 GLY A CA 1
ATOM 4832 C C . GLY A 1 611 ? -14.218 8.037 15.687 1.00 85.56 611 GLY A C 1
ATOM 4833 O O . GLY A 1 611 ? -13.911 9.222 15.547 1.00 85.56 611 GLY A O 1
ATOM 4834 N N . ASN A 1 612 ? -14.244 7.458 16.886 1.00 87.44 612 ASN A N 1
ATOM 4835 C CA . ASN A 1 612 ? -13.770 8.096 18.115 1.00 87.44 612 ASN A CA 1
ATOM 4836 C C . ASN A 1 612 ? -12.278 7.835 18.332 1.00 87.44 612 ASN A C 1
ATOM 4838 O O . ASN A 1 612 ? -11.760 6.792 17.925 1.00 87.44 612 ASN A O 1
ATOM 4842 N N . PRO A 1 613 ? -11.560 8.780 18.957 1.00 83.94 613 PRO A N 1
ATOM 4843 C CA . PRO A 1 613 ? -10.138 8.615 19.196 1.00 83.94 613 PRO A CA 1
ATOM 4844 C C . PRO A 1 613 ? -9.871 7.489 20.195 1.00 83.94 613 PRO A C 1
ATOM 4846 O O . PRO A 1 613 ? -10.586 7.338 21.184 1.00 83.94 613 PRO A O 1
ATOM 4849 N N . LEU A 1 614 ? -8.799 6.733 19.947 1.00 81.50 614 LEU A N 1
ATOM 4850 C CA . LEU A 1 614 ? -8.320 5.687 20.857 1.00 81.50 614 LEU A CA 1
ATOM 4851 C C . LEU A 1 614 ? -7.730 6.263 22.158 1.00 81.50 614 LEU A C 1
ATOM 4853 O O . LEU A 1 614 ? -7.670 5.552 23.159 1.00 81.50 614 LEU A O 1
ATOM 4857 N N . ASP A 1 615 ? -7.329 7.540 22.149 1.00 79.69 615 ASP A N 1
ATOM 4858 C CA . ASP A 1 615 ? -6.959 8.324 23.332 1.00 79.69 615 ASP A CA 1
ATOM 4859 C C . ASP A 1 615 ? -8.007 9.409 23.627 1.00 79.69 615 ASP A C 1
ATOM 4861 O O . ASP A 1 615 ? -8.369 10.215 22.765 1.00 79.69 615 ASP A O 1
ATOM 4865 N N . ILE A 1 616 ? -8.472 9.462 24.874 1.00 70.50 616 ILE A N 1
ATOM 4866 C CA . ILE A 1 616 ? -9.426 10.448 25.375 1.00 70.50 616 ILE A CA 1
ATOM 4867 C C . ILE A 1 616 ? -8.751 11.230 26.504 1.00 70.50 616 ILE A C 1
ATOM 4869 O O . ILE A 1 616 ? -8.718 10.801 27.656 1.00 70.50 616 ILE A O 1
ATOM 4873 N N . LYS A 1 617 ? -8.240 12.425 26.177 1.00 69.12 617 LYS A N 1
ATOM 4874 C CA . LYS A 1 617 ? -7.597 13.349 27.135 1.00 69.12 617 LYS A CA 1
ATOM 4875 C C . LYS A 1 617 ? -6.448 12.689 27.919 1.00 69.12 617 LYS A C 1
ATOM 4877 O O . LYS A 1 617 ? -6.330 12.900 29.126 1.00 69.12 617 LYS A O 1
ATOM 4882 N N . GLY A 1 618 ? -5.609 11.905 27.241 1.00 70.19 618 GLY A N 1
ATOM 4883 C CA . GLY A 1 618 ? -4.474 11.220 27.855 1.00 70.19 618 GLY A CA 1
ATOM 4884 C C . GLY A 1 618 ? -4.835 9.924 28.580 1.00 70.19 618 GLY A C 1
ATOM 4885 O O . GLY A 1 618 ? -4.001 9.410 29.319 1.00 70.19 618 GLY A O 1
ATOM 4886 N N . THR A 1 619 ? -6.054 9.405 28.413 1.00 76.19 619 THR A N 1
ATOM 4887 C CA . THR A 1 619 ? -6.437 8.048 28.825 1.00 76.19 619 THR A CA 1
ATOM 4888 C C . THR A 1 619 ? -6.843 7.251 27.594 1.00 76.19 619 THR A C 1
ATOM 4890 O O . THR A 1 619 ? -7.758 7.642 26.873 1.00 76.19 619 THR A O 1
ATOM 4893 N N . VAL A 1 620 ? -6.195 6.112 27.375 1.00 84.19 620 VAL A N 1
ATOM 4894 C CA . VAL A 1 620 ? -6.539 5.194 26.283 1.00 84.19 620 VAL A CA 1
ATOM 4895 C C . VAL A 1 620 ? -7.819 4.415 26.575 1.00 84.19 620 VAL A C 1
ATOM 4897 O O . VAL A 1 620 ? -8.093 4.077 27.731 1.00 84.19 620 VAL A O 1
ATOM 4900 N N . ARG A 1 621 ? -8.580 4.093 25.521 1.00 85.31 621 ARG A N 1
ATOM 4901 C CA . ARG A 1 621 ? -9.680 3.115 25.585 1.00 85.31 621 ARG A CA 1
ATOM 4902 C C . ARG A 1 621 ? -9.197 1.799 26.194 1.00 85.31 621 ARG A C 1
ATOM 4904 O O . ARG A 1 621 ? -8.016 1.457 26.090 1.00 85.31 621 ARG A O 1
ATOM 4911 N N . LEU A 1 622 ? -10.104 1.058 26.830 1.00 89.69 622 LEU A N 1
ATOM 4912 C CA . LEU A 1 622 ? -9.778 -0.185 27.541 1.00 89.69 622 LEU A CA 1
ATOM 4913 C C . LEU A 1 622 ? -8.619 -0.019 28.549 1.00 89.69 622 LEU A C 1
ATOM 4915 O O . LEU A 1 622 ? -7.786 -0.913 28.721 1.00 89.69 622 LEU A O 1
ATOM 4919 N N . ALA A 1 623 ? -8.578 1.110 29.268 1.00 89.25 623 ALA A N 1
ATOM 4920 C CA . ALA A 1 623 ? -7.546 1.437 30.261 1.00 89.25 623 ALA A CA 1
ATOM 4921 C C . ALA A 1 623 ? -7.211 0.320 31.281 1.00 89.25 623 ALA A C 1
ATOM 4923 O O . ALA A 1 623 ? -6.041 0.220 31.673 1.00 89.25 623 ALA A O 1
ATOM 4924 N N . PRO A 1 624 ? -8.151 -0.552 31.715 1.00 92.94 624 PRO A N 1
ATOM 4925 C CA . PRO A 1 624 ? -7.812 -1.709 32.545 1.00 92.94 624 PRO A CA 1
ATOM 4926 C C . PRO A 1 624 ? -6.833 -2.689 31.880 1.00 92.94 624 PRO A C 1
ATOM 4928 O O . PRO A 1 624 ? -5.962 -3.219 32.565 1.00 92.94 624 PRO A O 1
ATOM 4931 N N . VAL A 1 625 ? -6.914 -2.891 30.558 1.00 93.62 625 VAL A N 1
ATOM 4932 C CA . VAL A 1 625 ? -5.981 -3.748 29.802 1.00 93.62 625 VAL A CA 1
ATOM 4933 C C . VAL A 1 625 ? -4.580 -3.146 29.802 1.00 93.62 625 VAL A C 1
ATOM 4935 O O . VAL A 1 625 ? -3.607 -3.838 30.098 1.00 93.62 625 VAL A O 1
ATOM 4938 N N . ALA A 1 626 ? -4.473 -1.840 29.537 1.00 93.06 626 ALA A N 1
ATOM 4939 C CA . ALA A 1 626 ? -3.201 -1.128 29.623 1.00 93.06 626 ALA A CA 1
ATOM 4940 C C . ALA A 1 626 ? -2.623 -1.218 31.046 1.00 93.06 626 ALA A C 1
ATOM 4942 O O . ALA A 1 626 ? -1.450 -1.531 31.236 1.00 93.06 626 ALA A O 1
ATOM 4943 N N . SER A 1 627 ? -3.456 -1.018 32.066 1.00 93.06 627 SER A N 1
ATOM 4944 C CA . SER A 1 627 ? -3.038 -1.032 33.471 1.00 93.06 627 SER A CA 1
ATOM 4945 C C . SER A 1 627 ? -2.556 -2.415 33.938 1.00 93.06 627 SER A C 1
ATOM 4947 O O . SER A 1 627 ? -1.613 -2.490 34.722 1.00 93.06 627 SER A O 1
ATOM 4949 N N . ALA A 1 628 ? -3.153 -3.500 33.432 1.00 94.19 628 ALA A N 1
ATOM 4950 C CA . ALA A 1 628 ? -2.750 -4.878 33.724 1.00 94.19 628 ALA A CA 1
ATOM 4951 C C . ALA A 1 628 ? -1.472 -5.323 32.986 1.00 94.19 628 ALA A C 1
ATOM 4953 O O . ALA A 1 628 ? -0.834 -6.296 33.390 1.00 94.19 628 ALA A O 1
ATOM 4954 N N . ALA A 1 629 ? -1.084 -4.638 31.906 1.00 94.69 629 ALA A N 1
ATOM 4955 C CA . ALA A 1 629 ? 0.101 -4.995 31.136 1.00 94.69 629 ALA A CA 1
ATOM 4956 C C . ALA A 1 629 ? 1.417 -4.637 31.857 1.00 94.69 629 ALA A C 1
ATOM 4958 O O . ALA A 1 629 ? 1.456 -3.687 32.649 1.00 94.69 629 ALA A O 1
ATOM 4959 N N . PRO A 1 630 ? 2.532 -5.322 31.527 1.00 95.19 630 PRO A N 1
ATOM 4960 C CA . PRO A 1 630 ? 3.871 -4.964 31.998 1.00 95.19 630 PRO A CA 1
ATOM 4961 C C . PRO A 1 630 ? 4.243 -3.507 31.695 1.00 95.19 630 PRO A C 1
ATOM 4963 O O . PRO A 1 630 ? 3.627 -2.855 30.846 1.00 95.19 630 PRO A O 1
ATOM 4966 N N . GLN A 1 631 ? 5.254 -2.973 32.382 1.00 94.94 631 GLN A N 1
ATOM 4967 C CA . GLN A 1 631 ? 5.793 -1.657 32.030 1.00 94.94 631 GLN A CA 1
ATOM 4968 C C . GLN A 1 631 ? 6.363 -1.670 30.607 1.00 94.94 631 GLN A C 1
ATOM 4970 O O . GLN A 1 631 ? 6.901 -2.679 30.146 1.00 94.94 631 GLN A O 1
ATOM 4975 N N . LEU A 1 632 ? 6.196 -0.547 29.910 1.00 94.00 632 LEU A N 1
ATOM 4976 C CA . LEU A 1 632 ? 6.747 -0.364 28.577 1.00 94.00 632 LEU A CA 1
ATOM 4977 C C . LEU A 1 632 ? 8.244 -0.054 28.705 1.00 94.00 632 LEU A C 1
ATOM 4979 O O . LEU A 1 632 ? 8.636 0.977 29.242 1.00 94.00 632 LEU A O 1
ATOM 4983 N N . GLU A 1 633 ? 9.069 -0.974 28.227 1.00 93.19 633 GLU A N 1
ATOM 4984 C CA . GLU A 1 633 ? 10.526 -0.954 28.270 1.00 93.19 633 GLU A CA 1
ATOM 4985 C C . GLU A 1 633 ? 11.064 -0.808 26.841 1.00 93.19 633 GLU A C 1
ATOM 4987 O O . GLU A 1 633 ? 11.330 -1.787 26.133 1.00 93.19 633 GLU A O 1
ATOM 4992 N N . SER A 1 634 ? 11.251 0.438 26.396 1.00 84.88 634 SER A N 1
ATOM 4993 C CA . SER A 1 634 ? 11.710 0.746 25.034 1.00 84.88 634 SER A CA 1
ATOM 4994 C C . SER A 1 634 ? 13.021 0.031 24.675 1.00 84.88 634 SER A C 1
ATOM 4996 O O . SER A 1 634 ? 13.135 -0.511 23.575 1.00 84.88 634 SER A O 1
ATOM 4998 N N . GLN A 1 635 ? 13.943 -0.089 25.637 1.00 89.94 635 GLN A N 1
ATOM 4999 C CA . GLN A 1 635 ? 15.266 -0.710 25.481 1.00 89.94 635 GLN A CA 1
ATOM 5000 C C . GLN A 1 635 ? 15.263 -2.249 25.452 1.00 89.94 635 GLN A C 1
ATOM 5002 O O . GLN A 1 635 ? 16.254 -2.860 25.056 1.00 89.94 635 GLN A O 1
ATOM 5007 N N . LYS A 1 636 ? 14.170 -2.917 25.841 1.00 93.50 636 LYS A N 1
ATOM 5008 C CA . LYS A 1 636 ? 14.120 -4.386 25.876 1.00 93.50 636 LYS A CA 1
ATOM 5009 C C . LYS A 1 636 ? 13.752 -4.955 24.509 1.00 93.50 636 LYS A C 1
ATOM 5011 O O . LYS A 1 636 ? 12.572 -4.988 24.181 1.00 93.50 636 LYS A O 1
ATOM 5016 N N . VAL A 1 637 ? 14.720 -5.412 23.714 1.00 92.25 637 VAL A N 1
ATOM 5017 C CA . VAL A 1 637 ? 14.535 -5.853 22.306 1.00 92.25 637 VAL A CA 1
ATOM 5018 C C . VAL A 1 637 ? 13.333 -6.789 22.096 1.00 92.25 637 VAL A C 1
ATOM 5020 O O . VAL A 1 637 ? 12.552 -6.589 21.172 1.00 92.25 637 VAL A O 1
ATOM 5023 N N . GLU A 1 638 ? 13.136 -7.750 22.996 1.00 91.50 638 GLU A N 1
ATOM 5024 C CA . GLU A 1 638 ? 12.069 -8.762 22.935 1.00 91.50 638 GLU A CA 1
ATOM 5025 C C . GLU A 1 638 ? 10.654 -8.188 23.123 1.00 91.50 638 GLU A C 1
ATOM 5027 O O . GLU A 1 638 ? 9.668 -8.821 22.748 1.00 91.50 638 GLU A O 1
ATOM 5032 N N . GLN A 1 639 ? 10.530 -7.003 23.730 1.00 93.50 639 GLN A N 1
ATOM 5033 C CA . GLN A 1 639 ? 9.241 -6.382 24.009 1.00 93.50 639 GLN A CA 1
ATOM 5034 C C . GLN A 1 639 ? 8.787 -5.534 22.812 1.00 93.50 639 GLN A C 1
ATOM 5036 O O . GLN A 1 639 ? 9.167 -4.366 22.670 1.00 93.50 639 GLN A O 1
ATOM 5041 N N . ILE A 1 640 ? 7.957 -6.133 21.957 1.00 92.88 640 ILE A N 1
ATOM 5042 C CA . ILE A 1 640 ? 7.367 -5.494 20.776 1.00 92.88 640 ILE A CA 1
ATOM 5043 C C . ILE A 1 640 ? 5.951 -5.025 21.122 1.00 92.88 640 ILE A C 1
ATOM 5045 O O . ILE A 1 640 ? 5.017 -5.821 21.168 1.00 92.88 640 ILE A O 1
ATOM 5049 N N . ALA A 1 641 ? 5.799 -3.727 21.380 1.00 94.88 641 ALA A N 1
ATOM 5050 C CA . ALA A 1 641 ? 4.505 -3.136 21.716 1.00 94.88 641 ALA A CA 1
ATOM 5051 C C . ALA A 1 641 ? 3.666 -2.786 20.477 1.00 94.88 641 ALA A C 1
ATOM 5053 O O . ALA A 1 641 ? 2.450 -2.939 20.491 1.00 94.88 641 ALA A O 1
ATOM 5054 N N . ALA A 1 642 ? 4.309 -2.324 19.405 1.00 95.19 642 ALA A N 1
ATOM 5055 C CA . ALA A 1 642 ? 3.674 -1.972 18.140 1.00 95.19 642 ALA A CA 1
ATOM 5056 C C . ALA A 1 642 ? 4.659 -2.190 16.987 1.00 95.19 642 ALA A C 1
ATOM 5058 O O . ALA A 1 642 ? 5.871 -2.239 17.205 1.00 95.19 642 ALA A O 1
ATOM 5059 N N . LEU A 1 643 ? 4.127 -2.321 15.776 1.00 94.62 643 LEU A N 1
ATOM 5060 C CA . LEU A 1 643 ? 4.888 -2.530 14.546 1.00 94.62 643 LEU A CA 1
ATOM 5061 C C . LEU A 1 643 ? 5.002 -1.237 13.714 1.00 94.62 643 LEU A C 1
ATOM 5063 O O . LEU A 1 643 ? 4.224 -0.299 13.928 1.00 94.62 643 LEU A O 1
ATOM 5067 N N . PRO A 1 644 ? 5.949 -1.175 12.759 1.00 94.50 644 PRO A N 1
ATOM 5068 C CA . PRO A 1 644 ? 6.031 -0.087 11.787 1.00 94.50 644 PRO A CA 1
ATOM 5069 C C . PRO A 1 644 ? 4.877 -0.106 10.774 1.00 94.50 644 PRO A C 1
ATOM 5071 O O . PRO A 1 644 ? 4.251 -1.137 10.509 1.00 94.50 644 PRO A O 1
ATOM 5074 N N . LEU A 1 645 ? 4.631 1.046 10.149 1.00 93.50 645 LEU A N 1
ATOM 5075 C CA . LEU A 1 645 ? 3.566 1.220 9.162 1.00 93.50 645 LEU A CA 1
ATOM 5076 C C . LEU A 1 645 ? 3.867 0.492 7.845 1.00 93.50 645 LEU A C 1
ATOM 5078 O O . LEU A 1 645 ? 4.975 0.540 7.310 1.00 93.50 645 LEU A O 1
ATOM 5082 N N . GLY A 1 646 ? 2.840 -0.118 7.246 1.00 84.81 646 GLY A N 1
ATOM 5083 C CA . GLY A 1 646 ? 2.945 -0.767 5.940 1.00 84.81 646 GLY A CA 1
ATOM 5084 C C . GLY A 1 646 ? 3.493 -2.191 5.960 1.00 84.81 646 GLY A C 1
ATOM 5085 O O . GLY A 1 646 ? 3.847 -2.697 4.891 1.00 84.81 646 GLY A O 1
ATOM 5086 N N . GLY A 1 647 ? 3.587 -2.837 7.124 1.00 82.56 647 GLY A N 1
ATOM 5087 C CA . GLY A 1 647 ? 4.183 -4.165 7.275 1.00 82.56 647 GLY A CA 1
ATOM 5088 C C . GLY A 1 647 ? 3.282 -5.347 6.904 1.00 82.56 647 GLY A C 1
ATOM 5089 O O . GLY A 1 647 ? 3.807 -6.399 6.540 1.00 82.56 647 GLY A O 1
ATOM 5090 N N . ARG A 1 648 ? 1.947 -5.214 6.950 1.00 88.75 648 ARG A N 1
ATOM 5091 C CA . ARG A 1 648 ? 1.040 -6.379 6.957 1.00 88.75 648 ARG A CA 1
ATOM 5092 C C . ARG A 1 648 ? 0.045 -6.416 5.821 1.00 88.75 648 ARG A C 1
ATOM 5094 O O . ARG A 1 648 ? -0.203 -7.495 5.290 1.00 88.75 648 ARG A O 1
ATOM 5101 N N . ILE A 1 649 ? -0.509 -5.277 5.431 1.00 93.31 649 ILE A N 1
ATOM 5102 C CA . ILE A 1 649 ? -1.551 -5.233 4.407 1.00 93.31 649 ILE A CA 1
ATOM 5103 C C . ILE A 1 649 ? -0.947 -4.866 3.051 1.00 93.31 649 ILE A C 1
ATOM 5105 O O . ILE A 1 649 ? -0.234 -3.870 2.894 1.00 93.31 649 ILE A O 1
ATOM 5109 N N . LYS A 1 650 ? -1.223 -5.694 2.043 1.00 92.81 650 LYS A N 1
ATOM 5110 C CA . LYS A 1 650 ? -0.963 -5.404 0.633 1.00 92.81 650 LYS A CA 1
ATOM 5111 C C . LYS A 1 650 ? -2.247 -4.852 0.028 1.00 92.81 650 LYS A C 1
ATOM 5113 O O . LYS A 1 650 ? -3.271 -5.517 0.090 1.00 92.81 650 LYS A O 1
ATOM 5118 N N . LEU A 1 651 ? -2.156 -3.664 -0.557 1.00 92.88 651 LEU A N 1
ATOM 5119 C CA . LEU A 1 651 ? -3.222 -3.035 -1.332 1.00 92.88 651 LEU A CA 1
ATOM 5120 C C . LEU A 1 651 ? -2.906 -3.213 -2.815 1.00 92.88 651 LEU A C 1
ATOM 5122 O O . LEU A 1 651 ? -1.803 -2.857 -3.237 1.00 92.88 651 LEU A O 1
ATOM 5126 N N . ASP A 1 652 ? -3.845 -3.771 -3.572 1.00 92.31 652 ASP A N 1
ATOM 5127 C CA . ASP A 1 652 ? -3.848 -3.743 -5.032 1.00 92.31 652 ASP A CA 1
ATOM 5128 C C . ASP A 1 652 ? -4.333 -2.353 -5.488 1.00 92.31 652 ASP A C 1
ATOM 5130 O O . ASP A 1 652 ? -5.504 -2.021 -5.296 1.00 92.31 652 ASP A O 1
ATOM 5134 N N . PRO A 1 653 ? -3.458 -1.504 -6.055 1.00 92.62 653 PRO A N 1
ATOM 5135 C CA . PRO A 1 653 ? -3.822 -0.118 -6.348 1.00 92.62 653 PRO A CA 1
ATOM 5136 C C . PRO A 1 653 ? -4.855 0.041 -7.468 1.00 92.62 653 PRO A C 1
ATOM 5138 O O . PRO A 1 653 ? -5.413 1.125 -7.628 1.00 92.62 653 PRO A O 1
ATOM 5141 N N . TRP A 1 654 ? -5.071 -1.000 -8.278 1.00 90.88 654 TRP A N 1
ATOM 5142 C CA . TRP A 1 654 ? -6.024 -0.964 -9.381 1.00 90.88 654 TRP A CA 1
ATOM 5143 C C . TRP A 1 654 ? -7.440 -1.249 -8.893 1.00 90.88 654 TRP A C 1
ATOM 5145 O O . TRP A 1 654 ? -8.363 -0.498 -9.187 1.00 90.88 654 TRP A O 1
ATOM 5155 N N . SER A 1 655 ? -7.598 -2.346 -8.151 1.00 88.56 655 SER A N 1
ATOM 5156 C CA . SER A 1 655 ? -8.899 -2.885 -7.726 1.00 88.56 655 SER A CA 1
ATOM 5157 C C . SER A 1 655 ? -9.324 -2.483 -6.315 1.00 88.56 655 SER A C 1
ATOM 5159 O O . SER A 1 655 ? -10.459 -2.750 -5.930 1.00 88.56 655 SER A O 1
ATOM 5161 N N . ASN A 1 656 ? -8.422 -1.879 -5.541 1.00 93.12 656 ASN A N 1
ATOM 5162 C CA . ASN A 1 656 ? -8.574 -1.584 -4.115 1.00 93.12 656 ASN A CA 1
ATOM 5163 C C . ASN A 1 656 ? -8.650 -2.828 -3.209 1.00 93.12 656 ASN A C 1
ATOM 5165 O O . ASN A 1 656 ? -8.845 -2.694 -2.000 1.00 93.12 656 ASN A O 1
ATOM 5169 N N . GLU A 1 657 ? -8.459 -4.034 -3.754 1.00 92.50 657 GLU A N 1
ATOM 5170 C CA . GLU A 1 657 ? -8.427 -5.270 -2.973 1.00 92.50 657 GLU A CA 1
ATOM 5171 C C . GLU A 1 657 ? -7.265 -5.285 -1.978 1.00 92.50 657 GLU A C 1
ATOM 5173 O O . GLU A 1 657 ? -6.141 -4.863 -2.273 1.00 92.50 657 GLU A O 1
ATOM 5178 N N . VAL A 1 658 ? -7.526 -5.850 -0.800 1.00 95.19 658 VAL A N 1
ATOM 5179 C CA . VAL A 1 658 ? -6.520 -6.027 0.246 1.00 95.19 658 VAL A CA 1
ATOM 5180 C C . VAL A 1 658 ? -6.236 -7.498 0.513 1.00 95.19 658 VAL A C 1
ATOM 5182 O O . VAL A 1 658 ? -7.133 -8.338 0.588 1.00 95.19 658 VAL A O 1
ATOM 5185 N N . SER A 1 659 ? -4.960 -7.815 0.711 1.00 94.69 659 SER A N 1
ATOM 5186 C CA . SER A 1 659 ? -4.503 -9.140 1.122 1.00 94.69 659 SER A CA 1
ATOM 5187 C C . SER A 1 659 ? -3.443 -9.037 2.213 1.00 94.69 659 SER A C 1
ATOM 5189 O O . SER A 1 659 ? -2.753 -8.026 2.342 1.00 94.69 659 SER A O 1
ATOM 5191 N N . MET A 1 660 ? -3.244 -10.117 2.967 1.00 91.94 660 MET A N 1
ATOM 5192 C CA . MET A 1 660 ? -2.102 -10.209 3.877 1.00 91.94 660 MET A CA 1
ATOM 5193 C C . MET A 1 660 ? -0.798 -10.277 3.071 1.00 91.94 660 MET A C 1
ATOM 5195 O O . MET A 1 660 ? -0.718 -10.967 2.049 1.00 91.94 660 MET A O 1
ATOM 5199 N N . LYS A 1 661 ? 0.235 -9.559 3.512 1.00 89.19 661 LYS A N 1
ATOM 5200 C CA . LYS A 1 661 ? 1.588 -9.677 2.971 1.00 89.19 661 LYS A CA 1
ATOM 5201 C C . LYS A 1 661 ? 2.218 -10.978 3.453 1.00 89.19 661 LYS A C 1
ATOM 5203 O O . LYS A 1 661 ? 2.176 -11.297 4.637 1.00 89.19 661 LYS A O 1
ATOM 5208 N N . ASN A 1 662 ? 2.869 -11.686 2.538 1.00 82.44 662 ASN A N 1
ATOM 5209 C CA . ASN A 1 662 ? 3.770 -12.773 2.895 1.00 82.44 662 ASN A CA 1
ATOM 5210 C C . ASN A 1 662 ? 5.165 -12.180 3.134 1.00 82.44 662 ASN A C 1
ATOM 5212 O O . ASN A 1 662 ? 5.892 -11.909 2.178 1.00 82.44 662 ASN A O 1
ATOM 5216 N N . VAL A 1 663 ? 5.497 -11.899 4.395 1.00 77.75 663 VAL A N 1
ATOM 5217 C CA . VAL A 1 663 ? 6.786 -11.308 4.779 1.00 77.75 663 VAL A CA 1
ATOM 5218 C C . VAL A 1 663 ? 7.576 -12.325 5.587 1.00 77.75 663 VAL A C 1
ATOM 5220 O O . VAL A 1 663 ? 7.057 -12.943 6.513 1.00 77.75 663 VAL A O 1
ATOM 5223 N N . LYS A 1 664 ? 8.858 -12.483 5.256 1.00 79.31 664 LYS A N 1
ATOM 5224 C CA . LYS A 1 664 ? 9.779 -13.261 6.082 1.00 79.31 664 LYS A CA 1
ATOM 5225 C C . LYS A 1 664 ? 10.016 -12.505 7.390 1.00 79.31 664 LYS A C 1
ATOM 5227 O O . LYS A 1 664 ? 10.523 -11.387 7.358 1.00 79.31 664 LYS A O 1
ATOM 5232 N N . HIS A 1 665 ? 9.682 -13.117 8.523 1.00 77.38 665 HIS A N 1
ATOM 5233 C CA . HIS A 1 665 ? 10.008 -12.552 9.831 1.00 77.38 665 HIS A CA 1
ATOM 5234 C C . HIS A 1 665 ? 11.527 -12.411 9.974 1.00 77.38 665 HIS A C 1
ATOM 5236 O O . HIS A 1 665 ? 12.273 -13.372 9.765 1.00 77.38 665 HIS A O 1
ATOM 5242 N N . LEU A 1 666 ? 11.972 -11.201 10.308 1.00 83.94 666 LEU A N 1
ATOM 5243 C CA . LEU A 1 666 ? 13.358 -10.900 10.640 1.00 83.94 666 LEU A CA 1
ATOM 5244 C C . LEU A 1 666 ? 13.485 -10.783 12.158 1.00 83.94 666 LEU A C 1
ATOM 5246 O O . LEU A 1 666 ? 12.590 -10.264 12.825 1.00 83.94 666 LEU A O 1
ATOM 5250 N N . THR A 1 667 ? 14.588 -11.290 12.700 1.00 87.50 667 THR A N 1
ATOM 5251 C CA . THR A 1 667 ? 14.915 -11.119 14.116 1.00 87.50 667 THR A CA 1
ATOM 5252 C C . THR A 1 667 ? 15.343 -9.676 14.348 1.00 87.50 667 THR A C 1
ATOM 5254 O O . THR A 1 667 ? 16.269 -9.211 13.692 1.00 87.50 667 THR A O 1
ATOM 5257 N N . ILE A 1 668 ? 14.676 -8.993 15.279 1.00 89.75 668 ILE A N 1
ATOM 5258 C CA . ILE A 1 668 ? 15.054 -7.652 15.736 1.00 89.75 668 ILE A CA 1
ATOM 5259 C C . ILE A 1 668 ? 16.339 -7.785 16.558 1.00 89.75 668 ILE A C 1
ATOM 5261 O O . ILE A 1 668 ? 16.367 -8.544 17.528 1.00 89.75 668 ILE A O 1
ATOM 5265 N N . LEU A 1 669 ? 17.397 -7.076 16.167 1.00 92.12 669 LEU A N 1
ATOM 5266 C CA . LEU A 1 669 ? 18.714 -7.161 16.810 1.00 92.12 669 LEU A CA 1
ATOM 5267 C C . LEU A 1 669 ? 18.964 -6.024 17.804 1.00 92.12 669 LEU A C 1
ATOM 5269 O O . LEU A 1 669 ? 19.818 -6.147 18.682 1.00 92.12 669 LEU A O 1
ATOM 5273 N N . SER A 1 670 ? 18.218 -4.925 17.690 1.00 92.00 670 SER A N 1
ATOM 5274 C CA . SER A 1 670 ? 18.400 -3.729 18.509 1.00 92.00 670 SER A CA 1
ATOM 5275 C C . SER A 1 670 ? 17.068 -3.040 18.843 1.00 92.00 670 SER A C 1
ATOM 5277 O O . SER A 1 670 ? 16.090 -3.195 18.112 1.00 92.00 670 SER A O 1
ATOM 5279 N N . PRO A 1 671 ? 16.990 -2.243 19.928 1.00 89.31 671 PRO A N 1
ATOM 5280 C CA . PRO A 1 671 ? 15.770 -1.502 20.264 1.00 89.31 671 PRO A CA 1
ATOM 5281 C C . PRO A 1 671 ? 15.314 -0.534 19.164 1.00 89.31 671 PRO A C 1
ATOM 5283 O O . PRO A 1 671 ? 14.113 -0.345 18.977 1.00 89.31 671 PRO A O 1
ATOM 5286 N N . ALA A 1 672 ? 16.262 0.034 18.411 1.00 88.38 672 ALA A N 1
ATOM 5287 C CA . ALA A 1 672 ? 15.998 0.966 17.317 1.00 88.38 672 ALA A CA 1
ATOM 5288 C C . ALA A 1 672 ? 15.264 0.315 16.130 1.00 88.38 672 ALA A C 1
ATOM 5290 O O . ALA A 1 672 ? 14.537 0.994 15.414 1.00 88.38 672 ALA A O 1
ATOM 5291 N N . GLU A 1 673 ? 15.392 -1.000 15.939 1.00 91.56 673 GLU A N 1
ATOM 5292 C CA . GLU A 1 673 ? 14.723 -1.737 14.857 1.00 91.56 673 GLU A CA 1
ATOM 5293 C C . GLU A 1 673 ? 13.230 -1.999 15.116 1.00 91.56 673 GLU A C 1
ATOM 5295 O O . GLU A 1 673 ? 12.522 -2.443 14.213 1.00 91.56 673 GLU A O 1
ATOM 5300 N N . LYS A 1 674 ? 12.720 -1.716 16.325 1.00 91.69 674 LYS A N 1
ATOM 5301 C CA . LYS A 1 674 ? 11.299 -1.919 16.659 1.00 91.69 674 LYS A CA 1
ATOM 5302 C C . LYS A 1 674 ? 10.365 -0.966 15.914 1.00 91.69 674 LYS A C 1
ATOM 5304 O O . LYS A 1 674 ? 9.255 -1.364 15.576 1.00 91.69 674 LYS A O 1
ATOM 5309 N N . LEU A 1 675 ? 10.811 0.277 15.698 1.00 93.12 675 LEU A N 1
ATOM 5310 C CA . LEU A 1 675 ? 10.143 1.292 14.871 1.00 93.12 675 LEU A CA 1
ATOM 5311 C C . LEU A 1 675 ? 8.612 1.406 15.104 1.00 93.12 675 LEU A C 1
ATOM 5313 O O . LEU A 1 675 ? 7.841 1.375 14.140 1.00 93.12 675 LEU A O 1
ATOM 5317 N N . PRO A 1 676 ? 8.131 1.501 16.363 1.00 94.06 676 PRO A N 1
ATOM 5318 C CA . PRO A 1 676 ? 6.700 1.459 16.656 1.00 94.06 676 PRO A CA 1
ATOM 5319 C C . PRO A 1 676 ? 5.985 2.664 16.037 1.00 94.06 676 PRO A C 1
ATOM 5321 O O . PRO A 1 676 ? 6.319 3.807 16.349 1.00 94.06 676 PRO A O 1
ATOM 5324 N N . PHE A 1 677 ? 4.980 2.403 15.195 1.00 95.44 677 PHE A N 1
ATOM 5325 C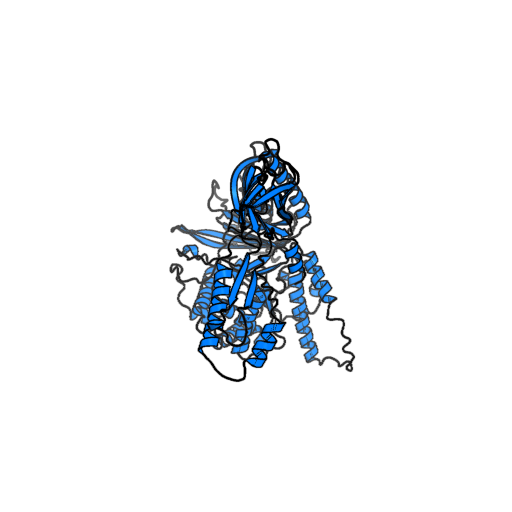 CA . PHE A 1 677 ? 4.227 3.424 14.452 1.00 95.44 677 PHE A CA 1
ATOM 5326 C C . PHE A 1 677 ? 5.068 4.258 13.471 1.00 95.44 677 PHE A C 1
ATOM 5328 O O . PHE A 1 677 ? 4.592 5.277 12.968 1.00 95.44 677 PHE A O 1
ATOM 5335 N N . GLU A 1 678 ? 6.310 3.866 13.188 1.00 95.00 678 GLU A N 1
ATOM 5336 C CA . GLU A 1 678 ? 7.185 4.644 12.317 1.00 95.00 678 GLU A CA 1
ATOM 5337 C C . GLU A 1 678 ? 6.984 4.318 10.838 1.00 95.00 678 GLU A C 1
ATOM 5339 O O . GLU A 1 678 ? 6.645 3.200 10.435 1.00 95.00 678 GLU A O 1
ATOM 5344 N N . VAL A 1 679 ? 7.235 5.331 10.016 1.00 94.88 679 VAL A N 1
ATOM 5345 C CA . VAL A 1 679 ? 7.350 5.216 8.570 1.00 94.88 679 VAL A CA 1
ATOM 5346 C C . VAL A 1 679 ? 8.664 4.522 8.197 1.00 94.88 679 VAL A C 1
ATOM 5348 O O . VAL A 1 679 ? 9.745 4.930 8.621 1.00 94.88 679 VAL A O 1
ATOM 5351 N N . THR A 1 680 ? 8.572 3.516 7.326 1.00 93.25 680 THR A N 1
ATOM 5352 C CA . THR A 1 680 ? 9.727 2.809 6.751 1.00 93.25 680 THR A CA 1
ATOM 5353 C C . THR A 1 680 ? 9.766 2.914 5.222 1.00 93.25 680 THR A C 1
ATOM 5355 O O . THR A 1 680 ? 8.726 3.151 4.597 1.00 93.25 680 THR A O 1
ATOM 5358 N N . PRO A 1 681 ? 10.928 2.688 4.584 1.00 93.50 681 PRO A N 1
ATOM 5359 C CA . PRO A 1 681 ? 11.017 2.567 3.133 1.00 93.50 681 PRO A CA 1
ATOM 5360 C C . PRO A 1 681 ? 10.128 1.461 2.555 1.00 93.50 681 PRO A C 1
ATOM 5362 O O . PRO A 1 681 ? 9.802 0.471 3.217 1.00 93.50 681 PRO A O 1
ATOM 5365 N N . PHE A 1 682 ? 9.764 1.623 1.284 1.00 91.50 682 PHE A N 1
ATOM 5366 C CA . PHE A 1 682 ? 9.036 0.617 0.521 1.00 91.50 682 PHE A CA 1
ATOM 5367 C C . PHE A 1 682 ? 9.975 -0.397 -0.137 1.00 91.50 682 PHE A C 1
ATOM 5369 O O . PHE A 1 682 ? 11.075 -0.068 -0.569 1.00 91.50 682 PHE A O 1
ATOM 5376 N N . GLY A 1 683 ? 9.496 -1.634 -0.264 1.00 89.50 683 GLY A N 1
ATOM 5377 C CA . GLY A 1 683 ? 10.166 -2.700 -1.010 1.00 89.50 683 GLY A CA 1
ATOM 5378 C C . GLY A 1 683 ? 9.153 -3.697 -1.570 1.00 89.50 683 GLY A C 1
ATOM 5379 O O . GLY A 1 683 ? 9.079 -4.824 -1.078 1.00 89.50 683 GLY A O 1
ATOM 5380 N N . PRO A 1 684 ? 8.287 -3.290 -2.519 1.00 91.50 684 PRO A N 1
ATOM 5381 C CA . PRO A 1 684 ? 7.299 -4.192 -3.094 1.00 91.50 684 PRO A CA 1
ATOM 5382 C C . PRO A 1 684 ? 7.974 -5.302 -3.910 1.00 91.50 684 PRO A C 1
ATOM 5384 O O . PRO A 1 684 ? 8.905 -5.063 -4.675 1.00 91.50 684 PRO A O 1
ATOM 5387 N N . TYR A 1 685 ? 7.461 -6.524 -3.786 1.00 91.19 685 TYR A N 1
ATOM 5388 C CA . TYR A 1 685 ? 7.860 -7.639 -4.642 1.00 91.19 685 TYR A CA 1
ATOM 5389 C C . TYR A 1 685 ? 7.159 -7.500 -6.001 1.00 91.19 685 TYR A C 1
ATOM 5391 O O . TYR A 1 685 ? 5.946 -7.719 -6.085 1.00 91.19 685 TYR A O 1
ATOM 5399 N N . LEU A 1 686 ? 7.890 -7.078 -7.042 1.00 93.50 686 LEU A N 1
ATOM 5400 C CA . LEU A 1 686 ? 7.306 -6.871 -8.369 1.00 93.50 686 LEU A CA 1
ATOM 5401 C C . LEU A 1 686 ? 7.091 -8.210 -9.081 1.00 93.50 686 LEU A C 1
ATOM 5403 O O . LEU A 1 686 ? 7.931 -9.106 -9.039 1.00 93.50 686 LEU A O 1
ATOM 5407 N N . THR A 1 687 ? 5.956 -8.311 -9.760 1.00 91.44 687 THR A N 1
ATOM 5408 C CA . THR A 1 687 ? 5.519 -9.485 -10.527 1.00 91.44 687 THR A CA 1
ATOM 5409 C C . THR A 1 687 ? 4.959 -9.016 -11.863 1.00 91.44 687 THR A C 1
ATOM 5411 O O . THR A 1 687 ? 4.571 -7.852 -11.982 1.00 91.44 687 THR A O 1
ATOM 5414 N N . ARG A 1 688 ? 4.884 -9.908 -12.854 1.00 84.69 688 ARG A N 1
ATOM 5415 C CA . ARG A 1 688 ? 4.216 -9.637 -14.135 1.00 84.69 688 ARG A CA 1
ATOM 5416 C C . ARG A 1 688 ? 2.949 -10.493 -14.225 1.00 84.69 688 ARG A C 1
ATOM 5418 O O . ARG A 1 688 ? 3.087 -11.694 -14.460 1.00 84.69 688 ARG A O 1
ATOM 5425 N N . PRO A 1 689 ? 1.744 -9.930 -14.033 1.00 77.19 689 PRO A N 1
ATOM 5426 C CA . PRO A 1 689 ? 0.513 -10.685 -14.212 1.00 77.19 689 PRO A CA 1
ATOM 5427 C C . PRO A 1 689 ? 0.439 -11.231 -15.644 1.00 77.19 689 PRO A C 1
ATOM 5429 O O . PRO A 1 689 ? 0.655 -10.502 -16.615 1.00 77.19 689 PRO A O 1
ATOM 5432 N N . SER A 1 690 ? 0.163 -12.529 -15.784 1.00 63.62 690 SER A N 1
ATOM 5433 C CA . SER A 1 690 ? -0.113 -13.138 -17.089 1.00 63.62 690 SER A CA 1
ATOM 5434 C C . SER A 1 690 ? -1.566 -12.882 -17.508 1.00 63.62 690 SER A C 1
ATOM 5436 O O . SER A 1 690 ? -2.437 -12.711 -16.655 1.00 63.62 690 SER A O 1
ATOM 5438 N N . ALA A 1 691 ? -1.858 -12.892 -18.815 1.00 53.47 691 ALA A N 1
ATOM 5439 C CA . ALA A 1 691 ? -3.224 -12.696 -19.321 1.00 53.47 691 ALA A CA 1
ATOM 5440 C C . ALA A 1 691 ? -4.239 -13.685 -18.695 1.00 53.47 691 ALA A C 1
ATOM 5442 O O . ALA A 1 691 ? -5.332 -13.289 -18.305 1.00 53.47 691 ALA A O 1
ATOM 5443 N N . LEU A 1 692 ? -3.826 -14.941 -18.478 1.00 42.47 692 LEU A N 1
ATOM 5444 C CA . LEU A 1 692 ? -4.633 -15.995 -17.839 1.00 42.47 692 LEU A CA 1
ATOM 5445 C C . LEU A 1 692 ? -4.916 -15.738 -16.342 1.00 42.47 692 LEU A C 1
ATOM 5447 O O . LEU A 1 692 ? -5.964 -16.122 -15.820 1.00 42.47 692 LEU A O 1
ATOM 5451 N N . GLN A 1 693 ? -3.997 -15.083 -15.625 1.00 45.66 693 GLN A N 1
ATOM 5452 C CA . GLN A 1 693 ? -4.188 -14.753 -14.205 1.00 45.66 693 GLN A CA 1
ATOM 5453 C C . GLN A 1 693 ? -5.232 -13.651 -13.993 1.00 45.66 693 GLN A C 1
ATOM 5455 O O . GLN A 1 693 ? -5.853 -13.597 -12.931 1.00 45.66 693 GLN A O 1
ATOM 5460 N N . ILE A 1 694 ? -5.449 -12.795 -14.993 1.00 49.75 694 ILE A N 1
ATOM 5461 C CA . ILE A 1 694 ? -6.401 -11.683 -14.914 1.00 49.75 694 ILE A CA 1
ATOM 5462 C C . ILE A 1 694 ? -7.827 -12.169 -15.146 1.00 49.75 694 ILE A C 1
ATOM 5464 O O . ILE A 1 694 ? -8.711 -11.765 -14.400 1.00 49.75 694 ILE A O 1
ATOM 5468 N N . GLU A 1 695 ? -8.051 -13.100 -16.078 1.00 37.25 695 GLU A N 1
ATOM 5469 C CA . GLU A 1 695 ? -9.371 -13.728 -16.260 1.00 37.25 695 GLU A CA 1
ATOM 5470 C C . GLU A 1 695 ? -9.833 -14.453 -14.990 1.00 37.25 695 GLU A C 1
ATOM 5472 O O . GLU A 1 695 ? -10.988 -14.334 -14.596 1.00 37.25 695 GLU A O 1
ATOM 5477 N N . THR A 1 696 ? -8.911 -15.110 -14.279 1.00 38.47 696 THR A N 1
ATOM 5478 C CA . THR A 1 696 ? -9.224 -15.802 -13.015 1.00 38.47 696 THR A CA 1
ATOM 5479 C C . THR A 1 696 ? -9.505 -14.829 -11.856 1.00 38.47 696 THR A C 1
ATOM 5481 O O . THR A 1 696 ? -10.222 -15.180 -10.918 1.00 38.47 696 THR A O 1
ATOM 5484 N N . ARG A 1 697 ? -8.929 -13.615 -11.896 1.00 41.34 697 ARG A N 1
ATOM 5485 C CA . ARG A 1 697 ? -9.232 -12.514 -10.959 1.00 41.34 697 ARG A CA 1
ATOM 5486 C C . ARG A 1 697 ? -10.531 -11.791 -11.311 1.00 41.34 697 ARG A C 1
ATOM 5488 O O . ARG A 1 697 ? -11.191 -11.317 -10.408 1.00 41.34 697 ARG A O 1
ATOM 5495 N N . ALA A 1 698 ? -10.891 -11.709 -12.590 1.00 35.91 698 ALA A N 1
ATOM 5496 C CA . ALA A 1 698 ? -12.140 -11.099 -13.044 1.00 35.91 698 ALA A CA 1
ATOM 5497 C C . ALA A 1 698 ? -13.356 -12.035 -12.890 1.00 35.91 698 ALA A C 1
ATOM 5499 O O . ALA A 1 698 ? -14.491 -11.569 -12.887 1.00 35.91 698 ALA A O 1
ATOM 5500 N N . SER A 1 699 ? -13.129 -13.351 -12.789 1.00 32.38 699 SER A N 1
ATOM 5501 C CA . SER A 1 699 ? -14.172 -14.368 -12.598 1.00 32.38 699 SER A CA 1
ATOM 5502 C C . SER A 1 699 ? -14.457 -14.728 -11.132 1.00 32.38 699 SER A C 1
ATOM 5504 O O . SER A 1 699 ? -15.269 -15.619 -10.883 1.00 32.38 699 SER A O 1
ATOM 5506 N N . LYS A 1 700 ? -13.734 -14.136 -10.179 1.00 32.69 700 LYS A N 1
ATOM 5507 C CA . LYS A 1 700 ? -13.955 -14.271 -8.732 1.00 32.69 700 LYS A CA 1
ATOM 5508 C C . LYS A 1 700 ? -14.404 -12.935 -8.177 1.00 32.69 700 LYS A C 1
ATOM 5510 O O . LYS A 1 700 ? -15.152 -12.983 -7.179 1.00 32.69 700 LYS A O 1
#

Solvent-accessible surface area (backbone atoms only — not comparable to full-atom values): 39189 Å² total; per-residue (Å²): 122,58,74,71,68,98,39,71,76,54,51,56,57,49,57,72,57,62,82,69,78,90,62,72,70,57,57,53,49,54,51,50,51,52,50,52,53,52,53,51,61,69,66,61,74,53,63,76,62,53,76,47,79,43,70,52,54,46,92,78,48,82,91,47,101,57,65,50,78,46,76,49,50,46,42,52,77,79,66,35,54,70,48,51,50,62,78,55,62,59,46,55,44,52,46,73,44,51,31,39,41,33,40,78,40,54,27,56,44,74,41,73,33,38,36,49,46,42,53,80,80,63,43,48,58,55,66,54,45,68,25,46,54,70,34,42,55,35,73,48,59,38,38,30,56,64,74,89,70,79,53,78,58,71,69,41,73,32,41,38,37,40,38,39,101,37,78,41,63,43,68,35,36,36,35,50,58,64,45,67,72,61,45,51,53,42,31,36,56,38,51,53,53,47,56,64,55,47,32,78,39,53,27,39,38,37,38,44,36,35,34,41,44,68,51,95,84,70,51,73,42,74,61,36,50,47,63,37,47,26,50,43,43,56,68,83,52,72,81,57,62,64,56,72,82,82,79,80,76,95,70,84,90,81,85,60,80,72,61,64,76,70,63,76,50,63,79,76,88,55,70,58,64,63,62,50,57,67,50,76,54,99,76,63,50,73,89,39,43,47,79,43,85,73,50,75,49,68,46,59,77,39,48,23,44,31,32,39,37,38,62,41,96,86,40,78,68,60,42,45,35,38,39,38,29,25,35,76,84,79,29,44,76,37,33,41,40,36,31,43,40,68,78,58,102,82,60,86,58,66,39,36,40,24,34,36,46,55,77,47,81,92,41,70,43,63,35,41,33,28,33,52,46,88,77,80,86,85,66,68,86,74,54,62,84,73,34,30,40,32,43,34,41,36,27,35,59,40,46,65,59,48,42,46,50,56,54,48,48,70,70,58,51,71,77,80,66,75,70,71,88,43,81,90,70,80,71,51,75,69,54,47,51,51,53,43,46,49,44,13,27,51,47,48,53,50,50,37,36,48,69,58,45,28,34,56,95,41,67,47,30,53,55,50,39,51,51,50,48,51,43,36,60,56,56,69,60,89,66,86,71,72,75,44,47,42,41,30,66,48,64,36,37,35,53,35,51,47,42,50,31,39,37,38,16,44,26,36,64,16,23,48,67,49,69,41,31,47,43,54,58,50,32,34,44,49,22,35,46,76,71,60,62,76,59,71,56,68,40,47,42,72,75,74,66,76,62,66,75,86,47,45,65,82,74,48,71,53,57,70,56,74,66,62,51,54,51,13,38,56,44,15,54,54,42,39,64,48,28,100,41,51,93,47,38,48,52,30,8,25,28,46,48,52,48,58,71,38,40,86,30,33,47,49,42,41,42,37,73,38,32,56,52,56,57,57,95,89,41,42,69,53,48,69,46,34,68,72,17,69,83,86,50,74,77,42,58,89,61,64,34,32,24,30,50,73,67,34,63,39,72,41,38,47,77,39,39,43,37,74,51,93,70,84,87,74,84,75,89,42,44,81,70,47,41,60,72,32,79,63,81,83,82,79,74,38,57,80,62,50,78,70,59,50,56,61,60,73,74,106

Sequence (700 aa):
MRVSLSTRLLLSTLFLSWHRGRDMKTSMRLLCGMVVLVMLALSAHGQQSTDYSFKLSKTDFPSTNSDVPIRVTVTVPPPMLTSISLSAPSAVGGNTVQGRVTLNTAAPSDLEVTMAADPLNAATVPSSVTIKEGETSAPFTVTTPLSKVTVGGHDTAVEIYAHYEVTKHVGLVILAPVSFDRMIDRVVDREHSFMDSVKQLHPLAETYIQNMHEDKDHNVLPVSDQYFLGRLSLAETTADQVFEKDKPSKSRHFLSPFTMLSGAFQRKYVPQGFAQMIVLDRNFQKSNYYFEFVRQEFLGEVKCIVVDVQPKEHSPKGLFAGRIWVEDRDFNIVRFNGTYTNGSNYNSYLHFDSWRINMQPGVWLPSYVYSEETEKHHSTPPFTQPRFKAQTRLWDYDAIRIKHQSEFTDVRVDAVRDESEGAPQDDMPLEALRNWERLAEDNAVDHLQKVGLLAPPGPVDKVLQTVVNNLIITNKLEIIPDVRCRVLLTTPVESFTIGHTIVVSRGLLDVLPDEASLAMMLSHELAHIVLGHKINTKFAFNDRFFFPDTVTFQRMDFSRNPADEQAADTKAMTLLASSPYNDKLATAGLFLKALQERAPVLANLIRPHMGNPLDIKGTVRLAPVASAAPQLESQKVEQIAALPLGGRIKLDPWSNEVSMKNVKHLTILSPAEKLPFEVTPFGPYLTRPSALQIETRASK

Nearest PDB structures (foldseek):
  8dkx-assembly1_P  TM=5.531E-01  e=1.063E-04  Homo sapiens
  6tqu-assembly2_B  TM=4.943E-01  e=3.991E-03  Homo sapiens
  7sqc-assembly1_2A  TM=3.699E-01  e=2.925E-03  Chlamydomonas reinhardtii
  2qsv-assembly1_A  TM=3.019E-01  e=3.513E-02  Porphyromonas gingivalis W83
  7n6g-assembly1_4C  TM=2.144E-01  e=8.678E-03  Chlamydomonas reinhardtii

Radius of gyration: 36.79 Å; Cα contacts (8 Å, |Δi|>4): 1268; chains: 1; bounding box: 78×127×74 Å

Mean predicted aligned error: 15.63 Å

pLDDT: mean 79.17, std 20.18, range [27.98, 98.5]

Foldseek 3Di:
DDWDDPCPVPVVVCVVVVPDDDDPVLVVVVVVVVVVVVVVLVVPAQDQKDKDWDWDDCVNPVPDPDTDIDIIIDGDPAKFWDDKDWPDQEDEAQDKIKIKTFIPAFHSAWDWKAKDKPPHLQKDWPRTFTRGRRGGMDMTMIHGHDDPDDADDDWDWMWMWIDDPDIDIGIYTHHYDHDPVVLVVLQLVQLQVLLVVQQVFWWKKKKKKFFWDQDPVRFIDGFAIDIFIWIAHSNPASPDDDGDDDDDPPDDDDDDPVVVVPPPAEDDDDVSLVVVVQHQDSNDDPVQWDKDFDDWDAQFPFIWTKIFIDGDPPHDFFHWGFIFTFTDPSRYTFKTWGFGHHDDDPDGTWTKIWGWAQLAFVDTGTFKMKTWDDDDDDDDPPHDDTTMIMIMGIFPRALVVLLVVLVVVVVPPPPPPPPVVDPDDDQDPVRVVVVLLVLLLVLLQSLCSSLLQWFPDAPVQVVLVVLVVQLCVLVVDDAPPAAGETEGADQAADWEDRASYIYGYLNVVQKQPDSLLSSLRVLLRVLLNSVVVGHDSVSSDNVLSPDPSSCSLVSAAREDDVVSSVSSLVRSLVSCCSGPSVVVLQLNLLLQVVCLVCCVRYVVRQCDSHYHGQDDPSQGRNNVSVVPHDDRDLFPQPRQNIAEGPRFWDASRYNRHIDGDPDDDDRRPGSSNSQRPHDDDDRDNHDRDDPVNVVVVVVD